Protein AF-A0A914J0H5-F1 (afdb_monomer_lite)

Foldseek 3Di:
DDDDDDDDDDPDDPVVVVVVVVVVVVVVVVVVVVVVVVVVVVVVVVVVVVVVVVVVVVVVVVVVVVVVVVVVVVVVVVVVVVVVVVVLVVLVVVLVPDDPDDDDPVVLPPDPVSVVSVVSVVVSVVVVVVVVVVVVVVVVVVVVVVVVVVVVVVVVVVVVVVVVVVVVVVVVVVVVVVCVVCVVVVVVVPPDPDDPDVVVVVVVLVPDDDPDPVSVVVNVVVVVVVVVVVVVVVVVVVVVVVVPPVVVVVVVVVVVVVVVVVVVVVVVVVVVVVPPDDDDPVVVVPPDDPPDDDDDDDDDDDDDDDDDDDDDDDDDDDPCPPVVVVVVLVVLLVVLVCCCPDPVNVVVLVVLLVVLVVVVVPVVDDDDPPVVVRDLLSVLLNQLVVQLLVLLVVQQQPQDAPVSLVVSLVSSLVSNCCRLPVVNPDDPVLSVVSSVQSVVQSVVRHRPGSNVCVVVNSSSSSSSSSSSSSSVVSSVVVVVVPPPPD

Structure (mmCIF, N/CA/C/O backbone):
data_AF-A0A914J0H5-F1
#
_entry.id   AF-A0A914J0H5-F1
#
loop_
_atom_site.group_PDB
_atom_site.id
_atom_site.type_symbol
_atom_site.label_atom_id
_atom_site.label_alt_id
_atom_site.label_comp_id
_atom_site.label_asym_id
_atom_site.label_entity_id
_atom_site.label_seq_id
_atom_site.pdbx_PDB_ins_code
_atom_site.Cartn_x
_atom_site.Cartn_y
_atom_site.Cartn_z
_atom_site.occupancy
_atom_site.B_iso_or_equiv
_atom_site.auth_seq_id
_atom_site.auth_comp_id
_atom_site.auth_asym_id
_atom_site.auth_atom_id
_atom_site.pdbx_PDB_model_num
ATOM 1 N N . MET A 1 1 ? 49.057 4.893 -101.157 1.00 38.44 1 MET A N 1
ATOM 2 C CA . MET A 1 1 ? 49.323 6.262 -100.668 1.00 38.44 1 MET A CA 1
ATOM 3 C C . MET A 1 1 ? 48.082 6.706 -99.916 1.00 38.44 1 MET A C 1
ATOM 5 O O . MET A 1 1 ? 47.037 6.721 -100.544 1.00 38.44 1 MET A O 1
ATOM 9 N N . THR A 1 2 ? 48.045 7.007 -98.622 1.00 40.62 2 THR A N 1
ATOM 10 C CA . THR A 1 2 ? 49.006 7.014 -97.494 1.00 40.62 2 THR A CA 1
ATOM 11 C C . THR A 1 2 ? 48.109 7.345 -96.288 1.00 40.62 2 THR A C 1
ATOM 13 O O . THR A 1 2 ? 47.347 8.304 -96.363 1.00 40.62 2 THR A O 1
ATOM 16 N N . GLU A 1 3 ? 47.898 6.409 -95.364 1.00 48.12 3 GLU A N 1
ATOM 17 C CA . GLU A 1 3 ? 48.349 6.472 -93.958 1.00 48.12 3 GLU A CA 1
ATOM 18 C C . GLU A 1 3 ? 48.512 7.879 -93.361 1.00 48.12 3 GLU A C 1
ATOM 20 O O . GLU A 1 3 ? 49.354 8.657 -93.801 1.00 48.12 3 GLU A O 1
ATOM 25 N N . ASN A 1 4 ? 47.763 8.148 -92.287 1.00 43.00 4 ASN A N 1
ATOM 26 C CA . ASN A 1 4 ? 48.247 8.969 -91.182 1.00 43.00 4 ASN A CA 1
ATOM 27 C C . ASN A 1 4 ? 47.562 8.527 -89.881 1.00 43.00 4 ASN A C 1
ATOM 29 O O . ASN A 1 4 ? 46.397 8.828 -89.631 1.00 43.00 4 ASN A O 1
ATOM 33 N N . ASN A 1 5 ? 48.312 7.758 -89.096 1.00 48.53 5 ASN A N 1
ATOM 34 C CA . ASN A 1 5 ? 47.983 7.292 -87.758 1.00 48.53 5 ASN A CA 1
ATOM 35 C C . ASN A 1 5 ? 48.887 8.082 -86.799 1.00 48.53 5 ASN A C 1
ATOM 37 O O . ASN A 1 5 ? 50.109 7.946 -86.860 1.00 48.53 5 ASN A O 1
ATOM 41 N N . GLN A 1 6 ? 48.310 8.965 -85.984 1.00 45.81 6 GLN A N 1
ATOM 42 C CA . GLN A 1 6 ? 49.044 9.770 -85.007 1.00 45.81 6 GLN A CA 1
ATOM 43 C C . GLN A 1 6 ? 48.860 9.145 -83.627 1.00 45.81 6 GLN A C 1
ATOM 45 O O . GLN A 1 6 ? 47.806 9.247 -83.005 1.00 45.81 6 GLN A O 1
ATOM 50 N N . GLN A 1 7 ? 49.912 8.460 -83.194 1.00 46.31 7 GLN A N 1
ATOM 51 C CA . GLN A 1 7 ? 50.036 7.803 -81.906 1.00 46.31 7 GLN A CA 1
ATOM 52 C C . GLN A 1 7 ? 50.725 8.777 -80.944 1.00 46.31 7 GLN A C 1
ATOM 54 O O . GLN A 1 7 ? 51.886 9.131 -81.133 1.00 46.31 7 GLN A O 1
ATOM 59 N N . SER A 1 8 ? 49.978 9.269 -79.958 1.00 49.53 8 SER A N 1
ATOM 60 C CA . SER A 1 8 ? 50.481 10.096 -78.860 1.00 49.53 8 SER A CA 1
ATOM 61 C C . SER A 1 8 ? 50.790 9.210 -77.654 1.00 49.53 8 SER A C 1
ATOM 63 O O . SER A 1 8 ? 49.884 8.609 -77.077 1.00 49.53 8 SER A O 1
ATOM 65 N N . ASP A 1 9 ? 52.071 9.139 -77.306 1.00 50.59 9 ASP A N 1
ATOM 66 C CA . ASP A 1 9 ? 52.625 8.440 -76.145 1.00 50.59 9 ASP A CA 1
ATOM 67 C C . ASP A 1 9 ? 52.340 9.236 -74.853 1.00 50.59 9 ASP A C 1
ATOM 69 O O . ASP A 1 9 ? 52.676 10.425 -74.798 1.00 50.59 9 ASP A O 1
ATOM 73 N N . PRO A 1 10 ? 51.742 8.645 -73.801 1.00 57.06 10 PRO A N 1
ATOM 74 C CA . PRO A 1 10 ? 51.665 9.274 -72.493 1.00 57.06 10 PRO A CA 1
ATOM 75 C C . PRO A 1 10 ? 52.855 8.830 -71.636 1.00 57.06 10 PRO A C 1
ATOM 77 O O . PRO A 1 10 ? 52.860 7.752 -71.042 1.00 57.06 10 PRO A O 1
ATOM 80 N N . THR A 1 11 ? 53.860 9.694 -71.525 1.00 52.84 11 THR A N 1
ATOM 81 C CA . THR A 1 11 ? 54.905 9.579 -70.503 1.00 52.84 11 THR A CA 1
ATOM 82 C C . THR A 1 11 ? 54.267 9.825 -69.133 1.00 52.84 11 THR A C 1
ATOM 84 O O . THR A 1 11 ? 53.990 10.965 -68.765 1.00 52.84 11 THR A O 1
ATOM 87 N N . ILE A 1 12 ? 53.971 8.750 -68.399 1.00 56.06 12 ILE A N 1
ATOM 88 C CA . ILE A 1 12 ? 53.443 8.817 -67.032 1.00 56.06 12 ILE A CA 1
ATOM 89 C C . ILE A 1 12 ? 54.604 9.116 -66.079 1.00 56.06 12 ILE A C 1
ATOM 91 O O . ILE A 1 12 ? 55.572 8.363 -65.991 1.00 56.06 12 ILE A O 1
ATOM 95 N N . ASP A 1 13 ? 54.483 10.245 -65.390 1.00 55.09 13 ASP A N 1
ATOM 96 C CA . ASP A 1 13 ? 55.431 10.783 -64.422 1.00 55.09 13 ASP A CA 1
ATOM 97 C C . ASP A 1 13 ? 55.474 9.895 -63.162 1.00 55.09 13 ASP A C 1
ATOM 99 O O . ASP A 1 13 ? 54.540 9.870 -62.354 1.00 55.09 13 ASP A O 1
ATOM 103 N N . ALA A 1 14 ? 56.549 9.116 -63.014 1.00 56.88 14 ALA A N 1
ATOM 104 C CA . ALA A 1 14 ? 56.729 8.130 -61.944 1.00 56.88 14 ALA A CA 1
ATOM 105 C C . ALA A 1 14 ? 56.829 8.750 -60.532 1.00 56.88 14 ALA A C 1
ATOM 107 O O . ALA A 1 14 ? 56.780 8.026 -59.544 1.00 56.88 14 ALA A O 1
ATOM 108 N N . SER A 1 15 ? 56.910 10.081 -60.416 1.00 56.12 15 SER A N 1
ATOM 109 C CA . SER A 1 15 ? 57.020 10.792 -59.135 1.00 56.12 15 SER A CA 1
ATOM 110 C C . SER A 1 15 ? 55.709 10.886 -58.334 1.00 56.12 15 SER A C 1
ATOM 112 O O . SER A 1 15 ? 55.750 11.273 -57.171 1.00 56.12 15 SER A O 1
ATOM 114 N N . ILE A 1 16 ? 54.544 10.578 -58.922 1.00 57.28 16 ILE A N 1
ATOM 115 C CA . ILE A 1 16 ? 53.225 10.764 -58.267 1.00 57.28 16 ILE A CA 1
ATOM 116 C C . ILE A 1 16 ? 52.763 9.508 -57.499 1.00 57.28 16 ILE A C 1
ATOM 118 O O . ILE A 1 16 ? 51.816 9.566 -56.711 1.00 57.28 16 ILE A O 1
ATOM 122 N N . VAL A 1 17 ? 53.418 8.364 -57.710 1.00 57.66 17 VAL A N 1
ATOM 123 C CA . VAL A 1 17 ? 53.026 7.090 -57.083 1.00 57.66 17 VAL A CA 1
ATOM 124 C C . VAL A 1 17 ? 53.468 7.030 -55.614 1.00 57.66 17 VAL A C 1
ATOM 126 O O . VAL A 1 17 ? 52.667 6.650 -54.762 1.00 57.66 17 VAL A O 1
ATOM 129 N N . ASP A 1 18 ? 54.660 7.537 -55.287 1.00 61.22 18 ASP A N 1
ATOM 130 C CA . ASP A 1 18 ? 55.243 7.412 -53.940 1.00 61.22 18 ASP A CA 1
ATOM 131 C C . ASP A 1 18 ? 54.486 8.198 -52.845 1.00 61.22 18 ASP A C 1
ATOM 133 O O . ASP A 1 18 ? 54.418 7.765 -51.691 1.00 61.22 18 ASP A O 1
ATOM 137 N N . ASP A 1 19 ? 53.856 9.330 -53.179 1.00 69.44 19 ASP A N 1
ATOM 138 C CA . ASP A 1 19 ? 53.133 10.149 -52.190 1.00 69.44 19 ASP A CA 1
ATOM 139 C C . ASP A 1 19 ? 51.778 9.546 -51.784 1.00 69.44 19 ASP A C 1
ATOM 141 O O . ASP A 1 19 ? 51.302 9.759 -50.663 1.00 69.44 19 ASP A O 1
ATOM 145 N N . LYS A 1 20 ? 51.144 8.773 -52.675 1.00 74.88 20 LYS A N 1
ATOM 146 C CA . LYS A 1 20 ? 49.868 8.106 -52.373 1.00 74.88 20 LYS A CA 1
ATOM 147 C C . LYS A 1 20 ? 50.070 6.907 -51.458 1.00 74.88 20 LYS A C 1
ATOM 149 O O . LYS A 1 20 ? 49.280 6.722 -50.533 1.00 74.88 20 LYS A O 1
ATOM 154 N N . ASP A 1 21 ? 51.149 6.160 -51.660 1.00 80.19 21 ASP A N 1
ATOM 155 C CA . ASP A 1 21 ? 51.465 4.989 -50.842 1.00 80.19 21 ASP A CA 1
ATOM 156 C C . ASP A 1 21 ? 51.765 5.385 -49.390 1.00 80.19 21 ASP A C 1
ATOM 158 O O . ASP A 1 21 ? 51.299 4.737 -48.451 1.00 80.19 21 ASP A O 1
ATOM 162 N N . LYS A 1 22 ? 52.423 6.532 -49.185 1.00 82.19 22 LYS A N 1
ATOM 163 C CA . LYS A 1 22 ? 52.685 7.070 -47.844 1.00 82.19 22 LYS A CA 1
ATOM 164 C C . LYS A 1 22 ? 51.413 7.505 -47.106 1.00 82.19 22 LYS A C 1
ATOM 166 O O . LYS A 1 22 ? 51.282 7.255 -45.908 1.00 82.19 22 LYS A O 1
ATOM 171 N N . ALA A 1 23 ? 50.462 8.128 -47.805 1.00 81.56 23 ALA A N 1
ATOM 172 C CA . ALA A 1 23 ? 49.187 8.538 -47.212 1.00 81.56 23 ALA A CA 1
ATOM 173 C C . ALA A 1 23 ? 48.341 7.330 -46.775 1.00 81.56 23 ALA A C 1
ATOM 175 O O . ALA A 1 23 ? 47.742 7.346 -45.696 1.00 81.56 23 ALA A O 1
ATOM 176 N N . VAL A 1 24 ? 48.341 6.266 -47.583 1.00 84.19 24 VAL A N 1
ATOM 177 C CA . VAL A 1 24 ? 47.673 5.000 -47.254 1.00 84.19 24 VAL A CA 1
ATOM 178 C C . VAL A 1 24 ? 48.341 4.336 -46.047 1.00 84.19 24 VAL A C 1
ATOM 180 O O . VAL A 1 24 ? 47.650 3.881 -45.135 1.00 84.19 24 VAL A O 1
ATOM 183 N N . GLU A 1 25 ? 49.674 4.331 -45.977 1.00 88.12 25 GLU A N 1
ATOM 184 C CA . GLU A 1 25 ? 50.403 3.754 -44.843 1.00 88.12 25 GLU A CA 1
ATOM 185 C C . GLU A 1 25 ? 50.103 4.480 -43.516 1.00 88.12 25 GLU A C 1
ATOM 187 O O . GLU A 1 25 ? 49.914 3.838 -42.476 1.00 88.12 25 GLU A O 1
ATOM 192 N N . ASP A 1 26 ? 49.994 5.810 -43.538 1.00 89.56 26 ASP A N 1
ATOM 193 C CA . ASP A 1 26 ? 49.641 6.608 -42.359 1.00 89.56 26 ASP A CA 1
ATOM 194 C C . ASP A 1 26 ? 48.188 6.372 -41.907 1.00 89.56 26 ASP A C 1
ATOM 196 O O . ASP A 1 26 ? 47.906 6.304 -40.703 1.00 89.56 26 ASP A O 1
ATOM 200 N N . GLU A 1 27 ? 47.257 6.183 -42.847 1.00 88.00 27 GLU A N 1
ATOM 201 C CA . GLU A 1 27 ? 45.861 5.862 -42.540 1.00 88.00 27 GLU A CA 1
ATOM 202 C C . GLU A 1 27 ? 45.710 4.445 -41.961 1.00 88.00 27 GLU A C 1
ATOM 204 O O . GLU A 1 27 ? 44.977 4.244 -40.982 1.00 88.00 27 GLU A O 1
ATOM 209 N N . ILE A 1 28 ? 46.485 3.481 -42.470 1.00 87.94 28 ILE A N 1
ATOM 210 C CA . ILE A 1 28 ? 46.577 2.126 -41.909 1.00 87.94 28 ILE A CA 1
ATOM 211 C C . ILE A 1 28 ? 47.119 2.180 -40.476 1.00 87.94 28 ILE A C 1
ATOM 213 O O . ILE A 1 28 ? 46.508 1.609 -39.567 1.00 87.94 28 ILE A O 1
ATOM 217 N N . LYS A 1 29 ? 48.210 2.918 -40.226 1.00 91.44 29 LYS A N 1
ATOM 218 C CA . LYS A 1 29 ? 48.781 3.079 -38.873 1.00 91.44 29 LYS A CA 1
ATOM 219 C C . LYS A 1 29 ? 47.793 3.728 -37.906 1.00 91.44 29 LYS A C 1
ATOM 221 O O . LYS A 1 29 ? 47.661 3.296 -36.759 1.00 91.44 29 LYS A O 1
ATOM 226 N N . LYS A 1 30 ? 47.057 4.747 -38.356 1.00 90.00 30 LYS A N 1
ATOM 227 C CA . LYS A 1 30 ? 46.028 5.416 -37.548 1.00 90.00 30 LYS A CA 1
ATOM 228 C C . LYS A 1 30 ? 44.878 4.472 -37.194 1.00 90.00 30 LYS A C 1
ATOM 230 O O . LYS A 1 30 ? 44.416 4.474 -36.051 1.00 90.00 30 LYS A O 1
ATOM 235 N N . THR A 1 31 ? 44.449 3.652 -38.149 1.00 87.56 31 THR A N 1
ATOM 236 C CA . THR A 1 31 ? 43.378 2.668 -37.955 1.00 87.56 31 THR A CA 1
ATOM 237 C C . THR A 1 31 ? 43.816 1.559 -36.998 1.00 87.56 31 THR A C 1
ATOM 239 O O . THR A 1 31 ? 43.097 1.268 -36.041 1.00 87.56 31 THR A O 1
ATOM 242 N N . ALA A 1 32 ? 45.033 1.030 -37.155 1.00 88.81 32 ALA A N 1
ATOM 243 C CA . ALA A 1 32 ? 45.606 0.027 -36.256 1.00 88.81 32 ALA A CA 1
ATOM 244 C C . ALA A 1 32 ? 45.673 0.521 -34.799 1.00 88.81 32 ALA A C 1
ATOM 246 O O . ALA A 1 32 ? 45.204 -0.162 -33.887 1.00 88.81 32 ALA A O 1
ATOM 247 N N . ASN A 1 33 ? 46.144 1.753 -34.581 1.00 88.62 33 ASN A N 1
ATOM 248 C CA . ASN A 1 33 ? 46.182 2.365 -33.248 1.00 88.62 33 ASN A CA 1
ATOM 249 C C . ASN A 1 33 ? 44.777 2.538 -32.637 1.00 88.62 33 ASN A C 1
ATOM 251 O O . ASN A 1 33 ? 44.594 2.390 -31.426 1.00 88.62 33 ASN A O 1
ATOM 255 N N . SER A 1 34 ? 43.769 2.848 -33.460 1.00 86.12 34 SER A N 1
ATOM 256 C CA . SER A 1 34 ? 42.378 2.966 -33.005 1.00 86.12 34 SER A CA 1
ATOM 257 C C . SER A 1 34 ? 41.810 1.617 -32.553 1.00 86.12 34 SER A C 1
ATOM 259 O O . SER A 1 34 ? 41.208 1.532 -31.479 1.00 86.12 34 SER A O 1
ATOM 261 N N . ILE A 1 35 ? 42.063 0.555 -33.324 1.00 84.50 35 ILE A N 1
ATOM 262 C CA . ILE A 1 35 ? 41.640 -0.817 -33.008 1.00 84.50 35 ILE A CA 1
ATOM 263 C C . ILE A 1 35 ? 42.315 -1.311 -31.724 1.00 84.50 35 ILE A C 1
ATOM 265 O O . ILE A 1 35 ? 41.651 -1.871 -30.847 1.00 84.50 35 ILE A O 1
ATOM 269 N N . GLU A 1 36 ? 43.612 -1.049 -31.552 1.00 90.38 36 GLU A N 1
ATOM 270 C CA . GLU A 1 36 ? 44.336 -1.418 -30.332 1.00 90.38 36 GLU A CA 1
ATOM 271 C C . GLU A 1 36 ? 43.738 -0.730 -29.091 1.00 90.38 36 GLU A C 1
ATOM 273 O O . GLU A 1 36 ? 43.532 -1.359 -28.046 1.00 90.38 36 GLU A O 1
ATOM 278 N N . LEU A 1 37 ? 43.389 0.557 -29.207 1.00 86.38 37 LEU A N 1
ATOM 279 C CA . LEU A 1 37 ? 42.766 1.317 -28.124 1.00 86.38 37 LEU A CA 1
ATOM 280 C C . LEU A 1 37 ? 41.368 0.780 -27.773 1.00 86.38 37 LEU A C 1
ATOM 282 O O . LEU A 1 37 ? 41.032 0.661 -26.590 1.00 86.38 37 LEU A O 1
ATOM 286 N N . GLN A 1 38 ? 40.565 0.424 -28.780 1.00 80.25 38 GLN A N 1
ATOM 287 C CA . GLN A 1 38 ? 39.243 -0.180 -28.586 1.00 80.25 38 GLN A CA 1
ATOM 288 C C . GLN A 1 38 ? 39.338 -1.562 -27.932 1.00 80.25 38 GLN A C 1
ATOM 290 O O . GLN A 1 38 ? 38.585 -1.849 -27.000 1.00 80.25 38 GLN A O 1
ATOM 295 N N . THR A 1 39 ? 40.307 -2.380 -28.343 1.00 85.00 39 THR A N 1
ATOM 296 C CA . THR A 1 39 ? 40.557 -3.710 -27.767 1.00 85.00 39 THR A CA 1
ATOM 297 C C . THR A 1 39 ? 40.928 -3.599 -26.287 1.00 85.00 39 THR A C 1
ATOM 299 O O . THR A 1 39 ? 40.287 -4.213 -25.431 1.00 85.00 39 THR A O 1
ATOM 302 N N . LYS A 1 40 ? 41.860 -2.695 -25.947 1.00 87.31 40 LYS A N 1
ATOM 303 C CA . LYS A 1 40 ? 42.224 -2.386 -24.551 1.00 87.31 40 LYS A CA 1
ATOM 304 C C . LYS A 1 40 ? 41.030 -1.894 -23.724 1.00 87.31 40 LYS A C 1
ATOM 306 O O . LYS A 1 40 ? 40.912 -2.232 -22.543 1.00 87.31 40 LYS A O 1
ATOM 311 N N . ALA A 1 41 ? 40.135 -1.095 -24.308 1.00 75.75 41 ALA A N 1
ATOM 312 C CA . ALA A 1 41 ? 38.918 -0.644 -23.631 1.00 75.75 41 ALA A CA 1
ATOM 313 C C . ALA A 1 41 ? 37.938 -1.803 -23.365 1.00 75.75 41 ALA A C 1
ATOM 315 O O . ALA A 1 41 ? 37.334 -1.872 -22.290 1.00 75.75 41 ALA A O 1
ATOM 316 N N . LEU A 1 42 ? 37.817 -2.737 -24.309 1.00 79.44 42 LEU A N 1
ATOM 317 C CA . LEU A 1 42 ? 36.945 -3.905 -24.206 1.00 79.44 42 LEU A CA 1
ATOM 318 C C . LEU A 1 42 ? 37.432 -4.874 -23.113 1.00 79.44 42 LEU A C 1
ATOM 320 O O . LEU A 1 42 ? 36.629 -5.342 -22.300 1.00 79.44 42 LEU A O 1
ATOM 324 N N . ASP A 1 43 ? 38.741 -5.087 -22.995 1.00 86.94 43 ASP A N 1
ATOM 325 C CA . ASP A 1 43 ? 39.320 -5.909 -21.923 1.00 86.94 43 ASP A CA 1
ATOM 326 C C . ASP A 1 43 ? 39.157 -5.278 -20.534 1.00 86.94 43 ASP A C 1
ATOM 328 O O . ASP A 1 43 ? 38.845 -5.967 -19.552 1.00 86.94 43 ASP A O 1
ATOM 332 N N . ARG A 1 44 ? 39.252 -3.945 -20.438 1.00 84.50 44 ARG A N 1
ATOM 333 C CA . ARG A 1 44 ? 38.909 -3.220 -19.203 1.00 84.50 44 ARG A CA 1
ATOM 334 C C . ARG A 1 44 ? 37.439 -3.411 -18.830 1.00 84.50 44 ARG A C 1
ATOM 336 O O . ARG A 1 44 ? 37.141 -3.669 -17.664 1.00 84.50 44 ARG A O 1
ATOM 343 N N . LEU A 1 45 ? 36.521 -3.355 -19.797 1.00 73.56 45 LEU A N 1
ATOM 344 C CA . LEU A 1 45 ? 35.093 -3.600 -19.558 1.00 73.56 45 LEU A CA 1
ATOM 345 C C . LEU A 1 45 ? 34.814 -5.035 -19.094 1.00 73.56 45 LEU A C 1
ATOM 347 O O . LEU A 1 45 ? 34.041 -5.228 -18.151 1.00 73.56 45 LEU A O 1
ATOM 351 N N . LYS A 1 46 ? 35.468 -6.039 -19.692 1.00 83.56 46 LYS A N 1
ATOM 352 C CA . LYS A 1 46 ? 35.386 -7.438 -19.232 1.00 83.56 46 LYS A CA 1
ATOM 353 C C . LYS A 1 46 ? 35.856 -7.568 -17.781 1.00 83.56 46 LYS A C 1
ATOM 355 O O . LYS A 1 46 ? 35.156 -8.166 -16.962 1.00 83.56 46 LYS A O 1
ATOM 360 N N . THR A 1 47 ? 36.980 -6.940 -17.442 1.00 81.25 47 THR A N 1
ATOM 361 C CA . THR A 1 47 ? 37.534 -6.931 -16.079 1.00 81.25 47 THR A CA 1
ATOM 362 C C . THR A 1 47 ? 36.565 -6.289 -15.078 1.00 81.25 47 THR A C 1
ATOM 364 O O . THR A 1 47 ? 36.285 -6.870 -14.027 1.00 81.25 47 THR A O 1
ATOM 367 N N . ILE A 1 48 ? 35.962 -5.147 -15.429 1.00 75.06 48 ILE A N 1
ATOM 368 C CA . ILE A 1 48 ? 34.947 -4.467 -14.604 1.00 75.06 48 ILE A CA 1
ATOM 369 C C . ILE A 1 48 ? 33.706 -5.351 -14.412 1.00 75.06 48 ILE A C 1
ATOM 371 O O . ILE A 1 48 ? 33.200 -5.471 -13.296 1.00 75.06 48 ILE A O 1
ATOM 375 N N . LYS A 1 49 ? 33.222 -6.014 -15.471 1.00 75.69 49 LYS A N 1
ATOM 376 C CA . LYS A 1 49 ? 32.050 -6.905 -15.403 1.00 75.69 49 LYS A CA 1
ATOM 377 C C . LYS A 1 49 ? 32.301 -8.110 -14.492 1.00 75.69 49 LYS A C 1
ATOM 379 O O . LYS A 1 49 ? 31.401 -8.528 -13.763 1.00 75.69 49 LYS A O 1
ATOM 384 N N . THR A 1 50 ? 33.514 -8.657 -14.507 1.00 83.12 50 THR A N 1
ATOM 385 C CA . THR A 1 50 ? 33.927 -9.731 -13.592 1.00 83.12 50 THR A CA 1
ATOM 386 C C . THR A 1 50 ? 34.034 -9.231 -12.150 1.00 83.12 50 THR A C 1
ATOM 388 O O . THR A 1 50 ? 33.536 -9.897 -11.246 1.00 83.12 50 THR A O 1
ATOM 391 N N . GLY A 1 51 ? 34.585 -8.033 -11.924 1.00 79.62 51 GLY A N 1
ATOM 392 C CA . GLY A 1 51 ? 34.607 -7.397 -10.602 1.00 79.62 51 GLY A CA 1
ATOM 393 C C . GLY A 1 51 ? 33.204 -7.159 -10.029 1.00 79.62 51 GLY A C 1
ATOM 394 O O . GLY A 1 51 ? 32.947 -7.502 -8.878 1.00 79.62 51 GLY A O 1
ATOM 395 N N . LYS A 1 52 ? 32.264 -6.664 -10.848 1.00 78.12 52 LYS A N 1
ATOM 396 C CA . LYS A 1 52 ? 30.861 -6.460 -10.446 1.00 78.12 52 LYS A CA 1
ATOM 397 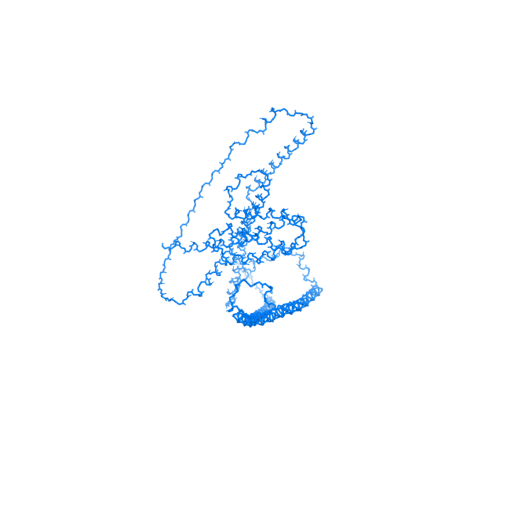C C . LYS A 1 52 ? 30.192 -7.765 -10.003 1.00 78.12 52 LYS A C 1
ATOM 399 O O . LYS A 1 52 ? 29.517 -7.762 -8.980 1.00 78.12 52 LYS A O 1
ATOM 404 N N . ARG A 1 53 ? 30.388 -8.864 -10.745 1.00 76.12 53 ARG A N 1
ATOM 405 C CA . ARG A 1 53 ? 29.852 -10.185 -10.368 1.00 76.12 53 ARG A CA 1
ATOM 406 C C . ARG A 1 53 ? 30.386 -10.646 -9.013 1.00 76.12 53 ARG A C 1
ATOM 408 O O . ARG A 1 53 ? 29.588 -10.935 -8.136 1.00 76.12 53 ARG A O 1
ATOM 415 N N . LYS A 1 54 ? 31.704 -10.571 -8.796 1.00 81.69 54 LYS A N 1
ATOM 416 C CA . LYS A 1 54 ? 32.314 -10.923 -7.500 1.00 81.69 54 LYS A CA 1
ATOM 417 C C . LYS A 1 54 ? 31.752 -10.099 -6.336 1.00 81.69 54 LYS A C 1
ATOM 419 O O . LYS A 1 54 ? 31.508 -10.648 -5.271 1.00 81.69 54 LYS A O 1
ATOM 424 N N . ILE A 1 55 ? 31.534 -8.795 -6.531 1.00 69.81 55 ILE A N 1
ATOM 425 C CA . ILE A 1 55 ? 30.936 -7.931 -5.500 1.00 69.81 55 ILE A CA 1
ATOM 426 C C . ILE A 1 55 ? 29.491 -8.352 -5.204 1.00 69.81 55 ILE A C 1
ATOM 428 O O . ILE A 1 55 ? 29.120 -8.428 -4.038 1.00 69.81 55 ILE A O 1
ATOM 432 N N . LEU A 1 56 ? 28.689 -8.648 -6.230 1.00 69.00 56 LEU A N 1
ATOM 433 C CA . LEU A 1 56 ? 27.314 -9.123 -6.045 1.00 69.00 56 LEU A CA 1
ATOM 434 C C . LEU A 1 56 ? 27.264 -10.469 -5.312 1.00 69.00 56 LEU A C 1
ATOM 436 O O . LEU A 1 56 ? 26.436 -10.626 -4.421 1.00 69.00 56 LEU A O 1
ATOM 440 N N . ASP A 1 57 ? 28.175 -11.394 -5.617 1.00 80.56 57 ASP A N 1
ATOM 441 C CA . ASP A 1 57 ? 28.258 -12.686 -4.925 1.00 80.56 57 ASP A CA 1
ATOM 442 C C . ASP A 1 57 ? 28.644 -12.518 -3.445 1.00 80.56 57 ASP A C 1
ATOM 444 O O . ASP A 1 57 ? 28.094 -13.197 -2.581 1.00 80.56 57 ASP A O 1
ATOM 448 N N . ILE A 1 58 ? 29.558 -11.590 -3.127 1.00 77.06 58 ILE A N 1
ATOM 449 C CA . ILE A 1 58 ? 29.911 -11.252 -1.736 1.00 77.06 58 ILE A CA 1
ATOM 450 C C . ILE A 1 58 ? 28.712 -10.636 -1.007 1.00 77.06 58 ILE A C 1
ATOM 452 O O . ILE A 1 58 ? 28.428 -11.015 0.126 1.00 77.06 58 ILE A O 1
ATOM 456 N N . LEU A 1 59 ? 27.995 -9.705 -1.645 1.00 59.22 59 LEU A N 1
ATOM 457 C CA . LEU A 1 59 ? 26.806 -9.082 -1.056 1.00 59.22 59 LEU A CA 1
ATOM 458 C C . LEU A 1 59 ? 25.699 -10.109 -0.795 1.00 59.22 59 LEU A C 1
ATOM 460 O O . LEU A 1 59 ? 25.104 -10.081 0.277 1.00 59.22 59 LEU A O 1
ATOM 464 N N . ARG A 1 60 ? 25.479 -11.047 -1.725 1.00 78.50 60 ARG A N 1
ATOM 465 C CA . ARG A 1 60 ? 24.524 -12.149 -1.557 1.00 78.50 60 ARG A CA 1
ATOM 466 C C . ARG A 1 60 ? 24.889 -13.031 -0.361 1.00 78.50 60 ARG A C 1
ATOM 468 O O . ARG A 1 60 ? 24.068 -13.195 0.532 1.00 78.50 60 ARG A O 1
ATOM 475 N N . LYS A 1 61 ? 26.142 -13.499 -0.286 1.00 81.56 61 LYS A N 1
ATOM 476 C CA . LYS A 1 61 ? 26.630 -14.313 0.845 1.00 81.56 61 LYS A CA 1
ATOM 477 C C . LYS A 1 61 ? 26.534 -13.584 2.186 1.00 81.56 61 LYS A C 1
ATOM 479 O O . LYS A 1 61 ? 26.242 -14.207 3.201 1.00 81.56 61 LYS A O 1
ATOM 484 N N . ASN A 1 62 ? 26.788 -12.275 2.203 1.00 61.53 62 ASN A N 1
ATOM 485 C CA . ASN A 1 62 ? 26.651 -11.472 3.417 1.00 61.53 62 ASN A CA 1
ATOM 486 C C . ASN A 1 62 ? 25.183 -11.313 3.839 1.00 61.53 62 ASN A C 1
ATOM 488 O O . ASN A 1 62 ? 24.919 -11.341 5.037 1.00 61.53 62 ASN A O 1
ATOM 492 N N . SER A 1 63 ? 24.248 -11.179 2.891 1.00 60.03 63 SER A N 1
ATOM 493 C CA . SER A 1 63 ? 22.804 -11.164 3.178 1.00 60.03 63 SER A CA 1
ATOM 494 C C . SER A 1 63 ? 22.362 -12.488 3.796 1.00 60.03 63 SER A C 1
ATOM 496 O O . SER A 1 63 ? 21.869 -12.497 4.915 1.00 60.03 63 SER A O 1
ATOM 498 N N . GLU A 1 64 ? 22.675 -13.611 3.142 1.00 78.81 64 GLU A N 1
ATOM 499 C CA . GLU A 1 64 ? 22.327 -14.959 3.618 1.00 78.81 64 GLU A CA 1
ATOM 500 C C . GLU A 1 64 ? 22.889 -15.245 5.023 1.00 78.81 64 GLU A C 1
ATOM 502 O O . GLU A 1 64 ? 22.233 -15.861 5.863 1.00 78.81 64 GLU A O 1
ATOM 507 N N . MET A 1 65 ? 24.109 -14.777 5.310 1.00 78.44 65 MET A N 1
ATOM 508 C CA . MET A 1 65 ? 24.729 -14.929 6.628 1.00 78.44 65 MET A CA 1
ATOM 509 C C . MET A 1 65 ? 24.054 -14.064 7.701 1.00 78.44 65 MET A C 1
ATOM 511 O O . MET A 1 65 ? 23.922 -14.514 8.842 1.00 78.44 65 MET A O 1
ATOM 515 N N . MET A 1 66 ? 23.640 -12.838 7.360 1.00 71.00 66 MET A N 1
ATOM 516 C CA . MET A 1 66 ? 22.892 -11.970 8.275 1.00 71.00 66 MET A CA 1
ATOM 517 C C . MET A 1 66 ? 21.511 -12.552 8.574 1.00 71.00 66 MET A C 1
ATOM 519 O O . MET A 1 66 ? 21.157 -12.652 9.748 1.00 71.00 66 MET A O 1
ATOM 523 N N . ASP A 1 67 ? 20.802 -13.029 7.553 1.00 76.44 67 ASP A N 1
ATOM 524 C CA . ASP A 1 67 ? 19.477 -13.638 7.697 1.00 76.44 67 ASP A CA 1
ATOM 525 C C . ASP A 1 67 ? 19.544 -14.909 8.554 1.00 76.44 67 ASP A C 1
ATOM 527 O O . ASP A 1 67 ? 18.757 -15.080 9.485 1.00 76.44 67 ASP A O 1
ATOM 531 N N . LYS A 1 68 ? 20.557 -15.763 8.338 1.00 82.75 68 LYS A N 1
ATOM 532 C CA . LYS A 1 68 ? 20.779 -16.957 9.167 1.00 82.75 68 LYS A CA 1
ATOM 533 C C . LYS A 1 68 ? 21.055 -16.606 10.630 1.00 82.75 68 LYS A C 1
ATOM 535 O O . LYS A 1 68 ? 20.482 -17.225 11.522 1.00 82.75 68 LYS A O 1
ATOM 540 N N . LYS A 1 69 ? 21.919 -15.620 10.890 1.00 78.56 69 LYS A N 1
ATOM 541 C CA . LYS A 1 69 ? 22.275 -15.213 12.258 1.00 78.56 69 LYS A CA 1
ATOM 542 C C . LYS A 1 69 ? 21.094 -14.565 12.984 1.00 78.56 69 LYS A C 1
ATOM 544 O O . LYS A 1 69 ? 20.924 -14.794 14.179 1.00 78.56 69 LYS A O 1
ATOM 549 N N . LEU A 1 70 ? 20.284 -13.782 12.271 1.00 71.25 70 LEU A N 1
ATOM 550 C CA . LEU A 1 70 ? 19.066 -13.185 12.811 1.00 71.25 70 LEU A CA 1
ATOM 551 C C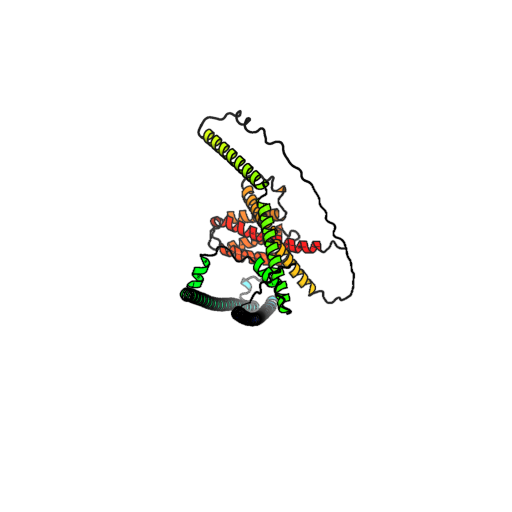 . LEU A 1 70 ? 18.026 -14.263 13.142 1.00 71.25 70 LEU A C 1
ATOM 553 O O . LEU A 1 70 ? 17.468 -14.254 14.237 1.00 71.25 70 LEU A O 1
ATOM 557 N N . MET A 1 71 ? 17.827 -15.231 12.244 1.00 62.28 71 MET A N 1
ATOM 558 C CA . MET A 1 71 ? 16.938 -16.370 12.482 1.00 62.28 71 MET A CA 1
ATOM 559 C C . MET A 1 71 ? 17.386 -17.225 13.669 1.00 62.28 71 MET A C 1
ATOM 561 O O . MET A 1 71 ? 16.554 -17.642 14.468 1.00 62.28 71 MET A O 1
ATOM 565 N N . GLU A 1 72 ? 18.689 -17.452 13.834 1.00 82.19 72 GLU A N 1
ATOM 566 C CA . GLU A 1 72 ? 19.225 -18.206 14.972 1.00 82.19 72 GLU A CA 1
ATOM 567 C C . GLU A 1 72 ? 19.001 -17.464 16.303 1.00 82.19 72 GLU A C 1
ATOM 569 O O . GLU A 1 72 ? 18.557 -18.075 17.273 1.00 82.19 72 GLU A O 1
ATOM 574 N N . GLN A 1 73 ? 19.175 -16.136 16.328 1.00 74.00 73 GLN A N 1
ATOM 575 C CA . GLN A 1 73 ? 18.864 -15.301 17.499 1.00 74.00 73 GLN A CA 1
ATOM 576 C C . GLN A 1 73 ? 17.366 -15.259 17.829 1.00 74.00 73 GLN A C 1
ATOM 578 O O . GLN A 1 73 ? 16.992 -15.287 19.003 1.00 74.00 73 GLN A O 1
ATOM 583 N N . LEU A 1 74 ? 16.502 -15.187 16.813 1.00 60.69 74 LEU A N 1
ATOM 584 C CA . LEU A 1 74 ? 15.051 -15.251 16.999 1.00 60.69 74 LEU A CA 1
ATOM 585 C C . LEU A 1 74 ? 14.627 -16.616 17.543 1.00 60.69 74 LEU A C 1
ATOM 587 O O . LEU A 1 74 ? 13.826 -16.678 18.473 1.00 60.69 74 LEU A O 1
ATOM 591 N N . ASN A 1 75 ? 15.210 -17.695 17.022 1.00 65.00 75 ASN A N 1
ATOM 592 C CA . ASN A 1 75 ? 14.932 -19.049 17.481 1.00 65.00 75 ASN A CA 1
ATOM 593 C C . ASN A 1 75 ? 15.405 -19.271 18.928 1.00 65.00 75 ASN A C 1
ATOM 595 O O . ASN A 1 75 ? 14.706 -19.896 19.720 1.00 65.00 75 ASN A O 1
ATOM 599 N N . GLU A 1 76 ? 16.561 -18.728 19.315 1.00 81.00 76 GLU A N 1
ATOM 600 C CA . GLU A 1 76 ? 17.044 -18.775 20.701 1.00 81.00 76 GLU A CA 1
ATOM 601 C C . GLU A 1 76 ? 16.096 -18.025 21.654 1.00 81.00 76 GLU A C 1
ATOM 603 O O . GLU A 1 76 ? 15.660 -18.589 22.658 1.00 81.00 76 GLU A O 1
ATOM 608 N N . ARG A 1 77 ? 15.664 -16.807 21.286 1.00 67.12 77 ARG A N 1
ATOM 609 C CA . ARG A 1 77 ? 14.673 -16.036 22.062 1.00 67.12 77 ARG A CA 1
ATOM 610 C C . ARG A 1 77 ? 13.323 -16.742 22.175 1.00 67.12 77 ARG A C 1
ATOM 612 O O . ARG A 1 77 ? 12.712 -16.718 23.241 1.00 67.12 77 ARG A O 1
ATOM 619 N N . TYR A 1 78 ? 12.860 -17.366 21.094 1.00 65.56 78 TYR A N 1
ATOM 620 C CA . TYR A 1 78 ? 11.619 -18.136 21.088 1.00 65.56 78 TYR A CA 1
ATOM 621 C C . TYR A 1 78 ? 11.700 -19.330 22.049 1.00 65.56 78 TYR A C 1
ATOM 623 O O . TYR A 1 78 ? 10.804 -19.535 22.865 1.00 65.56 78 TYR A O 1
ATOM 631 N N . ASN A 1 79 ? 12.809 -20.072 22.028 1.00 71.88 79 ASN A N 1
ATOM 632 C CA . ASN A 1 79 ? 13.018 -21.199 22.937 1.00 71.88 79 ASN A CA 1
ATOM 633 C C . ASN A 1 79 ? 13.098 -20.769 24.413 1.00 71.88 79 ASN A C 1
ATOM 635 O O . ASN A 1 79 ? 12.587 -21.477 25.284 1.00 71.88 79 ASN A O 1
ATOM 639 N N . ASP A 1 80 ? 13.693 -19.611 24.706 1.00 75.62 80 ASP A N 1
ATOM 640 C CA . ASP A 1 80 ? 13.708 -19.045 26.060 1.00 75.62 80 ASP A CA 1
ATOM 641 C C . ASP A 1 80 ? 12.302 -18.665 26.546 1.00 75.62 80 ASP A C 1
ATOM 643 O O . ASP A 1 80 ? 11.959 -18.928 27.702 1.00 75.62 80 ASP A O 1
ATOM 647 N N . PHE A 1 81 ? 11.469 -18.102 25.667 1.00 66.19 81 PHE A N 1
ATOM 648 C CA . PHE A 1 81 ? 10.071 -17.798 25.976 1.00 66.19 81 PHE A CA 1
ATOM 649 C C . PHE A 1 81 ? 9.277 -19.069 26.310 1.00 66.19 81 PHE A C 1
ATOM 651 O O . PHE A 1 81 ? 8.629 -19.132 27.354 1.00 66.19 81 PHE A O 1
ATOM 658 N N . VAL A 1 82 ? 9.403 -20.116 25.486 1.00 64.06 82 VAL A N 1
ATOM 659 C CA . VAL A 1 82 ? 8.726 -21.409 25.703 1.00 64.06 82 VAL A CA 1
ATOM 660 C C . VAL A 1 82 ? 9.126 -22.040 27.044 1.00 64.06 82 VAL A C 1
ATOM 662 O O . VAL A 1 82 ? 8.283 -22.606 27.742 1.00 64.06 82 VAL A O 1
ATOM 665 N N . ARG A 1 83 ? 10.395 -21.917 27.461 1.00 78.88 83 ARG A N 1
ATOM 666 C CA . ARG A 1 83 ? 10.843 -22.394 28.784 1.00 78.88 83 ARG A CA 1
ATOM 667 C C . ARG A 1 83 ? 10.190 -21.628 29.934 1.00 78.88 83 ARG A C 1
ATOM 669 O O . ARG A 1 83 ? 9.765 -22.254 30.902 1.00 78.88 83 ARG A O 1
ATOM 676 N N . GLN A 1 84 ? 10.102 -20.302 29.833 1.00 71.50 84 GLN A N 1
ATOM 677 C CA . GLN A 1 84 ? 9.471 -19.469 30.863 1.00 71.50 84 GLN A CA 1
ATOM 678 C C . GLN A 1 84 ? 7.968 -19.746 30.973 1.00 71.50 84 GLN A C 1
ATOM 680 O O . GLN A 1 84 ? 7.431 -19.826 32.076 1.00 71.50 84 GLN A O 1
ATOM 685 N N . GLU A 1 85 ? 7.290 -19.935 29.841 1.00 64.06 85 GLU A N 1
ATOM 686 C CA . GLU A 1 85 ? 5.876 -20.307 29.811 1.00 64.06 85 GLU A CA 1
ATOM 687 C C . GLU A 1 85 ? 5.637 -21.668 30.480 1.00 64.06 85 GLU A C 1
ATOM 689 O O . GLU A 1 85 ? 4.738 -21.799 31.314 1.00 64.06 85 GLU A O 1
ATOM 694 N N . ALA A 1 86 ? 6.481 -22.663 30.189 1.00 68.12 86 ALA A N 1
ATOM 695 C CA . ALA A 1 86 ? 6.409 -23.974 30.829 1.00 68.12 86 ALA A CA 1
ATOM 696 C C . ALA A 1 86 ? 6.594 -23.894 32.357 1.00 68.12 86 ALA A C 1
ATOM 698 O O . ALA A 1 86 ? 5.854 -24.549 33.092 1.00 68.12 86 ALA A O 1
ATOM 699 N N . GLU A 1 87 ? 7.522 -23.062 32.841 1.00 78.44 87 GLU A N 1
ATOM 700 C CA . GLU A 1 87 ? 7.751 -22.835 34.275 1.00 78.44 87 GLU A CA 1
ATOM 701 C C . GLU A 1 87 ? 6.526 -22.190 34.953 1.00 78.44 87 GLU A C 1
ATOM 703 O O . GLU A 1 87 ? 6.094 -22.624 36.023 1.00 78.44 87 GLU A O 1
ATOM 708 N N . ILE A 1 88 ? 5.901 -21.202 34.302 1.00 68.69 88 ILE A N 1
ATOM 709 C CA . ILE A 1 88 ? 4.673 -20.558 34.796 1.00 68.69 88 ILE A CA 1
ATOM 710 C C . ILE A 1 88 ? 3.509 -21.555 34.840 1.00 68.69 88 ILE A C 1
ATOM 712 O O . ILE A 1 88 ? 2.768 -21.596 35.823 1.00 68.69 88 ILE A O 1
ATOM 716 N N . LEU A 1 89 ? 3.347 -22.380 33.804 1.00 62.59 89 LEU A N 1
ATOM 717 C CA . LEU A 1 89 ? 2.299 -23.401 33.755 1.00 62.59 89 LEU A CA 1
ATOM 718 C C . LEU A 1 89 ? 2.490 -24.479 34.827 1.00 62.59 89 LEU A C 1
ATOM 720 O O . LEU A 1 89 ? 1.505 -24.970 35.378 1.00 62.59 89 LEU A O 1
ATOM 724 N N . GLU A 1 90 ? 3.730 -24.846 35.154 1.00 75.25 90 GLU A N 1
ATOM 725 C CA . GLU A 1 90 ? 4.011 -25.783 36.244 1.00 75.25 90 GLU A CA 1
ATOM 726 C C . GLU A 1 90 ? 3.636 -25.187 37.613 1.00 75.25 90 GLU A C 1
ATOM 728 O O . GLU A 1 90 ? 2.993 -25.858 38.425 1.00 75.25 90 GLU A O 1
ATOM 733 N N . LEU A 1 91 ? 3.950 -23.907 37.843 1.00 70.81 91 LEU A N 1
ATOM 734 C CA . LEU A 1 91 ? 3.544 -23.175 39.050 1.00 70.81 91 LEU A CA 1
ATOM 735 C C . LEU A 1 91 ? 2.016 -23.042 39.160 1.00 70.81 91 LEU A C 1
ATOM 737 O O . LEU A 1 91 ? 1.445 -23.235 40.235 1.00 70.81 91 LEU A O 1
ATOM 741 N N . LEU A 1 92 ? 1.333 -22.775 38.044 1.00 61.34 92 LEU A N 1
ATOM 742 C CA . LEU A 1 92 ? -0.130 -22.722 37.996 1.00 61.34 92 LEU A CA 1
ATOM 743 C C . LEU A 1 92 ? -0.766 -24.085 38.283 1.00 61.34 92 LEU A C 1
ATOM 745 O O . LEU A 1 92 ? -1.752 -24.161 39.009 1.00 61.34 92 LEU A O 1
ATOM 749 N N . LYS A 1 93 ? -0.198 -25.183 37.774 1.00 68.44 93 LYS A N 1
ATOM 750 C CA . LYS A 1 93 ? -0.682 -26.541 38.079 1.00 68.44 93 LYS A CA 1
ATOM 751 C C . LYS A 1 93 ? -0.552 -26.890 39.561 1.00 68.44 93 LYS A C 1
ATOM 753 O O . LYS A 1 93 ? -1.449 -27.534 40.098 1.00 68.44 93 LYS A O 1
ATOM 758 N N . ARG A 1 94 ? 0.522 -26.453 40.229 1.00 73.19 94 ARG A N 1
ATOM 759 C CA . ARG A 1 94 ? 0.688 -26.644 41.683 1.00 73.19 94 ARG A CA 1
ATOM 760 C C . ARG A 1 94 ? -0.362 -25.875 42.486 1.00 73.19 94 ARG A C 1
ATOM 762 O O . ARG A 1 94 ? -0.906 -26.417 43.438 1.00 73.19 94 ARG A O 1
ATOM 769 N N . THR A 1 95 ? -0.702 -24.663 42.053 1.00 60.75 95 THR A N 1
ATOM 770 C CA . THR A 1 95 ? -1.653 -23.785 42.759 1.00 60.75 95 THR A CA 1
ATOM 771 C C . THR A 1 95 ? -3.128 -24.087 42.464 1.00 60.75 95 THR A C 1
ATOM 773 O O . THR A 1 95 ? -3.982 -23.858 43.314 1.00 60.75 95 THR A O 1
ATOM 776 N N . THR A 1 96 ? -3.457 -24.630 41.287 1.00 59.34 96 THR A N 1
ATOM 777 C CA . THR A 1 96 ? -4.853 -24.877 40.854 1.00 59.34 96 THR A CA 1
ATOM 778 C C . THR A 1 96 ? -5.394 -26.270 41.188 1.00 59.34 96 THR A C 1
ATOM 780 O O . THR A 1 96 ? -6.571 -26.538 40.955 1.00 59.34 96 THR A O 1
ATOM 783 N N . GLY A 1 97 ? -4.583 -27.153 41.782 1.00 57.00 97 GLY A N 1
ATOM 784 C CA . GLY A 1 97 ? -5.006 -28.491 42.221 1.00 57.00 97 GLY A CA 1
ATOM 785 C C . GLY A 1 97 ? -6.016 -28.521 43.381 1.00 57.00 97 GLY A C 1
ATOM 786 O O . GLY A 1 97 ? -6.458 -29.603 43.763 1.00 57.00 97 GLY A O 1
ATOM 787 N N . LEU A 1 98 ? -6.400 -27.367 43.938 1.00 52.53 98 LEU A N 1
ATOM 788 C CA . LEU A 1 98 ? -7.377 -27.254 45.022 1.00 52.53 98 LEU A CA 1
ATOM 789 C C . LEU A 1 98 ? -8.705 -26.661 44.515 1.00 52.53 98 LEU A C 1
ATOM 791 O O . LEU A 1 98 ? -8.701 -25.684 43.764 1.00 52.53 98 LEU A O 1
ATOM 795 N N . PRO A 1 99 ? -9.859 -27.241 44.903 1.00 45.94 99 PRO A N 1
ATOM 796 C CA . PRO A 1 99 ? -11.156 -26.857 44.366 1.00 45.94 99 PRO A CA 1
ATOM 797 C C . PRO A 1 99 ? -11.536 -25.444 44.822 1.00 45.94 99 PRO A C 1
ATOM 799 O O . PRO A 1 99 ? -11.857 -25.209 45.986 1.00 45.94 99 PRO A O 1
ATOM 802 N N . ILE A 1 100 ? -11.539 -24.506 43.873 1.00 46.19 100 ILE A N 1
ATOM 803 C CA . ILE A 1 100 ? -11.968 -23.112 44.047 1.00 46.19 100 ILE A CA 1
ATOM 804 C C . ILE A 1 100 ? -13.505 -23.072 44.114 1.00 46.19 100 ILE A C 1
ATOM 806 O O . ILE A 1 100 ? -14.185 -22.610 43.201 1.00 46.19 100 ILE A O 1
ATOM 810 N N . ALA A 1 101 ? -14.086 -23.609 45.183 1.00 43.84 101 ALA A N 1
ATOM 811 C CA . ALA A 1 101 ? -15.502 -23.445 45.479 1.00 43.84 101 ALA A CA 1
ATOM 812 C C . ALA A 1 101 ? -15.663 -22.338 46.528 1.00 43.84 101 ALA A C 1
ATOM 814 O O . ALA A 1 101 ? -15.459 -22.573 47.713 1.00 43.84 101 ALA A O 1
ATOM 815 N N . SER A 1 102 ? -16.044 -21.137 46.073 1.00 47.38 102 SER A N 1
ATOM 816 C CA . SER A 1 102 ? -16.776 -20.123 46.855 1.00 47.38 102 SER A CA 1
ATOM 817 C C . SER A 1 102 ? -16.299 -19.945 48.312 1.00 47.38 102 SER A C 1
ATOM 819 O O . SER A 1 102 ? -17.048 -20.200 49.260 1.00 47.38 102 SER A O 1
ATOM 821 N N . VAL A 1 103 ? -15.057 -19.499 48.509 1.00 50.19 103 VAL A N 1
ATOM 822 C CA . VAL A 1 103 ? -14.525 -19.234 49.854 1.00 50.19 103 VAL A CA 1
ATOM 823 C C . VAL A 1 103 ? -14.780 -17.774 50.238 1.00 50.19 103 VAL A C 1
ATOM 825 O O . VAL A 1 103 ? -14.326 -16.847 49.574 1.00 50.19 103 VAL A O 1
ATOM 828 N N . ASP A 1 104 ? -15.537 -17.588 51.320 1.00 56.44 104 ASP A N 1
ATOM 829 C CA . ASP A 1 104 ? -15.817 -16.300 51.960 1.00 56.44 104 ASP A CA 1
ATOM 830 C C . ASP A 1 104 ? -14.502 -15.653 52.465 1.00 56.44 104 ASP A C 1
ATOM 832 O O . ASP A 1 104 ? -13.830 -16.250 53.320 1.00 56.44 104 ASP A O 1
ATOM 836 N N . PRO A 1 105 ? -14.131 -14.440 51.996 1.00 59.00 105 PRO A N 1
ATOM 837 C CA . PRO A 1 105 ? -12.874 -13.7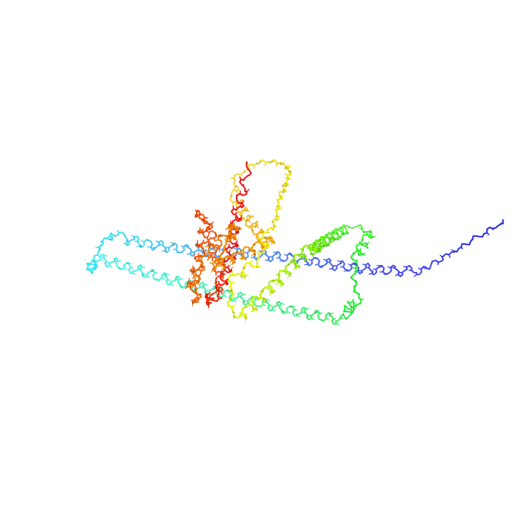60 52.339 1.00 59.00 105 PRO A CA 1
ATOM 838 C C . PRO A 1 105 ? -12.633 -13.590 53.845 1.00 59.00 105 PRO A C 1
ATOM 840 O O . PRO A 1 105 ? -11.491 -13.450 54.284 1.00 59.00 105 PRO A O 1
ATOM 843 N N . ASN A 1 106 ? -13.693 -13.615 54.658 1.00 64.38 106 ASN A N 1
ATOM 844 C CA . ASN A 1 106 ? -13.587 -13.422 56.102 1.00 64.38 106 ASN A CA 1
ATOM 845 C C . ASN A 1 106 ? -13.182 -14.688 56.875 1.00 64.38 106 ASN A C 1
ATOM 847 O O . ASN A 1 106 ? -12.714 -14.569 58.008 1.00 64.38 106 ASN A O 1
ATOM 851 N N . LYS A 1 107 ? -13.299 -15.890 56.285 1.00 59.19 107 LYS A N 1
ATOM 852 C CA . LYS A 1 107 ? -12.853 -17.147 56.921 1.00 59.19 107 LYS A CA 1
ATOM 853 C C . LYS A 1 107 ? -11.371 -17.474 56.685 1.00 59.19 107 LYS A C 1
ATOM 855 O O . LYS A 1 107 ? -10.793 -18.195 57.490 1.00 59.19 107 LYS A O 1
ATOM 860 N N . MET A 1 108 ? -10.733 -16.895 55.663 1.00 57.34 108 MET A N 1
ATOM 861 C CA . MET A 1 108 ? -9.331 -17.179 55.295 1.00 57.34 108 MET A CA 1
ATOM 862 C C . MET A 1 108 ? -8.276 -16.596 56.248 1.00 57.34 108 MET A C 1
ATOM 864 O O . MET A 1 108 ? -7.116 -16.991 56.189 1.00 57.34 108 MET A O 1
ATOM 868 N N . LYS A 1 109 ? -8.633 -15.670 57.148 1.00 64.06 109 LYS A N 1
ATOM 869 C CA . LYS A 1 109 ? -7.638 -15.007 58.013 1.00 64.06 109 LYS A CA 1
ATOM 870 C C . LYS A 1 109 ? -6.927 -15.946 58.996 1.00 64.06 109 LYS A C 1
ATOM 872 O O . LYS A 1 109 ? -5.825 -15.611 59.421 1.00 64.06 109 LYS A O 1
ATOM 877 N N . ASN A 1 110 ? -7.531 -17.089 59.326 1.00 72.38 110 ASN A N 1
ATOM 878 C CA . ASN A 1 110 ? -7.034 -18.009 60.355 1.00 72.38 110 ASN A CA 1
ATOM 879 C C . ASN A 1 110 ? -6.666 -19.405 59.823 1.00 72.38 110 ASN A C 1
ATOM 881 O O . ASN A 1 110 ? -6.338 -20.273 60.627 1.00 72.38 110 ASN A O 1
ATOM 885 N N . ASP A 1 111 ? -6.745 -19.633 58.510 1.00 75.44 111 ASP A N 1
ATOM 886 C CA . ASP A 1 111 ? -6.419 -20.925 57.905 1.00 75.44 111 ASP A CA 1
ATOM 887 C C . ASP A 1 111 ? -4.968 -20.913 57.376 1.00 75.44 111 ASP A C 1
ATOM 889 O O . ASP A 1 111 ? -4.667 -20.138 56.461 1.00 75.44 111 ASP A O 1
ATOM 893 N N . PRO A 1 112 ? -4.046 -21.704 57.960 1.00 78.94 112 PRO A N 1
ATOM 894 C CA . PRO A 1 112 ? -2.647 -21.729 57.542 1.00 78.94 112 PRO A CA 1
ATOM 895 C C . PRO A 1 112 ? -2.446 -22.199 56.089 1.00 78.94 112 PRO A C 1
ATOM 897 O O . PRO A 1 112 ? -1.558 -21.669 55.427 1.00 78.94 112 PRO A O 1
ATOM 900 N N . GLU A 1 113 ? -3.293 -23.088 55.550 1.00 75.38 113 GLU A N 1
ATOM 901 C CA . GLU A 1 113 ? -3.212 -23.520 54.138 1.00 75.38 113 GLU A CA 1
ATOM 902 C C . GLU A 1 113 ? -3.578 -22.376 53.176 1.00 75.38 113 GLU A C 1
ATOM 904 O O . GLU A 1 113 ? -2.936 -22.167 52.144 1.00 75.38 113 GLU A O 1
ATOM 909 N N . ALA A 1 114 ? -4.572 -21.562 53.543 1.00 70.62 114 ALA A N 1
ATOM 910 C CA . ALA A 1 114 ? -4.961 -20.382 52.774 1.00 70.62 114 ALA A CA 1
ATOM 911 C C . ALA A 1 114 ? -3.884 -19.281 52.796 1.00 70.62 114 ALA A C 1
ATOM 913 O O . ALA A 1 114 ? -3.714 -18.561 51.807 1.00 70.62 114 ALA A O 1
ATOM 914 N N . GLN A 1 115 ? -3.156 -19.137 53.910 1.00 76.88 115 GLN A N 1
ATOM 915 C CA . GLN A 1 115 ? -2.038 -18.194 54.018 1.00 76.88 115 GLN A CA 1
ATOM 916 C C . GLN A 1 115 ? -0.833 -18.629 53.174 1.00 76.88 115 GLN A C 1
ATOM 918 O O . GLN A 1 115 ? -0.215 -17.779 52.529 1.00 76.88 115 GLN A O 1
ATOM 923 N N . GLU A 1 116 ? -0.532 -19.929 53.126 1.00 80.56 116 GLU A N 1
ATOM 924 C CA . GLU A 1 116 ? 0.530 -20.487 52.280 1.00 80.56 116 GLU A CA 1
ATOM 925 C C . GLU A 1 116 ? 0.216 -20.293 50.789 1.00 80.56 116 GLU A C 1
ATOM 927 O O . GLU A 1 116 ? 1.031 -19.736 50.052 1.00 80.56 116 GLU A O 1
ATOM 932 N N . MET A 1 117 ? -1.016 -20.590 50.364 1.00 75.38 117 MET A N 1
ATOM 933 C CA . MET A 1 117 ? -1.461 -20.365 48.984 1.00 75.38 117 MET A CA 1
ATOM 934 C C . MET A 1 117 ? -1.429 -18.879 48.588 1.00 75.38 117 MET A C 1
ATOM 936 O O . MET A 1 117 ? -1.011 -18.532 47.483 1.00 75.38 117 MET A O 1
ATOM 940 N N . MET A 1 118 ? -1.825 -17.968 49.487 1.00 72.06 118 MET A N 1
ATOM 941 C CA . MET A 1 118 ? -1.690 -16.528 49.230 1.00 72.06 118 MET A CA 1
ATOM 942 C C . MET A 1 118 ? -0.224 -16.103 49.095 1.00 72.06 118 MET A C 1
ATOM 944 O O . MET A 1 118 ? 0.082 -15.265 48.246 1.00 72.06 118 MET A O 1
ATOM 948 N N . SER A 1 119 ? 0.682 -16.681 49.888 1.00 79.62 119 SER A N 1
ATOM 949 C CA . SER A 1 119 ? 2.120 -16.427 49.769 1.00 79.62 119 SER A CA 1
ATOM 950 C C . SER A 1 119 ? 2.661 -16.887 48.410 1.00 79.62 119 SER A C 1
ATOM 952 O O . SER A 1 119 ? 3.389 -16.134 47.761 1.00 79.62 119 SER A O 1
ATOM 954 N N . GLU A 1 120 ? 2.252 -18.064 47.926 1.00 78.62 120 GLU A N 1
ATOM 955 C CA . GLU A 1 120 ? 2.629 -18.560 46.594 1.00 78.62 120 GLU A CA 1
ATOM 956 C C . GLU A 1 120 ? 2.073 -17.682 45.463 1.00 78.62 120 GLU A C 1
ATOM 958 O O . GLU A 1 120 ? 2.797 -17.342 44.526 1.00 78.62 120 GLU A O 1
ATOM 963 N N . ILE A 1 121 ? 0.817 -17.230 45.561 1.00 71.69 121 ILE A N 1
ATOM 964 C CA . ILE A 1 121 ? 0.211 -16.309 44.581 1.00 71.69 121 ILE A CA 1
ATOM 965 C C . ILE A 1 121 ? 0.966 -14.972 44.541 1.00 71.69 121 ILE A C 1
ATOM 967 O O . ILE A 1 121 ? 1.196 -14.413 43.463 1.00 71.69 121 ILE A O 1
ATOM 971 N N . VAL A 1 122 ? 1.375 -14.445 45.698 1.00 74.81 122 VAL A N 1
ATOM 972 C CA . VAL A 1 122 ? 2.192 -13.225 45.780 1.00 74.81 122 VAL A CA 1
ATOM 973 C C . VAL A 1 122 ? 3.568 -13.447 45.145 1.00 74.81 122 VAL A C 1
ATOM 975 O O . VAL A 1 122 ? 4.047 -12.577 44.412 1.00 74.81 122 VAL A O 1
ATOM 978 N N . GLU A 1 123 ? 4.186 -14.612 45.352 1.00 82.94 123 GLU A N 1
ATOM 979 C CA . GLU A 1 123 ? 5.462 -14.958 44.723 1.00 82.94 123 GLU A CA 1
ATOM 980 C C . GLU A 1 123 ? 5.339 -15.076 43.194 1.00 82.94 123 GLU A C 1
ATOM 982 O O . GLU A 1 123 ? 6.163 -14.511 42.467 1.00 82.94 123 GLU A O 1
ATOM 987 N N . ILE A 1 124 ? 4.286 -15.731 42.693 1.00 75.31 124 ILE A N 1
ATOM 988 C CA . ILE A 1 124 ? 3.995 -15.846 41.256 1.00 75.31 124 ILE A CA 1
ATOM 989 C C . ILE A 1 124 ? 3.809 -14.457 40.643 1.00 75.31 124 ILE A C 1
ATOM 991 O O . ILE A 1 124 ? 4.468 -14.128 39.656 1.00 75.31 124 ILE A O 1
ATOM 995 N N . ASN A 1 125 ? 2.989 -13.601 41.257 1.00 67.75 125 ASN A N 1
ATOM 996 C CA . ASN A 1 125 ? 2.771 -12.236 40.774 1.00 67.75 125 ASN A CA 1
ATOM 997 C C . ASN A 1 125 ? 4.060 -11.398 40.790 1.00 67.75 125 ASN A C 1
ATOM 999 O O . ASN A 1 125 ? 4.300 -10.616 39.868 1.00 67.75 125 ASN A O 1
ATOM 1003 N N . SER A 1 126 ? 4.932 -11.595 41.785 1.00 83.88 126 SER A N 1
ATOM 1004 C CA . SER A 1 126 ? 6.252 -10.956 41.838 1.00 83.88 126 SER A CA 1
ATOM 1005 C C . SER A 1 126 ? 7.166 -11.413 40.694 1.00 83.88 126 SER A C 1
ATOM 1007 O O . SER A 1 126 ? 7.803 -10.579 40.043 1.00 83.88 126 SER A O 1
ATOM 1009 N N . LYS A 1 127 ? 7.217 -12.721 40.403 1.00 81.06 127 LYS A N 1
ATOM 1010 C CA . LYS A 1 127 ? 7.989 -13.271 39.272 1.00 81.06 127 LYS A CA 1
ATOM 1011 C C . LYS A 1 127 ? 7.462 -12.754 37.933 1.00 81.06 127 LYS A C 1
ATOM 1013 O O . LYS A 1 127 ? 8.250 -12.319 37.095 1.00 81.06 127 LYS A O 1
ATOM 1018 N N . LEU A 1 128 ? 6.142 -12.700 37.768 1.00 70.25 128 LEU A N 1
ATOM 1019 C CA . LEU A 1 128 ? 5.482 -12.214 36.555 1.00 70.25 128 LEU A CA 1
ATOM 1020 C C . LEU A 1 128 ? 5.750 -10.715 36.325 1.00 70.25 128 LEU A C 1
ATOM 1022 O O . LEU A 1 128 ? 6.049 -10.298 35.206 1.00 70.25 128 LEU A O 1
ATOM 1026 N N . ALA A 1 129 ? 5.746 -9.905 37.389 1.00 76.25 129 ALA A N 1
ATOM 1027 C CA . ALA A 1 129 ? 6.133 -8.496 37.321 1.00 76.25 129 ALA A CA 1
ATOM 1028 C C . ALA A 1 129 ? 7.610 -8.306 36.923 1.00 76.25 129 ALA A C 1
ATOM 1030 O O . ALA A 1 129 ? 7.915 -7.451 36.090 1.00 76.25 129 ALA A O 1
ATOM 1031 N N . LYS A 1 130 ? 8.527 -9.128 37.458 1.00 83.94 130 LYS A N 1
ATOM 1032 C CA . LYS A 1 130 ? 9.956 -9.100 37.090 1.00 83.94 130 LYS A CA 1
ATOM 1033 C C . LYS A 1 130 ? 10.190 -9.492 35.629 1.00 83.94 130 LYS A C 1
ATOM 1035 O O . LYS A 1 130 ? 10.992 -8.847 34.959 1.00 83.94 130 LYS A O 1
ATOM 1040 N N . LEU A 1 131 ? 9.481 -10.503 35.123 1.00 74.19 131 LEU A N 1
ATOM 1041 C CA . LEU A 1 131 ? 9.560 -10.908 33.715 1.00 74.19 131 LEU A CA 1
ATOM 1042 C C . LEU A 1 131 ? 9.054 -9.809 32.776 1.00 74.19 131 LEU A C 1
ATOM 1044 O O . LEU A 1 131 ? 9.730 -9.478 31.804 1.00 74.19 131 LEU A O 1
ATOM 1048 N N . ARG A 1 132 ? 7.923 -9.171 33.104 1.00 74.06 132 ARG A N 1
ATOM 1049 C CA . ARG A 1 132 ? 7.413 -8.020 32.339 1.00 74.06 132 ARG A CA 1
ATOM 1050 C C . ARG A 1 132 ? 8.414 -6.866 32.304 1.00 74.06 132 ARG A C 1
ATOM 1052 O O . ARG A 1 132 ? 8.667 -6.321 31.235 1.00 74.06 132 ARG A O 1
ATOM 1059 N N . ALA A 1 133 ? 9.021 -6.526 33.443 1.00 80.50 133 ALA A N 1
ATOM 1060 C CA . ALA A 1 133 ? 10.047 -5.484 33.504 1.00 80.50 133 ALA A CA 1
ATOM 1061 C C . ALA A 1 133 ? 11.274 -5.826 32.637 1.00 80.50 133 ALA A C 1
ATOM 1063 O O . ALA A 1 133 ? 11.756 -4.970 31.898 1.00 80.50 133 ALA A O 1
ATOM 1064 N N . ARG A 1 134 ? 11.729 -7.086 32.666 1.00 82.31 134 ARG A N 1
ATOM 1065 C CA . ARG A 1 134 ? 12.850 -7.561 31.844 1.00 82.31 134 ARG A CA 1
ATOM 1066 C C . ARG A 1 134 ? 12.542 -7.524 30.344 1.00 82.31 134 ARG A C 1
ATOM 1068 O O . ARG A 1 134 ? 13.414 -7.133 29.576 1.00 82.31 134 ARG A O 1
ATOM 1075 N N . ASN A 1 135 ? 11.328 -7.882 29.923 1.00 65.88 135 ASN A N 1
ATOM 1076 C CA . ASN A 1 135 ? 10.928 -7.784 28.514 1.00 65.88 135 ASN A CA 1
ATOM 1077 C C . ASN A 1 135 ? 10.928 -6.332 28.024 1.00 65.88 135 ASN A C 1
ATOM 1079 O O . ASN A 1 135 ? 11.500 -6.054 26.975 1.00 65.88 135 ASN A O 1
ATOM 1083 N N . ILE A 1 136 ? 10.401 -5.399 28.823 1.00 75.00 136 ILE A N 1
ATOM 1084 C CA . ILE A 1 136 ? 10.437 -3.962 28.502 1.00 75.00 136 ILE A CA 1
ATOM 1085 C C . ILE A 1 136 ? 11.886 -3.463 28.352 1.00 75.00 136 ILE A C 1
ATOM 1087 O O . ILE A 1 136 ? 12.178 -2.623 27.502 1.00 75.00 136 ILE A O 1
ATOM 1091 N N . GLU A 1 137 ? 12.814 -3.949 29.177 1.00 79.88 137 GLU A N 1
ATOM 1092 C CA . GLU A 1 137 ? 14.229 -3.571 29.097 1.00 79.88 137 GLU A CA 1
ATOM 1093 C C . GLU A 1 137 ? 14.925 -4.166 27.861 1.00 79.88 137 GLU A C 1
ATOM 1095 O O . GLU A 1 137 ? 15.649 -3.454 27.166 1.00 79.88 137 GLU A O 1
ATOM 1100 N N . LEU A 1 138 ? 14.627 -5.423 27.512 1.00 73.25 138 LEU A N 1
ATOM 1101 C CA . LEU A 1 138 ? 15.119 -6.063 26.287 1.00 73.25 138 LEU A CA 1
ATOM 1102 C C . LEU A 1 138 ? 14.584 -5.392 25.012 1.00 73.25 138 LEU A C 1
ATOM 1104 O O . LEU A 1 138 ? 15.333 -5.246 24.044 1.00 73.25 138 LEU A O 1
ATOM 1108 N N . GLU A 1 139 ? 13.326 -4.947 25.007 1.00 68.56 139 GLU A N 1
ATOM 1109 C CA . GLU A 1 139 ? 12.740 -4.165 23.910 1.00 68.56 139 GLU A CA 1
ATOM 1110 C C . GLU A 1 139 ? 13.441 -2.809 23.753 1.00 68.56 139 GLU A C 1
ATOM 1112 O O . GLU A 1 139 ? 13.792 -2.413 22.640 1.00 68.56 139 GLU A O 1
ATOM 1117 N N . LYS A 1 140 ? 13.737 -2.123 24.866 1.00 76.88 140 LYS A N 1
ATOM 1118 C CA . LYS A 1 140 ? 14.507 -0.868 24.856 1.00 76.88 140 LYS A CA 1
ATOM 1119 C C . LYS A 1 140 ? 15.938 -1.064 24.355 1.00 76.88 140 LYS A C 1
ATOM 1121 O O . LYS A 1 140 ? 16.437 -0.233 23.595 1.00 76.88 140 LYS A O 1
ATOM 1126 N N . GLU A 1 141 ? 16.608 -2.145 24.753 1.00 79.31 141 GLU A N 1
ATOM 1127 C CA . GLU A 1 141 ? 17.953 -2.466 24.262 1.00 79.31 141 GLU A CA 1
ATOM 1128 C C . GLU A 1 141 ? 17.967 -2.810 22.769 1.00 79.31 141 GLU A C 1
ATOM 1130 O O . GLU A 1 141 ? 18.884 -2.385 22.060 1.00 79.31 141 GLU A O 1
ATOM 1135 N N . ALA A 1 142 ? 16.969 -3.558 22.287 1.00 70.56 142 ALA A N 1
ATOM 1136 C CA . ALA A 1 142 ? 16.819 -3.878 20.869 1.00 70.56 142 ALA A CA 1
ATOM 1137 C C . ALA A 1 142 ? 16.607 -2.600 20.042 1.00 70.56 142 ALA A C 1
ATOM 1139 O O . ALA A 1 142 ? 17.401 -2.318 19.146 1.00 70.56 142 ALA A O 1
ATOM 1140 N N . ALA A 1 143 ? 15.652 -1.754 20.443 1.00 72.06 143 ALA A N 1
ATOM 1141 C CA . ALA A 1 143 ? 15.389 -0.476 19.783 1.00 72.06 143 ALA A CA 1
ATOM 1142 C C . ALA A 1 143 ? 16.618 0.454 19.776 1.00 72.06 143 ALA A C 1
ATOM 1144 O O . ALA A 1 143 ? 16.889 1.134 18.787 1.00 72.06 143 ALA A O 1
ATOM 1145 N N . SER A 1 144 ? 17.406 0.463 20.857 1.00 84.31 144 SER A N 1
ATOM 1146 C CA . SER A 1 144 ? 18.641 1.254 20.955 1.00 84.31 144 SER A CA 1
ATOM 1147 C C . SER A 1 144 ? 19.744 0.757 20.009 1.00 84.31 144 SER A C 1
ATOM 1149 O O . SER A 1 144 ? 20.421 1.562 19.361 1.00 84.31 144 SER A O 1
ATOM 1151 N N . LYS A 1 145 ? 19.924 -0.567 19.886 1.00 83.19 145 LYS A N 1
ATOM 1152 C CA . LYS A 1 145 ? 20.900 -1.161 18.956 1.00 83.19 145 LYS A CA 1
ATOM 1153 C C . LYS A 1 145 ? 20.518 -0.909 17.500 1.00 83.19 145 LYS A C 1
ATOM 1155 O O . LYS A 1 145 ? 21.388 -0.506 16.726 1.00 83.19 145 LYS A O 1
ATOM 1160 N N . ASP A 1 146 ? 19.244 -1.069 17.159 1.00 75.12 146 ASP A N 1
ATOM 1161 C CA . ASP A 1 146 ? 18.746 -0.852 15.798 1.00 75.12 146 ASP A CA 1
ATOM 1162 C C . ASP A 1 146 ? 18.845 0.626 15.401 1.00 75.12 146 ASP A C 1
ATOM 1164 O O . ASP A 1 146 ? 19.341 0.954 14.320 1.00 75.12 146 ASP A O 1
ATOM 1168 N N . LEU A 1 147 ? 18.505 1.541 16.317 1.00 73.69 147 LEU A N 1
ATOM 1169 C CA . LEU A 1 147 ? 18.676 2.978 16.109 1.00 73.69 147 LEU A CA 1
ATOM 1170 C C . LEU A 1 147 ? 20.148 3.353 15.883 1.00 73.69 147 LEU A C 1
ATOM 1172 O O . LEU A 1 147 ? 20.462 4.146 14.993 1.00 73.69 147 LEU A O 1
ATOM 1176 N N . LYS A 1 148 ? 21.071 2.769 16.655 1.00 87.88 148 LYS A N 1
ATOM 1177 C CA . LYS A 1 148 ? 22.509 3.011 16.486 1.00 87.88 148 LYS A CA 1
ATOM 1178 C C . LYS A 1 148 ? 23.016 2.500 15.132 1.00 87.88 148 LYS A C 1
ATOM 1180 O O . LYS A 1 148 ? 23.746 3.224 14.455 1.00 87.88 148 LYS A O 1
ATOM 1185 N N . ALA A 1 149 ? 22.602 1.302 14.718 1.00 85.50 149 ALA A N 1
ATOM 1186 C CA . ALA A 1 149 ? 22.961 0.736 13.418 1.00 85.50 149 ALA A CA 1
ATOM 1187 C C . ALA A 1 149 ? 22.428 1.592 12.253 1.00 85.50 149 ALA A C 1
ATOM 1189 O O . ALA A 1 149 ? 23.162 1.875 11.304 1.00 85.50 149 ALA A O 1
ATOM 1190 N N . ALA A 1 150 ? 21.190 2.086 12.358 1.00 69.12 150 ALA A N 1
ATOM 1191 C CA . ALA A 1 150 ? 20.590 2.970 11.361 1.00 69.12 150 ALA A CA 1
ATOM 1192 C C . ALA A 1 150 ? 21.338 4.312 11.237 1.00 69.12 150 ALA A C 1
ATOM 1194 O O . ALA A 1 150 ? 21.578 4.793 10.125 1.00 69.12 150 ALA A O 1
ATOM 1195 N N . ILE A 1 151 ? 21.765 4.904 12.361 1.00 77.62 151 ILE A N 1
ATOM 1196 C CA . ILE A 1 151 ? 22.570 6.137 12.368 1.00 77.62 151 ILE A CA 1
ATOM 1197 C C . ILE A 1 151 ? 23.928 5.906 11.690 1.00 77.62 151 ILE A C 1
ATOM 1199 O O . ILE A 1 151 ? 24.326 6.699 10.832 1.00 77.62 151 ILE A O 1
ATOM 1203 N N . GLU A 1 152 ? 24.619 4.807 12.006 1.00 89.38 152 GLU A N 1
ATOM 1204 C CA . GLU A 1 152 ? 25.904 4.468 11.378 1.00 89.38 152 GLU A CA 1
ATOM 1205 C C . GLU A 1 152 ? 25.761 4.245 9.861 1.00 89.38 152 GLU A C 1
ATOM 1207 O O . GLU A 1 152 ? 26.578 4.741 9.074 1.00 89.38 152 GLU A O 1
ATOM 1212 N N . GLN A 1 153 ? 24.693 3.570 9.424 1.00 84.69 153 GLN A N 1
ATOM 1213 C CA . GLN A 1 153 ? 24.404 3.355 8.006 1.00 84.69 153 GLN A CA 1
ATOM 1214 C C . GLN A 1 153 ? 24.098 4.669 7.273 1.00 84.69 153 GLN A C 1
ATOM 1216 O O . GLN A 1 153 ? 24.619 4.903 6.175 1.00 84.69 153 GLN A O 1
ATOM 1221 N N . ARG A 1 154 ? 23.305 5.559 7.883 1.00 83.69 154 ARG A N 1
ATOM 1222 C CA . ARG A 1 154 ? 23.013 6.897 7.349 1.00 83.69 154 ARG A CA 1
ATOM 1223 C C . ARG A 1 154 ? 24.294 7.709 7.161 1.00 83.69 154 ARG A C 1
ATOM 1225 O O . ARG A 1 154 ? 24.500 8.309 6.104 1.00 83.69 154 ARG A O 1
ATOM 1232 N N . ASP A 1 155 ? 25.180 7.701 8.152 1.00 86.19 155 ASP A N 1
ATOM 1233 C CA . ASP A 1 155 ? 26.431 8.458 8.105 1.00 86.19 155 ASP A CA 1
ATOM 1234 C C . ASP A 1 155 ? 27.402 7.887 7.052 1.00 86.19 155 ASP A C 1
ATOM 1236 O O . ASP A 1 155 ? 28.074 8.643 6.339 1.00 86.19 155 ASP A O 1
ATOM 1240 N N . ALA A 1 156 ? 27.434 6.561 6.876 1.00 89.06 156 ALA A N 1
ATOM 1241 C CA . ALA A 1 156 ? 28.192 5.908 5.807 1.00 89.06 156 ALA A CA 1
ATOM 1242 C C . ALA A 1 156 ? 27.666 6.274 4.405 1.00 89.06 156 ALA A C 1
ATOM 1244 O O . ALA A 1 156 ? 28.457 6.564 3.499 1.00 89.06 156 ALA A O 1
ATOM 1245 N N . LEU A 1 157 ? 26.342 6.311 4.221 1.00 81.25 157 LEU A N 1
ATOM 1246 C CA . LEU A 1 157 ? 25.714 6.741 2.967 1.00 81.25 157 LEU A CA 1
ATOM 1247 C C . LEU A 1 157 ? 25.996 8.217 2.671 1.00 81.25 157 LEU A C 1
ATOM 1249 O O . LEU A 1 157 ? 26.375 8.547 1.546 1.00 81.25 157 LEU A O 1
ATOM 1253 N N . SER A 1 158 ? 25.909 9.085 3.681 1.00 85.19 158 SER A N 1
ATOM 1254 C CA . SER A 1 158 ? 26.220 10.514 3.557 1.00 85.19 158 SER A CA 1
ATOM 1255 C C . SER A 1 158 ? 27.655 10.749 3.060 1.00 85.19 158 SER A C 1
ATOM 1257 O O . SER A 1 158 ? 27.870 11.447 2.063 1.00 85.19 158 SER A O 1
ATOM 1259 N N . LYS A 1 159 ? 28.645 10.057 3.646 1.00 92.44 159 LYS A N 1
ATOM 1260 C CA . LYS A 1 159 ? 30.047 10.098 3.179 1.00 92.44 159 LYS A CA 1
ATOM 1261 C C . LYS A 1 159 ? 30.196 9.625 1.729 1.00 92.44 159 LYS A C 1
ATOM 1263 O O . LYS A 1 159 ? 30.972 10.190 0.957 1.00 92.44 159 LYS A O 1
ATOM 1268 N N . ARG A 1 160 ? 29.449 8.593 1.325 1.00 86.62 160 ARG A N 1
ATOM 1269 C CA . ARG A 1 160 ? 29.496 8.060 -0.045 1.00 86.62 160 ARG A CA 1
ATOM 1270 C C . ARG A 1 160 ? 28.931 9.051 -1.064 1.00 86.62 160 ARG A C 1
ATOM 1272 O O . ARG A 1 160 ? 29.516 9.204 -2.136 1.00 86.62 160 ARG A O 1
ATOM 1279 N N . VAL A 1 161 ? 27.847 9.748 -0.723 1.00 81.06 161 VAL A N 1
ATOM 1280 C CA . VAL A 1 161 ? 27.263 10.811 -1.557 1.00 81.06 161 VAL A CA 1
ATOM 1281 C C . VAL A 1 161 ? 28.248 11.969 -1.730 1.00 81.06 161 VAL A C 1
ATOM 1283 O O . VAL A 1 161 ? 28.481 12.391 -2.865 1.00 81.06 161 VAL A O 1
ATOM 1286 N N . GLN A 1 162 ? 28.901 12.416 -0.652 1.00 87.88 162 GLN A N 1
ATOM 1287 C CA . GLN A 1 162 ? 29.932 13.461 -0.724 1.00 87.88 162 GLN A CA 1
ATOM 1288 C C . GLN A 1 162 ? 31.093 13.069 -1.654 1.00 87.88 162 GLN A C 1
ATOM 1290 O O . GLN A 1 162 ? 31.480 13.851 -2.523 1.00 87.88 162 GLN A O 1
ATOM 1295 N N . ASN A 1 163 ? 31.586 11.829 -1.563 1.00 89.50 163 ASN A N 1
ATOM 1296 C CA . ASN A 1 163 ? 32.637 11.331 -2.459 1.00 89.50 163 ASN A CA 1
ATOM 1297 C C . ASN A 1 163 ? 32.205 11.316 -3.937 1.00 89.50 163 ASN A C 1
ATOM 1299 O O . ASN A 1 163 ? 32.991 11.661 -4.822 1.00 89.50 163 ASN A O 1
ATOM 1303 N N . ILE A 1 164 ? 30.958 10.934 -4.235 1.00 84.12 164 ILE A N 1
ATOM 1304 C CA . ILE A 1 164 ? 30.425 10.959 -5.608 1.00 84.12 164 ILE A CA 1
ATOM 1305 C C . ILE A 1 164 ? 30.350 12.398 -6.131 1.00 84.12 164 ILE A C 1
ATOM 1307 O O . ILE A 1 164 ? 30.743 12.661 -7.270 1.00 84.12 164 ILE A O 1
ATOM 1311 N N . GLN A 1 165 ? 29.885 13.337 -5.305 1.00 84.50 165 GLN A N 1
ATOM 1312 C CA . GLN A 1 165 ? 29.822 14.752 -5.665 1.00 84.50 165 GLN A CA 1
ATOM 1313 C C . GLN A 1 165 ? 31.218 15.319 -5.949 1.00 84.50 165 GLN A C 1
ATOM 1315 O O . GLN A 1 165 ? 31.415 15.950 -6.990 1.00 84.50 165 GLN A O 1
ATOM 1320 N N . GLN A 1 166 ? 32.204 15.025 -5.099 1.00 91.25 166 GLN A N 1
ATOM 1321 C CA . GLN A 1 166 ? 33.584 15.473 -5.290 1.00 91.25 166 GLN A CA 1
ATOM 1322 C C . GLN A 1 166 ? 34.207 14.894 -6.570 1.00 91.25 166 GLN A C 1
ATOM 1324 O O . GLN A 1 166 ? 34.804 15.634 -7.354 1.00 91.25 166 GLN A O 1
ATOM 1329 N N . ASN A 1 167 ? 33.978 13.609 -6.856 1.00 88.50 167 ASN A N 1
ATOM 1330 C CA . ASN A 1 167 ? 34.405 12.982 -8.111 1.00 88.50 167 ASN A CA 1
ATOM 1331 C C . ASN A 1 167 ? 33.756 13.631 -9.344 1.00 88.50 167 ASN A C 1
ATOM 1333 O O . ASN A 1 167 ? 34.409 13.819 -10.372 1.00 88.50 167 ASN A O 1
ATOM 1337 N N . ASN A 1 168 ? 32.475 13.995 -9.264 1.00 81.69 168 ASN A N 1
ATOM 1338 C CA . ASN A 1 168 ? 31.787 14.678 -10.359 1.00 81.69 168 ASN A CA 1
ATOM 1339 C C . ASN A 1 168 ? 32.325 16.098 -10.581 1.00 81.69 168 ASN A C 1
ATOM 1341 O O . ASN A 1 168 ? 32.459 16.521 -11.730 1.00 81.69 168 ASN A O 1
ATOM 1345 N N . ILE A 1 169 ? 32.682 16.815 -9.511 1.00 89.50 169 ILE A N 1
ATOM 1346 C CA . ILE A 1 169 ? 33.341 18.126 -9.598 1.00 89.50 169 ILE A CA 1
ATOM 1347 C C . ILE A 1 169 ? 34.701 17.990 -10.291 1.00 89.50 169 ILE A C 1
ATOM 1349 O O . ILE A 1 169 ? 34.964 18.716 -11.249 1.00 89.50 169 ILE A O 1
ATOM 1353 N N . GLN A 1 170 ? 35.522 17.016 -9.891 1.00 91.00 170 GLN A N 1
ATOM 1354 C CA . GLN A 1 170 ? 36.822 16.763 -10.523 1.00 91.00 170 GLN A CA 1
ATOM 1355 C C . GLN A 1 170 ? 36.683 16.413 -12.011 1.00 91.00 170 GLN A C 1
ATOM 1357 O O . GLN A 1 170 ? 37.421 16.938 -12.843 1.00 91.00 170 GLN A O 1
ATOM 1362 N N . LYS A 1 171 ? 35.694 15.587 -12.383 1.00 87.00 171 LYS A N 1
ATOM 1363 C CA . LYS A 1 171 ? 35.403 15.278 -13.794 1.00 87.00 171 LYS A CA 1
ATOM 1364 C C . LYS A 1 171 ? 35.007 16.517 -14.590 1.00 87.00 171 LYS A C 1
ATOM 1366 O O . LYS A 1 171 ? 35.475 16.679 -15.713 1.00 87.00 171 LYS A O 1
ATOM 1371 N N . LYS A 1 172 ? 34.172 17.397 -14.024 1.00 84.94 172 LYS A N 1
ATOM 1372 C CA . LYS A 1 172 ? 33.799 18.666 -14.667 1.00 84.94 172 LYS A CA 1
ATOM 1373 C C . LYS A 1 172 ? 35.014 19.575 -14.852 1.00 84.94 172 LYS A C 1
ATOM 1375 O O . LYS A 1 172 ? 35.187 20.124 -15.932 1.00 84.94 172 LYS A O 1
ATOM 1380 N N . GLN A 1 173 ? 35.879 19.684 -13.845 1.00 89.50 173 GLN A N 1
ATOM 1381 C CA . GLN A 1 173 ? 37.120 20.459 -13.940 1.00 89.50 173 GLN A CA 1
ATOM 1382 C C . GLN A 1 173 ? 38.058 19.908 -15.022 1.00 89.50 173 GLN A C 1
ATOM 1384 O O . GLN A 1 173 ? 38.584 20.680 -15.821 1.00 89.50 173 GLN A O 1
ATOM 1389 N N . LEU A 1 174 ? 38.216 18.583 -15.098 1.00 88.50 174 LEU A N 1
ATOM 1390 C CA . LEU A 1 174 ? 39.015 17.932 -16.137 1.00 88.50 174 LEU A CA 1
ATOM 1391 C C . LEU A 1 174 ? 38.423 18.157 -17.534 1.00 88.50 174 LEU A C 1
ATOM 1393 O O . LEU A 1 174 ? 39.160 18.449 -18.470 1.00 88.50 174 LEU A O 1
ATOM 1397 N N . LEU A 1 175 ? 37.097 18.067 -17.668 1.00 82.69 175 LEU A N 1
ATOM 1398 C CA . LEU A 1 175 ? 36.404 18.336 -18.926 1.00 82.69 175 LEU A CA 1
ATOM 1399 C C . LEU A 1 175 ? 36.616 19.785 -19.378 1.00 82.69 175 LEU A C 1
ATOM 1401 O O . LEU A 1 175 ? 36.967 20.011 -20.532 1.00 82.69 175 LEU A O 1
ATOM 1405 N N . CYS A 1 176 ? 36.472 20.755 -18.470 1.00 81.94 176 CYS A N 1
ATOM 1406 C CA . CYS A 1 176 ? 36.769 22.155 -18.766 1.00 81.94 176 CYS A CA 1
ATOM 1407 C C . CYS A 1 176 ? 38.226 22.325 -19.212 1.00 81.94 176 CYS A C 1
ATOM 1409 O O . CYS A 1 176 ? 38.477 22.966 -20.227 1.00 81.94 176 CYS A O 1
ATOM 1411 N N . LYS A 1 177 ? 39.182 21.710 -18.507 1.00 88.12 177 LYS A N 1
ATOM 1412 C CA . LYS A 1 177 ? 40.605 21.775 -18.859 1.00 88.12 177 LYS A CA 1
ATOM 1413 C C . LYS A 1 177 ? 40.877 21.220 -20.264 1.00 88.12 177 LYS A C 1
ATOM 1415 O O . LYS A 1 177 ? 41.517 21.897 -21.060 1.00 88.12 177 LYS A O 1
ATOM 1420 N N . LEU A 1 178 ? 40.296 20.069 -20.609 1.00 81.88 178 LEU A N 1
ATOM 1421 C CA . LEU A 1 178 ? 40.399 19.481 -21.952 1.00 81.88 178 LEU A CA 1
ATOM 1422 C C . LEU A 1 178 ? 39.790 20.373 -23.042 1.00 81.88 178 LEU A C 1
ATOM 1424 O O . LEU A 1 178 ? 40.327 20.432 -24.148 1.00 81.88 178 LEU A O 1
ATOM 1428 N N . MET A 1 179 ? 38.690 21.071 -22.737 1.00 73.81 179 MET A N 1
ATOM 1429 C CA . MET A 1 179 ? 38.069 22.032 -23.654 1.00 73.81 179 MET A CA 1
ATOM 1430 C C . MET A 1 179 ? 38.940 23.275 -23.880 1.00 73.81 179 MET A C 1
ATOM 1432 O O . MET A 1 179 ? 38.969 23.788 -24.995 1.00 73.81 179 MET A O 1
ATOM 1436 N N . PHE A 1 180 ? 39.658 23.743 -22.855 1.00 84.19 180 PHE A N 1
ATOM 1437 C CA . PHE A 1 180 ? 40.596 24.864 -22.979 1.00 84.19 180 PHE A CA 1
ATOM 1438 C C . PHE A 1 180 ? 41.888 24.479 -23.707 1.00 84.19 180 PHE A C 1
ATOM 1440 O O . PHE A 1 180 ? 42.403 25.274 -24.487 1.00 84.19 180 PHE A O 1
ATOM 1447 N N . GLU A 1 181 ? 42.395 23.265 -23.489 1.00 87.19 181 GLU A N 1
ATOM 1448 C CA . GLU A 1 181 ? 43.624 22.771 -24.125 1.00 87.19 181 GLU A CA 1
ATOM 1449 C C . GLU A 1 181 ? 43.426 22.402 -25.608 1.00 87.19 181 GLU A C 1
ATOM 1451 O O . GLU A 1 181 ? 44.398 22.359 -26.355 1.00 87.19 181 GLU A O 1
ATOM 1456 N N . ASN A 1 182 ? 42.182 22.186 -26.065 1.00 82.06 182 ASN A N 1
ATOM 1457 C CA . ASN A 1 182 ? 41.868 21.788 -27.446 1.00 82.06 182 ASN A CA 1
ATOM 1458 C C . ASN A 1 182 ? 40.789 22.686 -28.095 1.00 82.06 182 ASN A C 1
ATOM 1460 O O . ASN A 1 182 ? 39.684 22.217 -28.394 1.00 82.06 182 ASN A O 1
ATOM 1464 N N . PRO A 1 183 ? 41.080 23.974 -28.357 1.00 76.88 183 PRO A N 1
ATOM 1465 C CA . PRO A 1 183 ? 40.098 24.935 -28.875 1.00 76.88 183 PRO A CA 1
ATOM 1466 C C . PRO A 1 183 ? 39.540 24.582 -30.268 1.00 76.88 183 PRO A C 1
ATOM 1468 O O . PRO A 1 183 ? 38.450 25.033 -30.632 1.00 76.88 183 PRO A O 1
ATOM 1471 N N . ASP A 1 184 ? 40.227 23.742 -31.045 1.00 74.06 184 ASP A N 1
ATOM 1472 C CA . ASP A 1 184 ? 39.783 23.341 -32.386 1.00 74.06 184 ASP A CA 1
ATOM 1473 C C . ASP A 1 184 ? 38.645 22.301 -32.371 1.00 74.06 184 ASP A C 1
ATOM 1475 O O . ASP A 1 184 ? 37.861 22.233 -33.322 1.00 74.06 184 ASP A O 1
ATOM 1479 N N . LEU A 1 185 ? 38.444 21.579 -31.256 1.00 61.62 185 LEU A N 1
ATOM 1480 C CA . LEU A 1 185 ? 37.276 20.702 -31.063 1.00 61.62 185 LEU A CA 1
ATOM 1481 C C . LEU A 1 185 ? 35.956 21.489 -30.979 1.00 61.62 185 LEU A C 1
ATOM 1483 O O . LEU A 1 185 ? 34.889 20.949 -31.276 1.00 61.62 185 LEU A O 1
ATOM 1487 N N . ILE A 1 186 ? 36.015 22.771 -30.605 1.00 58.69 186 ILE A N 1
ATOM 1488 C CA . ILE A 1 186 ? 34.844 23.652 -30.504 1.00 58.69 186 ILE A CA 1
ATOM 1489 C C . ILE A 1 186 ? 34.506 24.265 -31.875 1.00 58.69 186 ILE A C 1
ATOM 1491 O O . ILE A 1 186 ? 33.331 24.413 -32.217 1.00 58.69 186 ILE A O 1
ATOM 1495 N N . LYS A 1 187 ? 35.515 24.552 -32.708 1.00 55.84 187 LYS A N 1
ATOM 1496 C CA . LYS A 1 187 ? 35.336 25.220 -34.011 1.00 55.84 187 LYS A CA 1
ATOM 1497 C C . LYS A 1 187 ? 34.679 24.333 -35.076 1.00 55.84 187 LYS A C 1
ATOM 1499 O O . LYS A 1 187 ? 33.938 24.847 -35.913 1.00 55.84 187 LYS A O 1
ATOM 1504 N N . ASN A 1 188 ? 34.852 23.010 -35.015 1.00 51.00 188 ASN A N 1
ATOM 1505 C CA . ASN A 1 188 ? 34.264 22.092 -36.004 1.00 51.00 188 ASN A CA 1
ATOM 1506 C C . ASN A 1 188 ? 32.762 21.811 -35.823 1.00 51.00 188 ASN A C 1
ATOM 1508 O O . ASN A 1 188 ? 32.133 21.281 -36.736 1.00 51.00 188 ASN A O 1
ATOM 1512 N N . LYS A 1 189 ? 32.142 22.214 -34.705 1.00 50.09 189 LYS A N 1
ATOM 1513 C CA . LYS A 1 189 ? 30.686 22.064 -34.516 1.00 50.09 189 LYS A CA 1
ATOM 1514 C C . LYS A 1 189 ? 29.846 23.184 -35.132 1.00 50.09 189 LYS A C 1
ATOM 1516 O O . LYS A 1 189 ? 28.648 22.992 -35.309 1.00 50.09 189 LYS A O 1
ATOM 1521 N N . GLN A 1 190 ? 30.435 24.332 -35.470 1.00 50.66 190 GLN A N 1
ATOM 1522 C CA . GLN A 1 190 ? 29.669 25.477 -35.981 1.00 50.66 190 GLN A CA 1
ATOM 1523 C C . GLN A 1 190 ? 29.595 25.563 -37.514 1.00 50.66 190 GLN A C 1
ATOM 1525 O O . GLN A 1 190 ? 28.780 26.334 -38.012 1.00 50.66 190 GLN A O 1
ATOM 1530 N N . LYS A 1 191 ? 30.377 24.774 -38.273 1.00 45.78 191 LYS A N 1
ATOM 1531 C CA . LYS A 1 191 ? 30.409 24.876 -39.750 1.00 45.78 191 LYS A CA 1
ATOM 1532 C C . LYS A 1 191 ? 29.779 23.731 -40.548 1.00 45.78 191 LYS A C 1
ATOM 1534 O O . LYS A 1 191 ? 29.433 23.976 -41.694 1.00 45.78 191 LYS A O 1
ATOM 1539 N N . ASN A 1 192 ? 29.526 22.552 -39.976 1.00 42.50 192 ASN A N 1
ATOM 1540 C CA . ASN A 1 192 ? 28.876 21.454 -40.707 1.00 42.50 192 ASN A CA 1
ATOM 1541 C C . ASN A 1 192 ? 27.596 20.994 -40.004 1.00 42.50 192 ASN A C 1
ATOM 1543 O O . ASN A 1 192 ? 27.624 20.232 -39.042 1.00 42.50 192 ASN A O 1
ATOM 1547 N N . LYS A 1 193 ? 26.456 21.456 -40.530 1.00 45.38 193 LYS A N 1
ATOM 1548 C CA . LYS A 1 193 ? 25.095 21.043 -40.152 1.00 45.38 193 LYS A CA 1
ATOM 1549 C C . LYS A 1 193 ? 24.619 19.799 -40.924 1.00 45.38 193 LYS A C 1
ATOM 1551 O O . LYS A 1 193 ? 23.426 19.629 -41.139 1.00 45.38 193 LYS A O 1
ATOM 1556 N N . VAL A 1 194 ? 25.537 18.930 -41.343 1.00 46.34 194 VAL A N 1
ATOM 1557 C CA . VAL A 1 194 ? 25.214 17.650 -41.981 1.00 46.34 194 VAL A CA 1
ATOM 1558 C C . VAL A 1 194 ? 26.065 16.582 -41.309 1.00 46.34 194 VAL A C 1
ATOM 1560 O O . VAL A 1 194 ? 27.288 16.566 -41.438 1.00 46.34 194 VAL A O 1
ATOM 1563 N N . SER A 1 195 ? 25.406 15.735 -40.521 1.00 46.84 195 SER A N 1
ATOM 1564 C CA . SER A 1 195 ? 25.990 14.491 -40.022 1.00 46.84 195 SER A CA 1
ATOM 1565 C C . SER A 1 195 ? 26.433 13.660 -41.231 1.00 46.84 195 SER A C 1
ATOM 1567 O O . SER A 1 195 ? 25.642 13.550 -42.168 1.00 46.84 195 SER A O 1
ATOM 1569 N N . PRO A 1 196 ? 27.643 13.071 -41.252 1.00 46.28 196 PRO A N 1
ATOM 1570 C CA . PRO A 1 196 ? 28.028 12.180 -42.338 1.00 46.28 196 PRO A CA 1
ATOM 1571 C C . PRO A 1 196 ? 26.987 11.062 -42.458 1.00 46.28 196 PRO A C 1
ATOM 1573 O O . PRO A 1 196 ? 26.560 10.483 -41.452 1.00 46.28 196 PRO A O 1
ATOM 1576 N N . ASN A 1 197 ? 26.518 10.851 -43.688 1.00 59.12 197 ASN A N 1
ATOM 1577 C CA . ASN A 1 197 ? 25.434 9.937 -44.003 1.00 59.12 197 ASN A CA 1
ATOM 1578 C C . ASN A 1 197 ? 25.874 8.510 -43.657 1.00 59.12 197 ASN A C 1
ATOM 1580 O O . ASN A 1 197 ? 26.887 8.030 -44.161 1.00 59.12 197 ASN A O 1
ATOM 1584 N N . PHE A 1 198 ? 25.141 7.852 -42.763 1.00 57.22 198 PHE A N 1
ATOM 1585 C CA . PHE A 1 198 ? 25.463 6.509 -42.278 1.00 57.22 198 PHE A CA 1
ATOM 1586 C C . PHE A 1 198 ? 25.536 5.490 -43.428 1.00 57.22 198 PHE A C 1
ATOM 1588 O O . PHE A 1 198 ? 26.373 4.591 -43.383 1.00 57.22 198 PHE A O 1
ATOM 1595 N N . GLU A 1 199 ? 24.733 5.682 -44.480 1.00 59.47 199 GLU A N 1
ATOM 1596 C CA . GLU A 1 199 ? 24.811 4.928 -45.735 1.00 59.47 199 GLU A CA 1
ATOM 1597 C C . GLU A 1 199 ? 26.209 4.958 -46.377 1.00 59.47 199 GLU A C 1
ATOM 1599 O O . GLU A 1 199 ? 26.697 3.912 -46.788 1.00 59.47 199 GLU A O 1
ATOM 1604 N N . ALA A 1 200 ? 26.900 6.103 -46.395 1.00 65.31 200 ALA A N 1
ATOM 1605 C CA . ALA A 1 200 ? 28.214 6.216 -47.037 1.00 65.31 200 ALA A CA 1
ATOM 1606 C C . ALA A 1 200 ? 29.307 5.439 -46.277 1.00 65.31 200 ALA A C 1
ATOM 1608 O O . ALA A 1 200 ? 30.211 4.873 -46.887 1.00 65.31 200 ALA A O 1
ATOM 1609 N N . CYS A 1 201 ? 29.205 5.353 -44.944 1.00 55.25 201 CYS A N 1
ATOM 1610 C CA . CYS A 1 201 ? 30.086 4.491 -44.148 1.00 55.25 201 CYS A CA 1
ATOM 1611 C C . CYS A 1 201 ? 29.788 3.002 -44.367 1.00 55.25 201 CYS A C 1
ATOM 1613 O O . CYS A 1 201 ? 30.713 2.197 -44.382 1.00 55.25 201 CYS A O 1
ATOM 1615 N N . MET A 1 202 ? 28.517 2.627 -44.531 1.00 62.50 202 MET A N 1
ATOM 1616 C CA . MET A 1 202 ? 28.132 1.239 -44.811 1.00 62.50 202 MET A CA 1
ATOM 1617 C C . MET A 1 202 ? 28.646 0.777 -46.178 1.00 62.50 202 MET A C 1
ATOM 1619 O O . MET A 1 202 ? 29.166 -0.330 -46.296 1.00 62.50 202 MET A O 1
ATOM 1623 N N . GLU A 1 203 ? 28.548 1.641 -47.186 1.00 67.94 203 GLU A N 1
ATOM 1624 C CA . GLU A 1 203 ? 28.979 1.362 -48.558 1.00 67.94 203 GLU A CA 1
ATOM 1625 C C . GLU A 1 203 ? 30.513 1.294 -48.677 1.00 67.94 203 GLU A C 1
ATOM 1627 O O . GLU A 1 203 ? 31.050 0.447 -49.388 1.00 67.94 203 GLU A O 1
ATOM 1632 N N . ALA A 1 204 ? 31.241 2.115 -47.912 1.00 66.44 204 ALA A N 1
ATOM 1633 C CA . ALA A 1 204 ? 32.700 2.043 -47.832 1.00 66.44 204 ALA A CA 1
ATOM 1634 C C . ALA A 1 204 ? 33.197 0.749 -47.163 1.00 66.44 204 ALA A C 1
ATOM 1636 O O . ALA A 1 204 ? 34.189 0.176 -47.605 1.00 66.44 204 ALA A O 1
ATOM 1637 N N . VAL A 1 205 ? 32.495 0.264 -46.130 1.00 63.12 205 VAL A N 1
ATOM 1638 C CA . VAL A 1 205 ? 32.839 -1.001 -45.461 1.00 63.12 205 VAL A CA 1
ATOM 1639 C C . VAL A 1 205 ? 32.579 -2.178 -46.401 1.00 63.12 205 VAL A C 1
ATOM 1641 O O . VAL A 1 205 ? 33.489 -2.966 -46.630 1.00 63.12 205 VAL A O 1
ATOM 1644 N N . GLN A 1 206 ? 31.401 -2.247 -47.033 1.00 64.62 206 GLN A N 1
ATOM 1645 C CA . GLN A 1 206 ? 31.015 -3.355 -47.922 1.00 64.62 206 GLN A CA 1
ATOM 1646 C C . GLN A 1 206 ? 31.935 -3.552 -49.139 1.00 64.62 206 GLN A C 1
ATOM 1648 O O . GLN A 1 206 ? 32.048 -4.672 -49.631 1.00 64.62 206 GLN A O 1
ATOM 1653 N N . ASN A 1 207 ? 32.614 -2.497 -49.596 1.00 70.38 207 ASN A N 1
ATOM 1654 C CA . ASN A 1 207 ? 33.512 -2.546 -50.752 1.00 70.38 207 ASN A CA 1
ATOM 1655 C C . ASN A 1 207 ? 34.980 -2.856 -50.402 1.00 70.38 207 ASN A C 1
ATOM 1657 O O . ASN A 1 207 ? 35.818 -2.909 -51.303 1.00 70.38 207 ASN A O 1
ATOM 1661 N N . THR A 1 208 ? 35.312 -3.085 -49.126 1.00 62.56 208 THR A N 1
ATOM 1662 C CA . THR A 1 208 ? 36.668 -3.491 -48.721 1.00 62.56 208 THR A CA 1
ATOM 1663 C C . THR A 1 208 ? 36.787 -5.017 -48.605 1.00 62.56 208 THR A C 1
ATOM 1665 O O . THR A 1 208 ? 36.149 -5.613 -47.738 1.00 62.56 208 THR A O 1
ATOM 1668 N N . PRO A 1 209 ? 37.598 -5.689 -49.449 1.00 49.25 209 PRO A N 1
ATOM 1669 C CA . PRO A 1 209 ? 37.787 -7.134 -49.371 1.00 49.25 209 PRO A CA 1
ATOM 1670 C C . PRO A 1 209 ? 38.702 -7.481 -48.187 1.00 49.25 209 PRO A C 1
ATOM 1672 O O . PRO A 1 209 ? 39.925 -7.426 -48.294 1.00 49.25 209 PRO A O 1
ATOM 1675 N N . GLY A 1 210 ? 38.110 -7.825 -47.041 1.00 53.34 210 GLY A N 1
ATOM 1676 C CA . GLY A 1 210 ? 38.824 -8.292 -45.849 1.00 53.34 210 GLY A CA 1
ATOM 1677 C C . GLY A 1 210 ? 38.430 -9.722 -45.475 1.00 53.34 210 GLY A C 1
ATOM 1678 O O . GLY A 1 210 ? 37.320 -9.961 -45.016 1.00 53.34 210 GLY A O 1
ATOM 1679 N N . THR A 1 211 ? 39.341 -10.684 -45.632 1.00 51.41 211 THR A N 1
ATOM 1680 C CA . THR A 1 211 ? 39.140 -12.099 -45.264 1.00 51.41 211 THR A CA 1
ATOM 1681 C C . THR A 1 211 ? 39.459 -12.354 -43.784 1.00 51.41 211 THR A C 1
ATOM 1683 O O . THR A 1 211 ? 40.452 -13.008 -43.464 1.00 51.41 211 THR A O 1
ATOM 1686 N N . SER A 1 212 ? 38.650 -11.823 -42.863 1.00 69.81 212 SER A N 1
ATOM 1687 C CA . SER A 1 212 ? 38.792 -12.085 -41.420 1.00 69.81 212 SER A CA 1
ATOM 1688 C C . SER A 1 212 ? 37.430 -12.274 -40.754 1.00 69.81 212 SER A C 1
ATOM 1690 O O . SER A 1 212 ? 36.515 -11.494 -40.991 1.00 69.81 212 SER A O 1
ATOM 1692 N N . ALA A 1 213 ? 37.317 -13.259 -39.857 1.00 67.38 213 ALA A N 1
ATOM 1693 C CA . ALA A 1 213 ? 36.127 -13.510 -39.033 1.00 67.38 213 ALA A CA 1
ATOM 1694 C C . ALA A 1 213 ? 35.683 -12.285 -38.200 1.00 67.38 213 ALA A C 1
ATOM 1696 O O . ALA A 1 213 ? 34.524 -12.180 -37.802 1.00 67.38 213 ALA A O 1
ATOM 1697 N N . GLU A 1 214 ? 36.585 -11.330 -37.960 1.00 60.09 214 GLU A N 1
ATOM 1698 C CA . GLU A 1 214 ? 36.261 -10.055 -37.313 1.00 60.09 214 GLU A CA 1
ATOM 1699 C C . GLU A 1 214 ? 35.423 -9.136 -38.216 1.00 60.09 214 GLU A C 1
ATOM 1701 O O . GLU A 1 214 ? 34.574 -8.394 -37.721 1.00 60.09 214 GLU A O 1
ATOM 1706 N N . TYR A 1 215 ? 35.605 -9.218 -39.538 1.00 71.94 215 TYR A N 1
ATOM 1707 C CA . TYR A 1 215 ? 34.811 -8.476 -40.516 1.00 71.94 215 TYR A CA 1
ATOM 1708 C C . TYR A 1 215 ? 33.362 -8.978 -40.539 1.00 71.94 215 TYR A C 1
ATOM 1710 O O . TYR A 1 215 ? 32.435 -8.171 -40.476 1.00 71.94 215 TYR A O 1
ATOM 1718 N N . ASP A 1 216 ? 33.155 -10.296 -40.492 1.00 72.81 216 ASP A N 1
ATOM 1719 C CA . ASP A 1 216 ? 31.814 -10.892 -40.429 1.00 72.81 216 ASP A CA 1
ATOM 1720 C C . ASP A 1 216 ? 31.055 -10.472 -39.161 1.00 72.81 216 ASP A C 1
ATOM 1722 O O . ASP A 1 216 ? 29.851 -10.200 -39.203 1.00 72.81 216 ASP A O 1
ATOM 1726 N N . GLU A 1 217 ? 31.746 -10.346 -38.022 1.00 72.69 217 GLU A N 1
ATOM 1727 C CA . GLU A 1 217 ? 31.117 -9.865 -36.790 1.00 72.69 217 GLU A CA 1
ATOM 1728 C C . GLU A 1 217 ? 30.782 -8.364 -36.845 1.00 72.69 217 GLU A C 1
ATOM 1730 O O . GLU A 1 217 ? 29.734 -7.944 -36.338 1.00 72.69 217 GLU A O 1
ATOM 1735 N N . ILE A 1 218 ? 31.614 -7.551 -37.501 1.00 70.75 218 ILE A N 1
ATOM 1736 C CA . ILE A 1 218 ? 31.331 -6.128 -37.736 1.00 70.75 218 ILE A CA 1
ATOM 1737 C C . ILE A 1 218 ? 30.127 -5.971 -38.669 1.00 70.75 218 ILE A C 1
ATOM 1739 O O . ILE A 1 218 ? 29.199 -5.231 -38.333 1.00 70.75 218 ILE A O 1
ATOM 1743 N N . VAL A 1 219 ? 30.081 -6.711 -39.779 1.00 76.00 219 VAL A N 1
ATOM 1744 C CA . VAL A 1 219 ? 28.947 -6.714 -40.716 1.00 76.00 219 VAL A CA 1
ATOM 1745 C C . VAL A 1 219 ? 27.666 -7.147 -40.000 1.00 76.00 219 VAL A C 1
ATOM 1747 O O . VAL A 1 219 ? 26.653 -6.453 -40.080 1.00 76.00 219 VAL A O 1
ATOM 1750 N N . LYS A 1 220 ? 27.716 -8.208 -39.184 1.00 80.38 220 LYS A N 1
ATOM 1751 C CA . LYS A 1 220 ? 26.562 -8.676 -38.396 1.00 80.38 220 LYS A CA 1
ATOM 1752 C C . LYS A 1 220 ? 26.054 -7.622 -37.407 1.00 80.38 220 LYS A C 1
ATOM 1754 O O . LYS A 1 220 ? 24.843 -7.462 -37.239 1.00 80.38 220 LYS A O 1
ATOM 1759 N N . ARG A 1 221 ? 26.951 -6.879 -36.750 1.00 73.88 221 ARG A N 1
ATOM 1760 C CA . ARG A 1 221 ? 26.569 -5.788 -35.833 1.00 73.88 221 ARG A CA 1
ATOM 1761 C C . ARG A 1 221 ? 26.002 -4.580 -36.570 1.00 73.88 221 ARG A C 1
ATOM 1763 O O . ARG A 1 221 ? 25.052 -3.967 -36.082 1.00 73.88 221 ARG A O 1
ATOM 1770 N N . LEU A 1 222 ? 26.542 -4.246 -37.737 1.00 74.62 222 LEU A N 1
ATOM 1771 C CA . LEU A 1 222 ? 26.018 -3.173 -38.578 1.00 74.62 222 LEU A CA 1
ATOM 1772 C C . LEU A 1 222 ? 24.616 -3.508 -39.108 1.00 74.62 222 LEU A C 1
ATOM 1774 O O . LEU A 1 222 ? 23.727 -2.655 -39.051 1.00 74.62 222 LEU A O 1
ATOM 1778 N N . GLU A 1 223 ? 24.369 -4.763 -39.488 1.00 81.12 223 GLU A N 1
ATOM 1779 C CA . GLU A 1 223 ? 23.045 -5.251 -39.895 1.00 81.12 223 GLU A CA 1
ATOM 1780 C C . GLU A 1 223 ? 22.025 -5.158 -38.743 1.00 81.12 223 GLU A C 1
ATOM 1782 O O . GLU A 1 223 ? 20.891 -4.705 -38.923 1.00 81.12 223 GLU A O 1
ATOM 1787 N N . GLN A 1 224 ? 22.437 -5.488 -37.512 1.00 78.44 224 GLN A N 1
ATOM 1788 C CA . GLN A 1 224 ? 21.598 -5.319 -36.317 1.00 78.44 224 GLN A CA 1
ATOM 1789 C C . GLN A 1 224 ? 21.252 -3.849 -36.042 1.00 78.44 224 GLN A C 1
ATOM 1791 O O . GLN A 1 224 ? 20.109 -3.536 -35.692 1.00 78.44 224 GLN A O 1
ATOM 1796 N N . ILE A 1 225 ? 22.210 -2.932 -36.214 1.00 73.44 225 ILE A N 1
ATOM 1797 C CA . ILE A 1 225 ? 21.978 -1.488 -36.060 1.00 73.44 225 ILE A CA 1
ATOM 1798 C C . ILE A 1 225 ? 21.007 -0.986 -37.136 1.00 73.44 225 ILE A C 1
ATOM 1800 O O . ILE A 1 225 ? 20.076 -0.243 -36.811 1.00 73.44 225 ILE A O 1
ATOM 1804 N N . LYS A 1 226 ? 21.163 -1.436 -38.386 1.00 82.81 226 LYS A N 1
ATOM 1805 C CA . LYS A 1 226 ? 20.257 -1.116 -39.499 1.00 82.81 226 LYS A CA 1
ATOM 1806 C C . LYS A 1 226 ? 18.834 -1.618 -39.226 1.00 82.81 226 LYS A C 1
ATOM 1808 O O . LYS A 1 226 ? 17.888 -0.837 -39.304 1.00 82.81 226 LYS A O 1
ATOM 1813 N N . SER A 1 227 ? 18.681 -2.866 -38.773 1.00 82.06 227 SER A N 1
ATOM 1814 C CA . SER A 1 227 ? 17.387 -3.438 -38.361 1.00 82.06 227 SER A CA 1
ATOM 1815 C C . SER A 1 227 ? 16.722 -2.635 -37.236 1.00 82.06 227 SER A C 1
ATOM 1817 O O . SER A 1 227 ? 15.512 -2.397 -37.261 1.00 82.06 227 SER A O 1
ATOM 1819 N N . ARG A 1 228 ? 17.500 -2.177 -36.246 1.00 80.31 228 ARG A N 1
ATOM 1820 C CA . ARG A 1 228 ? 16.984 -1.358 -35.142 1.00 80.31 228 ARG A CA 1
ATOM 1821 C C . ARG A 1 228 ? 16.554 0.036 -35.602 1.00 80.31 228 ARG A C 1
ATOM 1823 O O . ARG A 1 228 ? 15.522 0.518 -35.142 1.00 80.31 228 ARG A O 1
ATOM 1830 N N . ARG A 1 229 ? 17.307 0.676 -36.504 1.00 80.50 229 ARG A N 1
ATOM 1831 C CA . ARG A 1 229 ? 16.916 1.965 -37.100 1.00 80.50 229 ARG A CA 1
ATOM 1832 C C . ARG A 1 229 ? 15.629 1.827 -37.913 1.00 80.50 229 ARG A C 1
ATOM 1834 O O . ARG A 1 229 ? 14.738 2.647 -37.738 1.00 80.50 229 ARG A O 1
ATOM 1841 N N . ASN A 1 230 ? 15.492 0.775 -38.718 1.00 83.06 230 ASN A N 1
ATOM 1842 C CA . ASN A 1 230 ? 14.278 0.546 -39.505 1.00 83.06 230 ASN A CA 1
ATOM 1843 C C . ASN A 1 230 ? 13.045 0.351 -38.614 1.00 83.06 230 ASN A C 1
ATOM 1845 O O . ASN A 1 230 ? 12.014 0.958 -38.872 1.00 83.06 230 ASN A O 1
ATOM 1849 N N . ARG A 1 231 ? 13.170 -0.400 -37.510 1.00 82.19 231 ARG A N 1
ATOM 1850 C CA . ARG A 1 231 ? 12.095 -0.520 -36.507 1.00 82.19 231 ARG A CA 1
ATOM 1851 C C . ARG A 1 231 ? 11.726 0.818 -35.865 1.00 82.19 231 ARG A C 1
ATOM 1853 O O . ARG A 1 231 ? 10.555 1.063 -35.603 1.00 82.19 231 ARG A O 1
ATOM 1860 N N . MET A 1 232 ? 12.713 1.675 -35.605 1.00 76.50 232 MET A N 1
ATOM 1861 C CA . MET A 1 232 ? 12.472 3.020 -35.076 1.00 76.50 232 MET A CA 1
ATOM 1862 C C . MET A 1 232 ? 11.730 3.896 -36.091 1.00 76.50 232 MET A C 1
ATOM 1864 O O . MET A 1 232 ? 10.800 4.597 -35.717 1.00 76.50 232 MET A O 1
ATOM 1868 N N . ASN A 1 233 ? 12.117 3.829 -37.366 1.00 78.88 233 ASN A N 1
ATOM 1869 C CA . ASN A 1 233 ? 11.466 4.581 -38.434 1.00 78.88 233 ASN A CA 1
ATOM 1870 C C . ASN A 1 233 ? 10.025 4.106 -38.663 1.00 78.88 233 ASN A C 1
ATOM 1872 O O . ASN A 1 233 ? 9.144 4.947 -38.755 1.00 78.88 233 ASN A O 1
ATOM 1876 N N . ASP A 1 234 ? 9.771 2.793 -38.659 1.00 83.69 234 ASP A N 1
ATOM 1877 C CA . ASP A 1 234 ? 8.417 2.221 -38.746 1.00 83.69 234 ASP A CA 1
ATOM 1878 C C . ASP A 1 234 ? 7.550 2.655 -37.546 1.00 83.69 234 ASP A C 1
ATOM 1880 O O . ASP A 1 234 ? 6.400 3.051 -37.701 1.00 83.69 234 ASP A O 1
ATOM 1884 N N . LEU A 1 235 ? 8.119 2.699 -36.334 1.00 75.44 235 LEU A N 1
ATOM 1885 C CA . LEU A 1 235 ? 7.439 3.271 -35.164 1.00 75.44 235 LEU A CA 1
ATOM 1886 C C . LEU A 1 235 ? 7.123 4.761 -35.336 1.00 75.44 235 LEU A C 1
ATOM 1888 O O . LEU A 1 235 ? 6.016 5.186 -35.011 1.00 75.44 235 LEU A O 1
ATOM 1892 N N . CYS A 1 236 ? 8.070 5.554 -35.837 1.00 70.44 236 CYS A N 1
ATOM 1893 C CA . CYS A 1 236 ? 7.844 6.968 -36.122 1.00 70.44 236 CYS A CA 1
ATOM 1894 C C . CYS A 1 236 ? 6.769 7.164 -37.196 1.00 70.44 236 CYS A C 1
ATOM 1896 O O . CYS A 1 236 ? 5.916 8.028 -37.033 1.00 70.44 236 CYS A O 1
ATOM 1898 N N . GLU A 1 237 ? 6.760 6.347 -38.246 1.00 81.25 237 GLU A N 1
ATOM 1899 C CA . GLU A 1 237 ? 5.772 6.411 -39.320 1.00 81.25 237 GLU A CA 1
ATOM 1900 C C . GLU A 1 237 ? 4.378 6.008 -38.828 1.00 81.25 237 GLU A C 1
ATOM 1902 O O . GLU A 1 237 ? 3.413 6.722 -39.085 1.00 81.25 237 GLU A O 1
ATOM 1907 N N . ARG A 1 238 ? 4.267 4.951 -38.014 1.00 72.69 238 ARG A N 1
ATOM 1908 C CA . ARG A 1 238 ? 3.008 4.574 -37.348 1.00 72.69 238 ARG A CA 1
ATOM 1909 C C . ARG A 1 238 ? 2.507 5.661 -36.404 1.00 72.69 238 ARG A C 1
ATOM 1911 O O . ARG A 1 238 ? 1.307 5.912 -36.356 1.00 72.69 238 ARG A O 1
ATOM 1918 N N . LEU A 1 239 ? 3.405 6.322 -35.674 1.00 65.00 239 LEU A N 1
ATOM 1919 C CA . LEU A 1 239 ? 3.049 7.457 -34.821 1.00 65.00 239 LEU A CA 1
ATOM 1920 C C . LEU A 1 239 ? 2.581 8.657 -35.652 1.00 65.00 239 LEU A C 1
ATOM 1922 O O . LEU A 1 239 ? 1.578 9.266 -35.299 1.00 65.00 239 LEU A O 1
ATOM 1926 N N . SER A 1 240 ? 3.243 8.958 -36.771 1.00 69.12 240 SER A N 1
ATOM 1927 C CA . SER A 1 240 ? 2.825 10.011 -37.702 1.00 69.12 240 SER A CA 1
ATOM 1928 C C . SER A 1 240 ? 1.499 9.697 -38.402 1.00 69.12 240 SER A C 1
ATOM 1930 O O . SER A 1 240 ? 0.685 10.593 -38.594 1.00 69.12 240 SER A O 1
ATOM 1932 N N . GLN A 1 241 ? 1.233 8.437 -38.746 1.00 67.56 241 GLN A N 1
ATOM 1933 C CA . GLN A 1 241 ? -0.051 8.007 -39.308 1.00 67.56 241 GLN A CA 1
ATOM 1934 C C . GLN A 1 241 ? -1.169 8.030 -38.253 1.00 67.56 241 GLN A C 1
ATOM 1936 O O . GLN A 1 241 ? -2.297 8.410 -38.563 1.00 67.56 241 GLN A O 1
ATOM 1941 N N . ALA A 1 242 ? -0.859 7.696 -36.996 1.00 58.25 242 ALA A N 1
ATOM 1942 C CA . ALA A 1 242 ? -1.805 7.782 -35.886 1.00 58.25 242 ALA A CA 1
ATOM 1943 C C . ALA A 1 242 ? -2.184 9.235 -35.548 1.00 58.25 242 ALA A C 1
ATOM 1945 O O . ALA A 1 242 ? -3.333 9.494 -35.191 1.00 58.25 242 ALA A O 1
ATOM 1946 N N . THR A 1 243 ? -1.258 10.189 -35.697 1.00 53.59 243 THR A N 1
ATOM 1947 C CA . THR A 1 243 ? -1.533 11.623 -35.501 1.00 53.59 243 THR A CA 1
ATOM 1948 C C . THR A 1 243 ? -2.116 12.312 -36.735 1.00 53.59 243 THR A C 1
ATOM 1950 O O . THR A 1 243 ? -2.800 13.315 -36.586 1.00 53.59 243 THR A O 1
ATOM 1953 N N . SER A 1 244 ? -1.923 11.757 -37.935 1.00 51.84 244 SER A N 1
ATOM 1954 C CA . SER A 1 244 ? -2.523 12.223 -39.198 1.00 51.84 244 SER A CA 1
ATOM 1955 C C . SER A 1 244 ? -3.968 11.741 -39.411 1.00 51.84 244 SER A C 1
ATOM 1957 O O . SER A 1 244 ? -4.553 11.986 -40.470 1.00 51.84 244 SER A O 1
ATOM 1959 N N . SER A 1 245 ? -4.562 11.023 -38.454 1.00 51.72 245 SER A N 1
ATOM 1960 C CA . SER A 1 245 ? -5.950 10.584 -38.572 1.00 51.72 245 SER A CA 1
ATOM 1961 C C . SER A 1 245 ? -6.876 11.795 -38.466 1.00 51.72 245 SER A C 1
ATOM 1963 O O . SER A 1 245 ? -7.195 12.256 -37.373 1.00 51.72 245 SER A O 1
ATOM 1965 N N . GLN A 1 246 ? -7.348 12.259 -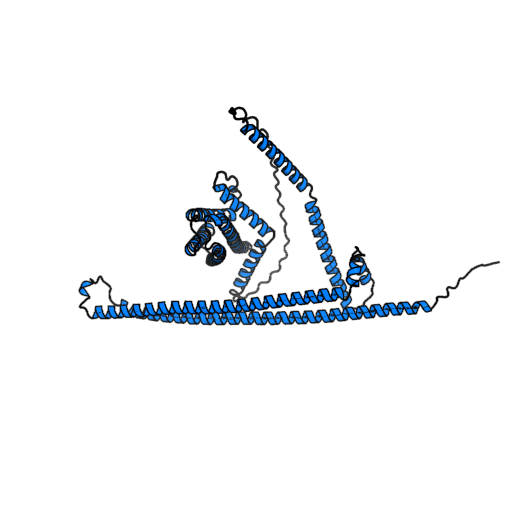39.624 1.00 53.09 246 GLN A N 1
ATOM 1966 C CA . GLN A 1 246 ? -8.341 13.320 -39.842 1.00 53.09 246 GLN A CA 1
ATOM 1967 C C . GLN A 1 246 ? -9.577 13.217 -38.919 1.00 53.09 246 GLN A C 1
ATOM 1969 O O . GLN A 1 246 ? -10.234 14.208 -38.624 1.00 53.09 246 GLN A O 1
ATOM 1974 N N . LYS A 1 247 ? -9.832 12.028 -38.354 1.00 56.38 247 LYS A N 1
ATOM 1975 C CA . LYS A 1 247 ? -10.868 11.777 -37.345 1.00 56.38 247 LYS A CA 1
ATOM 1976 C C . LYS A 1 247 ? -10.632 12.480 -36.001 1.00 56.38 247 LYS A C 1
ATOM 1978 O O . LYS A 1 247 ? -11.612 12.786 -35.329 1.00 56.38 247 LYS A O 1
ATOM 1983 N N . MET A 1 248 ? -9.383 12.712 -35.579 1.00 54.69 248 MET A N 1
ATOM 1984 C CA . MET A 1 248 ? -9.113 13.469 -34.345 1.00 54.69 248 MET A CA 1
ATOM 1985 C C . MET A 1 248 ? -9.317 14.966 -34.547 1.00 54.69 248 MET A C 1
ATOM 1987 O O . MET A 1 248 ? -9.862 15.610 -33.654 1.00 54.69 248 MET A O 1
ATOM 1991 N N . ASP A 1 249 ? -8.971 15.497 -35.719 1.00 64.62 249 ASP A N 1
ATOM 1992 C CA . ASP A 1 249 ? -9.218 16.903 -36.037 1.00 64.62 249 ASP A CA 1
ATOM 1993 C C . ASP A 1 249 ? -10.719 17.186 -36.146 1.00 64.62 249 ASP A C 1
ATOM 1995 O O . ASP A 1 249 ? -11.189 18.164 -35.566 1.00 64.62 249 ASP A O 1
ATOM 1999 N N . ASP A 1 250 ? -11.497 16.294 -36.765 1.00 67.94 250 ASP A N 1
ATOM 2000 C CA . ASP A 1 250 ? -12.958 16.421 -36.835 1.00 67.94 250 ASP A CA 1
ATOM 2001 C C . ASP A 1 250 ? -13.614 16.305 -35.446 1.00 67.94 250 ASP A C 1
ATOM 2003 O O . ASP A 1 250 ? -14.513 17.079 -35.109 1.00 67.94 250 ASP A O 1
ATOM 2007 N N . ALA A 1 251 ? -13.142 15.382 -34.599 1.00 65.00 251 ALA A N 1
ATOM 2008 C CA . ALA A 1 251 ? -13.624 15.246 -33.223 1.00 65.00 251 ALA A CA 1
ATOM 2009 C C . ALA A 1 251 ? -13.262 16.469 -32.363 1.00 65.00 251 ALA A C 1
ATOM 2011 O O . ALA A 1 251 ? -14.085 16.935 -31.574 1.00 65.00 251 ALA A O 1
ATOM 2012 N N . TYR A 1 252 ? -12.062 17.022 -32.549 1.00 69.69 252 TYR A N 1
ATOM 2013 C CA . TYR A 1 252 ? -11.599 18.231 -31.874 1.00 69.69 252 TYR A CA 1
ATOM 2014 C C . TYR A 1 252 ? -12.395 19.469 -32.312 1.00 69.69 252 TYR A C 1
ATOM 2016 O O . TYR A 1 252 ? -12.861 20.232 -31.465 1.00 69.69 252 TYR A O 1
ATOM 2024 N N . HIS A 1 253 ? -12.647 19.633 -33.614 1.00 74.56 253 HIS A N 1
ATOM 2025 C CA . HIS A 1 253 ? -13.478 20.722 -34.132 1.00 74.56 253 HIS A CA 1
ATOM 2026 C C . HIS A 1 253 ? -14.936 20.581 -33.678 1.00 74.56 253 HIS A C 1
ATOM 2028 O O . HIS A 1 253 ? -15.551 21.571 -33.285 1.00 74.56 253 HIS A O 1
ATOM 2034 N N . SER A 1 254 ? -15.476 19.359 -33.635 1.00 75.69 254 SER A N 1
ATOM 2035 C CA . SER A 1 254 ? -16.819 19.098 -33.104 1.00 75.69 254 SER A CA 1
ATOM 2036 C C . SER A 1 254 ? -16.919 19.409 -31.603 1.00 75.69 254 SER A C 1
ATOM 2038 O O . SER A 1 254 ? -17.907 19.993 -31.149 1.00 75.69 254 SER A O 1
ATOM 2040 N N . ALA A 1 255 ? -15.877 19.097 -30.827 1.00 70.94 255 ALA A N 1
ATOM 2041 C CA . ALA A 1 255 ? -15.798 19.441 -29.409 1.00 70.94 255 ALA A CA 1
ATOM 2042 C C . ALA A 1 255 ? -15.713 20.961 -29.185 1.00 70.94 255 ALA A C 1
ATOM 2044 O O . ALA A 1 255 ? -16.431 21.487 -28.333 1.00 70.94 255 ALA A O 1
ATOM 2045 N N . LEU A 1 256 ? -14.916 21.681 -29.983 1.00 79.31 256 LEU A N 1
ATOM 2046 C CA . LEU A 1 256 ? -14.850 23.146 -29.939 1.00 79.31 256 LEU A CA 1
ATOM 2047 C C . LEU A 1 256 ? -16.201 23.790 -30.274 1.00 79.31 256 LEU A C 1
ATOM 2049 O O . LEU A 1 256 ? -16.644 24.691 -29.563 1.00 79.31 256 LEU A O 1
ATOM 2053 N N . GLN A 1 257 ? -16.904 23.276 -31.285 1.00 85.19 257 GLN A N 1
ATOM 2054 C CA . GLN A 1 257 ? -18.223 23.778 -31.671 1.00 85.19 257 GLN A CA 1
ATOM 2055 C C . GLN A 1 257 ? -19.279 23.548 -30.573 1.00 85.19 257 GLN A C 1
ATOM 2057 O O . GLN A 1 257 ? -20.156 24.385 -30.356 1.00 85.19 257 GLN A O 1
ATOM 2062 N N . ARG A 1 258 ? -19.191 22.428 -29.838 1.00 81.12 258 ARG A N 1
ATOM 2063 C CA . ARG A 1 258 ? -20.032 22.169 -28.654 1.00 81.12 258 ARG A CA 1
ATOM 2064 C C . ARG A 1 258 ? -19.716 23.127 -27.509 1.00 81.12 258 ARG A C 1
ATOM 2066 O O . ARG A 1 258 ? -20.640 23.630 -26.871 1.00 81.12 258 ARG A O 1
ATOM 2073 N N . LEU A 1 259 ? -18.436 23.410 -27.274 1.00 77.50 259 LEU A N 1
ATOM 2074 C CA . LEU A 1 259 ? -18.001 24.341 -26.233 1.00 77.50 259 LEU A CA 1
ATOM 2075 C C . LEU A 1 259 ? -18.498 25.771 -26.509 1.00 77.50 259 LEU A C 1
ATOM 2077 O O . LEU A 1 259 ? -18.967 26.453 -25.600 1.00 77.50 259 LEU A O 1
ATOM 2081 N N . GLU A 1 260 ? -18.464 26.205 -27.769 1.00 86.69 260 GLU A N 1
ATOM 2082 C CA . GLU A 1 260 ? -18.958 27.519 -28.194 1.00 86.69 260 GLU A CA 1
ATOM 2083 C C . GLU A 1 260 ? -20.484 27.647 -28.031 1.00 86.69 260 GLU A C 1
ATOM 2085 O O . GLU A 1 260 ? -20.982 28.662 -27.530 1.00 86.69 260 GLU A O 1
ATOM 2090 N N . LYS A 1 261 ? -21.236 26.582 -28.349 1.00 83.88 261 LYS A N 1
ATOM 2091 C CA . LYS A 1 261 ? -22.684 26.514 -28.086 1.00 83.88 261 LYS A CA 1
ATOM 2092 C C . LYS A 1 261 ? -23.001 26.598 -26.590 1.00 83.88 261 LYS A C 1
ATOM 2094 O O . LYS A 1 261 ? -23.888 27.354 -26.203 1.00 83.88 261 LYS A O 1
ATOM 2099 N N . LEU A 1 262 ? -22.257 25.883 -25.743 1.00 78.50 262 LEU A N 1
ATOM 2100 C CA . LEU A 1 262 ? -22.435 25.932 -24.286 1.00 78.50 262 LEU A CA 1
ATOM 2101 C C . LEU A 1 262 ? -22.097 27.307 -23.701 1.00 78.50 262 LEU A C 1
ATOM 2103 O O . LEU A 1 262 ? -22.809 27.794 -22.825 1.00 78.50 262 LEU A O 1
ATOM 2107 N N . SER A 1 263 ? -21.049 27.955 -24.209 1.00 81.50 263 SER A N 1
ATOM 2108 C CA . SER A 1 263 ? -20.691 29.325 -23.827 1.00 81.50 263 SER A CA 1
ATOM 2109 C C . SER A 1 263 ? -21.806 30.318 -24.183 1.00 81.50 263 SER A C 1
ATOM 2111 O O . SER A 1 263 ? -22.192 31.153 -23.365 1.00 81.50 263 SER A O 1
ATOM 2113 N N . SER A 1 264 ? -22.402 30.162 -25.369 1.00 83.12 264 SER A N 1
ATOM 2114 C CA . SER A 1 264 ? -23.532 30.982 -25.822 1.00 83.12 264 SER A CA 1
ATOM 2115 C C . SER A 1 264 ? -24.782 30.781 -24.956 1.00 83.12 264 SER A C 1
ATOM 2117 O O . SER A 1 264 ? -25.437 31.756 -24.597 1.00 83.12 264 SER A O 1
ATOM 2119 N N . LEU A 1 265 ? -25.082 29.536 -24.563 1.00 82.38 265 LEU A N 1
ATOM 2120 C CA . LEU A 1 265 ? -26.187 29.224 -23.650 1.00 82.38 265 LEU A CA 1
ATOM 2121 C C . LEU A 1 265 ? -25.965 29.805 -22.252 1.00 82.38 265 LEU A C 1
ATOM 2123 O O . LEU A 1 265 ? -26.887 30.389 -21.690 1.00 82.38 265 LEU A O 1
ATOM 2127 N N . ARG A 1 266 ? -24.746 29.707 -21.703 1.00 76.06 266 ARG A N 1
ATOM 2128 C CA . ARG A 1 266 ? -24.416 30.330 -20.410 1.00 76.06 266 ARG A CA 1
ATOM 2129 C C . ARG A 1 266 ? -24.606 31.839 -20.447 1.00 76.06 266 ARG A C 1
ATOM 2131 O O . ARG A 1 266 ? -25.228 32.385 -19.545 1.00 76.06 266 ARG A O 1
ATOM 2138 N N . LYS A 1 267 ? -24.136 32.492 -21.510 1.00 86.44 267 LYS A N 1
ATOM 2139 C CA . LYS A 1 267 ? -24.316 33.934 -21.687 1.00 86.44 267 LYS A CA 1
ATOM 2140 C C . LYS A 1 267 ? -25.796 34.320 -21.776 1.00 86.44 267 LYS A C 1
ATOM 2142 O O . LYS A 1 267 ? -26.204 35.276 -21.130 1.00 86.44 267 LYS A O 1
ATOM 2147 N N . ALA A 1 268 ? -26.605 33.557 -22.513 1.00 79.31 268 ALA A N 1
ATOM 2148 C CA . ALA A 1 268 ? -28.048 33.786 -22.592 1.00 79.31 268 ALA A CA 1
ATOM 2149 C C . ALA A 1 268 ? -28.745 33.604 -21.232 1.00 79.31 268 ALA A C 1
ATOM 2151 O O . ALA A 1 268 ? -29.625 34.385 -20.885 1.00 79.31 268 ALA A O 1
ATOM 2152 N N . LEU A 1 269 ? -28.326 32.610 -20.445 1.00 72.31 269 LEU A N 1
ATOM 2153 C CA . LEU A 1 269 ? -28.861 32.358 -19.107 1.00 72.31 269 LEU A CA 1
ATOM 2154 C C . LEU A 1 269 ? -28.480 33.472 -18.119 1.00 72.31 269 LEU A C 1
ATOM 2156 O O . LEU A 1 269 ? -29.279 33.870 -17.278 1.00 72.31 269 LEU A O 1
ATOM 2160 N N . GLU A 1 270 ? -27.276 34.018 -18.250 1.00 78.06 270 GLU A N 1
ATOM 2161 C CA . GLU A 1 270 ? -26.794 35.127 -17.427 1.00 78.06 270 GLU A CA 1
ATOM 2162 C C . GLU A 1 270 ? -27.469 36.459 -17.799 1.00 78.06 270 GLU A C 1
ATOM 2164 O O . GLU A 1 270 ? -27.828 37.237 -16.918 1.00 78.06 270 GLU A O 1
ATOM 2169 N N . GLU A 1 271 ? -27.748 36.684 -19.086 1.00 82.56 271 GLU A N 1
ATOM 2170 C CA . GLU A 1 271 ? -28.569 37.807 -19.562 1.00 82.56 271 GLU A CA 1
ATOM 2171 C C . GLU A 1 271 ? -30.046 37.677 -19.146 1.00 82.56 271 GLU A C 1
ATOM 2173 O O . GLU A 1 271 ? -30.695 38.692 -18.878 1.00 82.56 271 GLU A O 1
ATOM 2178 N N . ALA A 1 272 ? -30.580 36.452 -19.069 1.00 71.62 272 ALA A N 1
ATOM 2179 C CA . ALA A 1 272 ? -31.922 36.185 -18.554 1.00 71.62 272 ALA A CA 1
ATOM 2180 C C . ALA A 1 272 ? -32.002 36.453 -17.043 1.00 71.62 272 ALA A C 1
ATOM 2182 O O . ALA A 1 272 ? -32.911 37.144 -16.596 1.00 71.62 272 ALA A O 1
ATOM 2183 N N . ASN A 1 273 ? -31.002 36.016 -16.273 1.00 68.69 273 ASN A N 1
ATOM 2184 C CA . ASN A 1 273 ? -30.932 36.262 -14.829 1.00 68.69 273 ASN A CA 1
ATOM 2185 C C . ASN A 1 273 ? -30.704 37.741 -14.467 1.00 68.69 273 ASN A C 1
ATOM 2187 O O . ASN A 1 273 ? -31.039 38.156 -13.365 1.00 68.69 273 ASN A O 1
ATOM 2191 N N . GLN A 1 274 ? -30.149 38.555 -15.371 1.00 76.56 274 GLN A N 1
ATOM 2192 C CA . GLN A 1 274 ? -30.023 40.007 -15.171 1.00 76.56 274 GLN A CA 1
ATOM 2193 C C . GLN A 1 274 ? -31.321 40.777 -15.455 1.00 76.56 274 GLN A C 1
ATOM 2195 O O . GLN A 1 274 ? -31.424 41.959 -15.117 1.00 76.56 274 GLN A O 1
ATOM 2200 N N . LYS A 1 275 ? -32.317 40.137 -16.075 1.00 71.00 275 LYS A N 1
ATOM 2201 C CA . LYS A 1 275 ? -33.649 40.702 -16.296 1.00 71.00 275 LYS A CA 1
ATOM 2202 C C . LYS A 1 275 ? -34.617 40.086 -15.288 1.00 71.00 275 LYS A C 1
ATOM 2204 O O . LYS A 1 275 ? -35.367 39.183 -15.629 1.00 71.00 275 LYS A O 1
ATOM 2209 N N . ASP A 1 276 ? -34.600 40.594 -14.057 1.00 55.59 276 ASP A N 1
ATOM 2210 C CA . ASP A 1 276 ? -35.574 40.262 -13.006 1.00 55.59 276 ASP A CA 1
ATOM 2211 C C . ASP A 1 276 ? -37.022 40.528 -13.471 1.00 55.59 276 ASP A C 1
ATOM 2213 O O . ASP A 1 276 ? -37.562 41.628 -13.329 1.00 55.59 276 ASP A O 1
ATOM 2217 N N . GLY A 1 277 ? -37.663 39.505 -14.033 1.00 53.75 277 GLY A N 1
ATOM 2218 C CA . GLY A 1 277 ? -39.078 39.492 -14.383 1.00 53.75 277 GLY A CA 1
ATOM 2219 C C . GLY A 1 277 ? -39.537 38.072 -14.700 1.00 53.75 277 GLY A C 1
ATOM 2220 O O . GLY A 1 277 ? -39.004 37.451 -15.612 1.00 53.75 277 GLY A O 1
ATOM 2221 N N . GLU A 1 278 ? -40.500 37.573 -13.919 1.00 54.19 278 GLU A N 1
ATOM 2222 C CA . GLU A 1 278 ? -41.111 36.235 -13.980 1.00 54.19 278 GLU A CA 1
ATOM 2223 C C . GLU A 1 278 ? -41.132 35.611 -15.389 1.00 54.19 278 GLU A C 1
ATOM 2225 O O . GLU A 1 278 ? -41.908 36.020 -16.258 1.00 54.19 278 GLU A O 1
ATOM 2230 N N . MET A 1 279 ? -40.323 34.564 -15.600 1.00 43.16 279 MET A N 1
ATOM 2231 C CA . MET A 1 279 ? -40.501 33.679 -16.750 1.00 43.16 279 MET A CA 1
ATOM 2232 C C . MET A 1 279 ? -41.773 32.860 -16.546 1.00 43.16 279 MET A C 1
ATOM 2234 O O . MET A 1 279 ? -41.897 32.082 -15.601 1.00 43.16 279 MET A O 1
ATOM 2238 N N . THR A 1 280 ? -42.732 33.043 -17.449 1.00 57.22 280 THR A N 1
ATOM 2239 C CA . THR A 1 280 ? -43.938 32.216 -17.493 1.00 57.22 280 THR A CA 1
ATOM 2240 C C . THR A 1 280 ? -43.631 30.875 -18.159 1.00 57.22 280 THR A C 1
ATOM 2242 O O . THR A 1 280 ? -42.892 30.804 -19.140 1.00 57.22 280 THR A O 1
ATOM 2245 N N . GLU A 1 281 ? -44.270 29.822 -17.649 1.00 50.16 281 GLU A N 1
ATOM 2246 C CA . GLU A 1 281 ? -44.191 28.382 -17.981 1.00 50.16 281 GLU A CA 1
ATOM 2247 C C . GLU A 1 281 ? -44.362 28.015 -19.481 1.00 50.16 281 GLU A C 1
ATOM 2249 O O . GLU A 1 281 ? -44.403 26.848 -19.859 1.00 50.16 281 GLU A O 1
ATOM 2254 N N . LYS A 1 282 ? -44.476 29.005 -20.376 1.00 52.31 282 LYS A N 1
ATOM 2255 C CA . LYS A 1 282 ? -44.598 28.835 -21.831 1.00 52.31 282 LYS A CA 1
ATOM 2256 C C . LYS A 1 282 ? -43.283 28.982 -22.602 1.00 52.31 282 LYS A C 1
ATOM 2258 O O . LYS A 1 282 ? -43.264 28.639 -23.784 1.00 52.31 282 LYS A O 1
ATOM 2263 N N . GLU A 1 283 ? -42.201 29.461 -21.987 1.00 52.47 283 GLU A N 1
ATOM 2264 C CA . GLU A 1 283 ? -40.906 29.628 -22.675 1.00 52.47 283 GLU A CA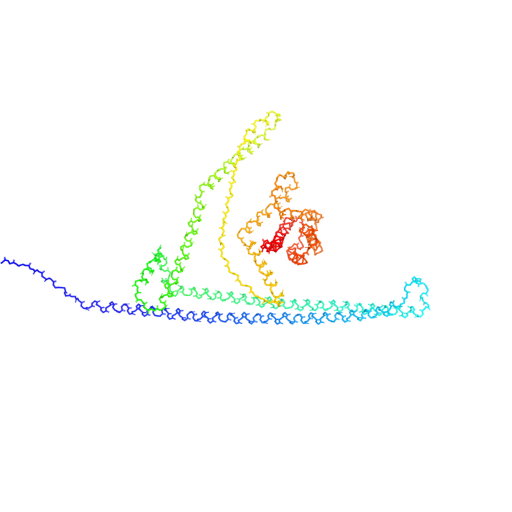 1
ATOM 2265 C C . GLU A 1 283 ? -39.969 28.409 -22.544 1.00 52.47 283 GLU A C 1
ATOM 2267 O O . GLU A 1 283 ? -39.115 28.206 -23.407 1.00 52.47 283 GLU A O 1
ATOM 2272 N N . GLU A 1 284 ? -40.215 27.507 -21.585 1.00 47.47 284 GLU A N 1
ATOM 2273 C CA . GLU A 1 284 ? -39.463 26.246 -21.415 1.00 47.47 284 GLU A CA 1
ATOM 2274 C C . GLU A 1 284 ? -39.700 25.215 -22.537 1.00 47.47 284 GLU A C 1
ATOM 2276 O O . GLU A 1 284 ? -38.844 24.376 -22.802 1.00 47.47 284 GLU A O 1
ATOM 2281 N N . GLN A 1 285 ? -40.812 25.297 -23.277 1.00 49.78 285 GLN A N 1
ATOM 2282 C CA . GLN A 1 285 ? -41.130 24.347 -24.359 1.00 49.78 285 GLN A CA 1
ATOM 2283 C C . GLN A 1 285 ? -40.497 24.679 -25.723 1.00 49.78 285 GLN A C 1
ATOM 2285 O O . GLN A 1 285 ? -40.780 24.003 -26.711 1.00 49.78 285 GLN A O 1
ATOM 2290 N N . LYS A 1 286 ? -39.645 25.709 -25.820 1.00 47.72 286 LYS A N 1
ATOM 2291 C CA . LYS A 1 286 ? -39.011 26.114 -27.092 1.00 47.72 286 LYS A CA 1
ATOM 2292 C C . LYS A 1 286 ? -37.532 25.753 -27.232 1.00 47.72 286 LYS A C 1
ATOM 2294 O O . LYS A 1 286 ? -36.946 26.069 -28.266 1.00 47.72 286 LYS A O 1
ATOM 2299 N N . LEU A 1 287 ? -36.943 25.084 -26.243 1.00 44.38 287 LEU A N 1
ATOM 2300 C CA . LEU A 1 287 ? -35.502 24.836 -26.177 1.00 44.38 287 LEU A CA 1
ATOM 2301 C C . LEU A 1 287 ? -35.110 23.348 -26.150 1.00 44.38 287 LEU A C 1
ATOM 2303 O O . LEU A 1 287 ? -34.109 23.035 -25.531 1.00 44.38 287 LEU A O 1
ATOM 2307 N N . ASP A 1 288 ? -35.818 22.440 -26.839 1.00 46.47 288 ASP A N 1
ATOM 2308 C CA . ASP A 1 288 ? -35.187 21.200 -27.350 1.00 46.47 288 ASP A CA 1
ATOM 2309 C C . ASP A 1 288 ? -36.077 20.424 -28.350 1.00 46.47 288 ASP A C 1
ATOM 2311 O O . ASP A 1 288 ? -37.083 19.842 -27.938 1.00 46.47 288 ASP A O 1
ATOM 2315 N N . PRO A 1 289 ? -35.749 20.370 -29.658 1.00 41.28 289 PRO A N 1
ATOM 2316 C CA . PRO A 1 289 ? -36.370 19.408 -30.565 1.00 41.28 289 PRO A CA 1
ATOM 2317 C C . PRO A 1 289 ? -35.421 18.322 -31.110 1.00 41.28 289 PRO A C 1
ATOM 2319 O O . PRO A 1 289 ? -35.865 17.541 -31.946 1.00 41.28 289 PRO A O 1
ATOM 2322 N N . GLU A 1 290 ? -34.155 18.217 -30.683 1.00 41.16 290 GLU A N 1
ATOM 2323 C CA . GLU A 1 290 ? -33.170 17.351 -31.376 1.00 41.16 290 GLU A CA 1
ATOM 2324 C C . GLU A 1 290 ? -32.426 16.331 -30.495 1.00 41.16 290 GLU A C 1
ATOM 2326 O O . GLU A 1 290 ? -31.393 15.789 -30.885 1.00 41.16 290 GLU A O 1
ATOM 2331 N N . ALA A 1 291 ? -32.994 15.952 -29.350 1.00 34.41 291 ALA A N 1
ATOM 2332 C CA . ALA A 1 291 ? -32.502 14.834 -28.537 1.00 34.41 291 ALA A CA 1
ATOM 2333 C C . ALA A 1 291 ? -33.145 13.469 -28.881 1.00 34.41 291 ALA A C 1
ATOM 2335 O O . ALA A 1 291 ? -33.335 12.626 -28.007 1.00 34.41 291 ALA A O 1
ATOM 2336 N N . GLN A 1 292 ? -33.488 13.211 -30.148 1.00 35.81 292 GLN A N 1
ATOM 2337 C CA . GLN A 1 292 ? -33.821 11.863 -30.624 1.00 35.81 292 GLN A CA 1
ATOM 2338 C C . GLN A 1 292 ? -33.212 11.636 -32.010 1.00 35.81 292 GLN A C 1
ATOM 2340 O O . GLN A 1 292 ? -33.407 12.437 -32.917 1.00 35.81 292 GLN A O 1
ATOM 2345 N N . THR A 1 293 ? -32.557 10.484 -32.183 1.00 36.56 293 THR A N 1
ATOM 2346 C CA . THR A 1 293 ? -31.949 9.951 -33.423 1.00 36.56 293 THR A CA 1
ATOM 2347 C C . THR A 1 293 ? -30.446 10.215 -33.583 1.00 36.56 293 THR A C 1
ATOM 2349 O O . THR A 1 293 ? -30.026 11.213 -34.151 1.00 36.56 293 THR A O 1
ATOM 2352 N N . THR A 1 294 ? -29.610 9.268 -33.138 1.00 29.00 294 THR A N 1
ATOM 2353 C CA . THR A 1 294 ? -28.621 8.539 -33.972 1.00 29.00 294 THR A CA 1
ATOM 2354 C C . THR A 1 294 ? -27.721 7.664 -33.091 1.00 29.00 294 THR A C 1
ATOM 2356 O O . THR A 1 294 ? -26.907 8.139 -32.308 1.00 29.00 294 THR A O 1
ATOM 2359 N N . ARG A 1 295 ? -27.872 6.345 -33.235 1.00 28.72 295 ARG A N 1
ATOM 2360 C CA . ARG A 1 295 ? -27.057 5.304 -32.597 1.00 28.72 295 ARG A CA 1
ATOM 2361 C C . ARG A 1 295 ? -26.407 4.502 -33.732 1.00 28.72 295 ARG A C 1
ATOM 2363 O O . ARG A 1 295 ? -27.164 3.970 -34.544 1.00 28.72 295 ARG A O 1
ATOM 2370 N N . PRO A 1 296 ? -25.073 4.380 -33.837 1.00 30.91 296 PRO A N 1
ATOM 2371 C CA . PRO A 1 296 ? -24.476 3.389 -34.716 1.00 30.91 296 PRO A CA 1
ATOM 2372 C C . PRO A 1 296 ? -24.154 2.115 -33.926 1.00 30.91 296 PRO A C 1
ATOM 2374 O O . PRO A 1 296 ? -23.398 2.123 -32.957 1.00 30.91 296 PRO A O 1
ATOM 2377 N N . VAL A 1 297 ? -24.766 1.020 -34.367 1.00 32.97 297 VAL A N 1
ATOM 2378 C CA . VAL A 1 297 ? -24.440 -0.367 -34.023 1.00 32.97 297 VAL A CA 1
ATOM 2379 C C . VAL A 1 297 ? -23.195 -0.773 -34.815 1.00 32.97 297 VAL A C 1
ATOM 2381 O O . VAL A 1 297 ? -23.185 -0.621 -36.034 1.00 32.97 297 VAL A O 1
ATOM 2384 N N . LEU A 1 298 ? -22.174 -1.323 -34.154 1.00 26.62 298 LEU A N 1
ATOM 2385 C CA . LEU A 1 298 ? -21.092 -2.061 -34.814 1.00 26.62 298 LEU A CA 1
ATOM 2386 C C . LEU A 1 298 ? -20.817 -3.364 -34.054 1.00 26.62 298 LEU A C 1
ATOM 2388 O O . LEU A 1 298 ? -20.209 -3.380 -32.989 1.00 26.62 298 LEU A O 1
ATOM 2392 N N . THR A 1 299 ? -21.308 -4.451 -34.638 1.00 29.31 299 THR A N 1
ATOM 2393 C CA . THR A 1 299 ? -21.002 -5.858 -34.355 1.00 29.31 299 THR A CA 1
ATOM 2394 C C . THR A 1 299 ? -19.924 -6.350 -35.323 1.00 29.31 299 THR A C 1
ATOM 2396 O O . THR A 1 299 ? -20.046 -6.039 -36.507 1.00 29.31 299 THR A O 1
ATOM 2399 N N . SER A 1 300 ? -18.935 -7.123 -34.852 1.00 26.72 300 SER A N 1
ATOM 2400 C CA . SER A 1 300 ? -18.102 -8.149 -35.551 1.00 26.72 300 SER A CA 1
ATOM 2401 C C . SER A 1 300 ? -16.956 -8.509 -34.580 1.00 26.72 300 SER A C 1
ATOM 2403 O O . SER A 1 300 ? -16.206 -7.613 -34.212 1.00 26.72 300 SER A O 1
ATOM 2405 N N . THR A 1 301 ? -16.836 -9.675 -33.935 1.00 26.64 301 THR A N 1
ATOM 2406 C CA . THR A 1 301 ? -16.650 -11.070 -34.400 1.00 26.64 301 THR A CA 1
ATOM 2407 C C . THR A 1 301 ? -15.494 -11.252 -35.387 1.00 26.64 301 THR A C 1
ATOM 2409 O O . THR A 1 301 ? -15.699 -11.153 -36.590 1.00 26.64 301 THR A O 1
ATOM 2412 N N . THR A 1 302 ? -14.306 -11.595 -34.871 1.00 25.25 302 THR A N 1
ATOM 2413 C CA . THR A 1 302 ? -13.236 -12.248 -35.645 1.00 25.25 302 THR A CA 1
ATOM 2414 C C . THR A 1 302 ? -12.516 -13.260 -34.756 1.00 25.25 302 THR A C 1
ATOM 2416 O O . THR A 1 302 ? -11.722 -12.893 -33.892 1.00 25.25 302 THR A O 1
ATOM 2419 N N . SER A 1 303 ? -12.821 -14.536 -34.977 1.00 28.22 303 SER A N 1
ATOM 2420 C CA . SER A 1 303 ? -12.104 -15.696 -34.447 1.00 28.22 303 SER A CA 1
ATOM 2421 C C . SER A 1 303 ? -10.844 -15.948 -35.281 1.00 28.22 303 SER A C 1
ATOM 2423 O O . SER A 1 303 ? -10.903 -15.880 -36.508 1.00 28.22 303 SER A O 1
ATOM 2425 N N . VAL A 1 304 ? -9.721 -16.272 -34.637 1.00 28.36 304 VAL A N 1
ATOM 2426 C CA . VAL A 1 304 ? -8.509 -16.775 -35.302 1.00 28.36 304 VAL A CA 1
ATOM 2427 C C . VAL A 1 304 ? -8.209 -18.157 -34.730 1.00 28.36 304 VAL A C 1
ATOM 2429 O O . VAL A 1 304 ? -7.906 -18.288 -33.549 1.00 28.36 304 VAL A O 1
ATOM 2432 N N . GLN A 1 305 ? -8.347 -19.176 -35.580 1.00 27.22 305 GLN A N 1
ATOM 2433 C CA . GLN A 1 305 ? -7.887 -20.544 -35.346 1.00 27.22 305 GLN A CA 1
ATOM 2434 C C . GLN A 1 305 ? -6.355 -20.580 -35.412 1.00 27.22 305 GLN A C 1
ATOM 2436 O O . GLN A 1 305 ? -5.770 -20.074 -36.371 1.00 27.22 305 GLN A O 1
ATOM 2441 N N . LEU A 1 306 ? -5.722 -21.201 -34.417 1.00 29.22 306 LEU A N 1
ATOM 2442 C CA . LEU A 1 306 ? -4.328 -21.634 -34.472 1.00 29.22 306 LEU A CA 1
ATOM 2443 C C . LEU A 1 306 ? -4.292 -23.153 -34.647 1.00 29.22 306 LEU A C 1
ATOM 2445 O O . LEU A 1 306 ? -5.131 -23.874 -34.115 1.00 29.22 306 LEU A O 1
ATOM 2449 N N . VAL A 1 307 ? -3.358 -23.587 -35.486 1.00 30.41 307 VAL A N 1
ATOM 2450 C CA . VAL A 1 307 ? -3.163 -24.956 -35.961 1.00 30.41 307 VAL A CA 1
ATOM 2451 C C . VAL A 1 307 ? -2.299 -25.726 -34.961 1.00 30.41 307 VAL A C 1
ATOM 2453 O O . VAL A 1 307 ? -1.297 -25.196 -34.484 1.00 30.41 307 VAL A O 1
ATOM 2456 N N . ASN A 1 308 ? -2.730 -26.955 -34.678 1.00 29.34 308 ASN A N 1
ATOM 2457 C CA . ASN A 1 308 ? -2.053 -27.985 -33.892 1.00 29.34 308 ASN A CA 1
ATOM 2458 C C . ASN A 1 308 ? -0.715 -28.402 -34.514 1.00 29.34 308 ASN A C 1
ATOM 2460 O O . ASN A 1 308 ? -0.646 -28.528 -35.730 1.00 29.34 308 ASN A O 1
ATOM 2464 N N . ASP A 1 309 ? 0.258 -28.741 -33.669 1.00 28.25 309 ASP A N 1
ATOM 2465 C CA . ASP A 1 309 ? 1.138 -29.896 -33.872 1.00 28.25 309 ASP A CA 1
ATOM 2466 C C . ASP A 1 309 ? 1.486 -30.465 -32.486 1.00 28.25 309 ASP A C 1
ATOM 2468 O O . ASP A 1 309 ? 2.013 -29.767 -31.617 1.00 28.25 309 ASP A O 1
ATOM 2472 N N . SER A 1 310 ? 1.076 -31.714 -32.284 1.00 30.36 310 SER A N 1
ATOM 2473 C CA . SER A 1 310 ? 1.268 -32.551 -31.101 1.00 30.36 310 SER A CA 1
ATOM 2474 C C . SER A 1 310 ? 2.608 -33.275 -31.195 1.00 30.36 310 SER A C 1
ATOM 2476 O O . SER A 1 310 ? 2.952 -33.713 -32.284 1.00 30.36 310 SER A O 1
ATOM 2478 N N . ASP A 1 311 ? 3.288 -33.477 -30.069 1.00 30.88 311 ASP A N 1
ATOM 2479 C CA . ASP A 1 311 ? 4.112 -34.668 -29.843 1.00 30.88 311 ASP A CA 1
ATOM 2480 C C . ASP A 1 311 ? 4.111 -34.975 -28.336 1.00 30.88 311 ASP A C 1
ATOM 2482 O O . ASP A 1 311 ? 4.512 -34.158 -27.504 1.00 30.88 311 ASP A O 1
ATOM 2486 N N . GLU A 1 312 ? 3.558 -36.144 -28.023 1.00 35.75 312 GLU A N 1
ATOM 2487 C CA . GLU A 1 312 ? 3.499 -36.803 -26.720 1.00 35.75 312 GLU A CA 1
ATOM 2488 C C . GLU A 1 312 ? 4.884 -37.358 -26.366 1.00 35.75 312 GLU A C 1
ATOM 2490 O O . GLU A 1 312 ? 5.492 -37.994 -27.218 1.00 35.75 312 GLU A O 1
ATOM 2495 N N . GLU A 1 313 ? 5.335 -37.213 -25.117 1.00 33.66 313 GLU A N 1
ATOM 2496 C CA . GLU A 1 313 ? 6.049 -38.292 -24.418 1.00 33.66 313 GLU A CA 1
ATOM 2497 C C . GLU A 1 313 ? 5.693 -38.253 -22.924 1.00 33.66 313 GLU A C 1
ATOM 2499 O O . GLU A 1 313 ? 5.934 -37.270 -22.218 1.00 33.66 313 GLU A O 1
ATOM 2504 N N . GLU A 1 314 ? 5.064 -39.340 -22.478 1.00 37.97 314 GLU A N 1
ATOM 2505 C CA . GLU A 1 314 ? 4.901 -39.737 -21.084 1.00 37.97 314 GLU A CA 1
ATOM 2506 C C . GLU A 1 314 ? 6.261 -40.196 -20.538 1.00 37.97 314 GLU A C 1
ATOM 2508 O O . GLU A 1 314 ? 6.935 -40.977 -21.203 1.00 37.97 314 GLU A O 1
ATOM 2513 N N . ASP A 1 315 ? 6.645 -39.782 -19.326 1.00 32.44 315 ASP A N 1
ATOM 2514 C CA . ASP A 1 315 ? 7.288 -40.723 -18.403 1.00 32.44 315 ASP A CA 1
ATOM 2515 C C . ASP A 1 315 ? 7.328 -40.233 -16.945 1.00 32.44 315 ASP A C 1
ATOM 2517 O O . ASP A 1 315 ? 7.438 -39.047 -16.626 1.00 32.44 315 ASP A O 1
ATOM 2521 N N . GLU A 1 316 ? 7.207 -41.230 -16.076 1.00 43.81 316 GLU A N 1
ATOM 2522 C CA . GLU A 1 316 ? 7.047 -41.253 -14.624 1.00 43.81 316 GLU A CA 1
ATOM 2523 C C . GLU A 1 316 ? 8.067 -40.409 -13.827 1.00 43.81 316 GLU A C 1
ATOM 2525 O O . GLU A 1 316 ? 9.249 -40.393 -14.164 1.00 43.81 316 GLU A O 1
ATOM 2530 N N . ASN A 1 317 ? 7.642 -39.784 -12.709 1.00 36.28 317 ASN A N 1
ATOM 2531 C CA . ASN A 1 317 ? 8.354 -39.767 -11.407 1.00 36.28 317 ASN A CA 1
ATOM 2532 C C . ASN A 1 317 ? 7.602 -38.939 -10.332 1.00 36.28 317 ASN A C 1
ATOM 2534 O O . ASN A 1 317 ? 7.353 -37.746 -10.492 1.00 36.28 317 ASN A O 1
ATOM 2538 N N . ASP A 1 318 ? 7.285 -39.574 -9.197 1.00 42.50 318 ASP A N 1
ATOM 2539 C CA . ASP A 1 318 ? 6.333 -39.111 -8.165 1.00 42.50 318 ASP A CA 1
ATOM 2540 C C . ASP A 1 318 ? 6.997 -38.464 -6.918 1.00 42.50 318 ASP A C 1
ATOM 2542 O O . ASP A 1 318 ? 6.439 -38.480 -5.825 1.00 42.50 318 ASP A O 1
ATOM 2546 N N . ASP A 1 319 ? 8.185 -37.853 -7.056 1.00 42.03 319 ASP A N 1
ATOM 2547 C CA . ASP A 1 319 ? 8.928 -37.240 -5.927 1.00 42.03 319 ASP A CA 1
ATOM 2548 C C . ASP A 1 319 ? 9.194 -35.714 -6.070 1.00 42.03 319 ASP A C 1
ATOM 2550 O O . ASP A 1 319 ? 9.862 -35.106 -5.230 1.00 42.03 319 ASP A O 1
ATOM 2554 N N . GLN A 1 320 ? 8.619 -35.038 -7.078 1.00 41.44 320 GLN A N 1
ATOM 2555 C CA . GLN A 1 320 ? 8.904 -33.621 -7.417 1.00 41.44 320 GLN A CA 1
ATOM 2556 C C . GLN A 1 320 ? 7.902 -32.572 -6.862 1.00 41.44 320 GLN A C 1
ATOM 2558 O O . GLN A 1 320 ? 8.031 -31.364 -7.080 1.00 41.44 320 GLN A O 1
ATOM 2563 N N . LYS A 1 321 ? 6.880 -32.997 -6.109 1.00 42.16 321 LYS A N 1
ATOM 2564 C CA . LYS A 1 321 ? 5.648 -32.210 -5.864 1.00 42.16 321 LYS A CA 1
ATOM 2565 C C . LYS A 1 321 ? 5.796 -30.948 -4.992 1.00 42.16 321 LYS A C 1
ATOM 2567 O O . LYS A 1 321 ? 4.869 -30.137 -4.934 1.00 42.16 321 LYS A O 1
ATOM 2572 N N . SER A 1 322 ? 6.911 -30.766 -4.281 1.00 46.66 322 SER A N 1
ATOM 2573 C CA . SER A 1 322 ? 7.113 -29.618 -3.375 1.00 46.66 322 SER A CA 1
ATOM 2574 C C . SER A 1 322 ? 7.903 -28.465 -4.003 1.00 46.66 322 SER A C 1
ATOM 2576 O O . SER A 1 322 ? 7.644 -27.309 -3.671 1.00 46.66 322 SER A O 1
ATOM 2578 N N . THR A 1 323 ? 8.811 -28.747 -4.939 1.00 41.41 323 THR A N 1
ATOM 2579 C CA . THR A 1 323 ? 9.627 -27.731 -5.624 1.00 41.41 323 THR A CA 1
ATOM 2580 C C . THR A 1 323 ? 8.906 -27.113 -6.818 1.00 41.41 323 THR A C 1
ATOM 2582 O O . THR A 1 323 ? 9.055 -25.916 -7.066 1.00 41.41 323 THR A O 1
ATOM 2585 N N . ASP A 1 324 ? 8.052 -27.884 -7.496 1.00 45.31 324 ASP A N 1
ATOM 2586 C CA . ASP A 1 324 ? 7.331 -27.404 -8.678 1.00 45.31 324 ASP A CA 1
ATOM 2587 C C . ASP A 1 324 ? 6.242 -26.389 -8.313 1.00 45.31 324 ASP A C 1
ATOM 2589 O O . ASP A 1 324 ? 6.116 -25.367 -8.987 1.00 45.31 324 ASP A O 1
ATOM 2593 N N . LYS A 1 325 ? 5.552 -26.570 -7.174 1.00 52.31 325 LYS A N 1
ATOM 2594 C CA . LYS A 1 325 ? 4.514 -25.638 -6.692 1.00 52.31 325 LYS A CA 1
ATOM 2595 C C . LYS A 1 325 ? 5.033 -24.215 -6.474 1.00 52.31 325 LYS A C 1
ATOM 2597 O O . LYS A 1 325 ? 4.368 -23.259 -6.874 1.00 52.31 325 LYS A O 1
ATOM 2602 N N . ILE A 1 326 ? 6.227 -24.080 -5.893 1.00 51.34 326 ILE A N 1
ATOM 2603 C CA . ILE A 1 326 ? 6.863 -22.779 -5.629 1.00 51.34 326 ILE A CA 1
ATOM 2604 C C . ILE A 1 326 ? 7.233 -22.093 -6.955 1.00 51.34 326 ILE A C 1
ATOM 2606 O O . ILE A 1 326 ? 6.981 -20.900 -7.117 1.00 51.34 326 ILE A O 1
ATOM 2610 N N . SER A 1 327 ? 7.731 -22.856 -7.937 1.00 56.47 327 SER A N 1
ATOM 2611 C CA . SER A 1 327 ? 8.065 -22.330 -9.268 1.00 56.47 327 SER A CA 1
ATOM 2612 C C . SER A 1 327 ? 6.831 -21.836 -10.039 1.00 56.47 327 SER A C 1
ATOM 2614 O O . SER A 1 327 ? 6.876 -20.787 -10.688 1.00 56.47 327 SER A O 1
ATOM 2616 N N . THR A 1 328 ? 5.693 -22.528 -9.906 1.00 71.06 328 THR A N 1
ATOM 2617 C CA . THR A 1 328 ? 4.420 -22.099 -10.498 1.00 71.06 328 THR A CA 1
ATOM 2618 C C . THR A 1 328 ? 3.844 -20.864 -9.819 1.00 71.06 328 THR A C 1
ATOM 2620 O O . THR A 1 328 ? 3.345 -19.985 -10.514 1.00 71.06 328 THR A O 1
ATOM 2623 N N . GLU A 1 329 ? 3.915 -20.745 -8.491 1.00 74.12 329 GLU A N 1
ATOM 2624 C CA . GLU A 1 329 ? 3.357 -19.584 -7.786 1.00 74.12 329 GLU A CA 1
ATOM 2625 C C . GLU A 1 329 ? 4.160 -18.306 -8.072 1.00 74.12 329 GLU A C 1
ATOM 2627 O O . GLU A 1 329 ? 3.581 -17.253 -8.336 1.00 74.12 329 GLU A O 1
ATOM 2632 N N . GLU A 1 330 ? 5.492 -18.386 -8.107 1.00 80.06 330 GLU A N 1
ATOM 2633 C CA . GLU A 1 330 ? 6.341 -17.258 -8.512 1.00 80.06 330 GLU A CA 1
ATOM 2634 C C . GLU A 1 330 ? 6.107 -16.849 -9.973 1.00 80.06 330 GLU A C 1
ATOM 2636 O O . GLU A 1 330 ? 6.056 -15.655 -10.280 1.00 80.06 330 GLU A O 1
ATOM 2641 N N . SER A 1 331 ? 5.897 -17.822 -10.866 1.00 81.38 331 SER A N 1
ATOM 2642 C CA . SER A 1 331 ? 5.539 -17.567 -12.265 1.00 81.38 331 SER A CA 1
ATOM 2643 C C . SER A 1 331 ? 4.190 -16.841 -12.389 1.00 81.38 331 SER A C 1
ATOM 2645 O O . SER A 1 331 ? 4.090 -15.840 -13.103 1.00 81.38 331 SER A O 1
ATOM 2647 N N . LYS A 1 332 ? 3.174 -17.260 -11.621 1.00 82.19 332 LYS A N 1
ATOM 2648 C CA . LYS A 1 332 ? 1.854 -16.601 -11.555 1.00 82.19 332 LYS A CA 1
ATOM 2649 C C . LYS A 1 332 ? 1.961 -15.162 -11.062 1.00 82.19 332 LYS A C 1
ATOM 2651 O O . LYS A 1 332 ? 1.451 -14.247 -11.712 1.00 82.19 332 LYS A O 1
ATOM 2656 N N . LYS A 1 333 ? 2.712 -14.941 -9.978 1.00 85.88 333 LYS A N 1
ATOM 2657 C CA . LYS A 1 333 ? 2.977 -13.596 -9.442 1.00 85.88 333 LYS A CA 1
ATOM 2658 C C . LYS A 1 333 ? 3.648 -12.715 -10.493 1.00 85.88 333 LYS A C 1
ATOM 2660 O O . LYS A 1 333 ? 3.246 -11.568 -10.686 1.00 85.88 333 LYS A O 1
ATOM 2665 N N . ALA A 1 334 ? 4.635 -13.247 -11.214 1.00 85.38 334 ALA A N 1
ATOM 2666 C CA . ALA A 1 334 ? 5.320 -12.522 -12.279 1.00 85.38 334 ALA A CA 1
ATOM 2667 C C . ALA A 1 334 ? 4.392 -12.196 -13.463 1.00 85.38 334 ALA A C 1
ATOM 2669 O O . ALA A 1 334 ? 4.457 -11.084 -13.993 1.00 85.38 334 ALA A O 1
ATOM 2670 N N . ALA A 1 335 ? 3.512 -13.119 -13.859 1.00 85.62 335 ALA A N 1
ATOM 2671 C CA . ALA A 1 335 ? 2.534 -12.909 -14.924 1.00 85.62 335 ALA A CA 1
ATOM 2672 C C . ALA A 1 335 ? 1.512 -11.821 -14.553 1.00 85.62 335 ALA A C 1
ATOM 2674 O O . ALA A 1 335 ? 1.345 -10.861 -15.311 1.00 85.62 335 ALA A O 1
ATOM 2675 N N . ALA A 1 336 ? 0.921 -11.905 -13.357 1.00 86.75 336 ALA A N 1
ATOM 2676 C CA . ALA A 1 336 ? -0.011 -10.904 -12.838 1.00 86.75 336 ALA A CA 1
ATOM 2677 C C . ALA A 1 336 ? 0.646 -9.513 -12.751 1.00 86.75 336 ALA A C 1
ATOM 2679 O O . ALA A 1 336 ? 0.101 -8.523 -13.249 1.00 86.75 336 ALA A O 1
ATOM 2680 N N . LEU A 1 337 ? 1.872 -9.433 -12.218 1.00 88.25 337 LEU A N 1
ATOM 2681 C CA . LEU A 1 337 ? 2.639 -8.184 -12.178 1.00 88.25 337 LEU A CA 1
ATOM 2682 C C . LEU A 1 337 ? 2.948 -7.641 -13.575 1.00 88.25 337 LEU A C 1
ATOM 2684 O O . LEU A 1 337 ? 2.901 -6.427 -13.778 1.00 88.25 337 LEU A O 1
ATOM 2688 N N . SER A 1 338 ? 3.277 -8.498 -14.543 1.00 86.12 338 SER A N 1
ATOM 2689 C CA . SER A 1 338 ? 3.555 -8.079 -15.921 1.00 86.12 338 SER A CA 1
ATOM 2690 C C . SER A 1 338 ? 2.306 -7.491 -16.584 1.00 86.12 338 SER A C 1
ATOM 2692 O O . SER A 1 338 ? 2.377 -6.441 -17.231 1.00 86.12 338 SER A O 1
ATOM 2694 N N . GLN A 1 339 ? 1.142 -8.104 -16.354 1.00 88.38 339 GLN A N 1
ATOM 2695 C CA . GLN A 1 339 ? -0.139 -7.625 -16.865 1.00 88.38 339 GLN A CA 1
ATOM 2696 C C . GLN A 1 339 ? -0.525 -6.270 -16.260 1.00 88.38 339 GLN A C 1
ATOM 2698 O O . GLN A 1 339 ? -0.825 -5.339 -17.016 1.00 88.38 339 GLN A O 1
ATOM 2703 N N . LEU A 1 340 ? -0.431 -6.114 -14.935 1.00 89.81 340 LEU A N 1
ATOM 2704 C CA . LEU A 1 340 ? -0.717 -4.846 -14.251 1.00 89.81 340 LEU A CA 1
ATOM 2705 C C . LEU A 1 340 ? 0.256 -3.728 -14.655 1.00 89.81 340 LEU A C 1
ATOM 2707 O O . LEU A 1 340 ? -0.150 -2.581 -14.839 1.00 89.81 340 LEU A O 1
ATOM 2711 N N . ASN A 1 341 ? 1.535 -4.055 -14.861 1.00 90.12 341 ASN A N 1
ATOM 2712 C CA . ASN A 1 341 ? 2.553 -3.079 -15.260 1.00 90.12 341 ASN A CA 1
ATOM 2713 C C . ASN A 1 341 ? 2.573 -2.762 -16.762 1.00 90.12 341 ASN A C 1
ATOM 2715 O O . ASN A 1 341 ? 3.290 -1.842 -17.184 1.00 90.12 341 ASN A O 1
ATOM 2719 N N . SER A 1 342 ? 1.802 -3.489 -17.573 1.00 91.81 342 SER A N 1
ATOM 2720 C CA . SER A 1 342 ? 1.659 -3.209 -18.998 1.00 91.81 342 SER A CA 1
ATOM 2721 C C . SER A 1 342 ? 1.039 -1.824 -19.235 1.00 91.81 342 SER A C 1
ATOM 2723 O O . SER A 1 342 ? 0.332 -1.278 -18.390 1.00 91.81 342 SER A O 1
ATOM 2725 N N . VAL A 1 343 ? 1.274 -1.234 -20.413 1.00 90.19 343 VAL A N 1
ATOM 2726 C CA . VAL A 1 343 ? 0.658 0.060 -20.782 1.00 90.19 343 VAL A CA 1
ATOM 2727 C C . VAL A 1 343 ? -0.869 -0.016 -20.702 1.00 90.19 343 VAL A C 1
ATOM 2729 O O . VAL A 1 343 ? -1.510 0.927 -20.244 1.00 90.19 343 VAL A O 1
ATOM 2732 N N . ARG A 1 344 ? -1.442 -1.160 -21.098 1.00 89.75 344 ARG A N 1
ATOM 2733 C CA . ARG A 1 344 ? -2.879 -1.421 -21.008 1.00 89.75 344 ARG A CA 1
ATOM 2734 C C . ARG A 1 344 ? -3.345 -1.484 -19.554 1.00 89.75 344 ARG A C 1
ATOM 2736 O O . ARG A 1 344 ? -4.291 -0.782 -19.224 1.00 89.75 344 ARG A O 1
ATOM 2743 N N . GLY A 1 345 ? -2.655 -2.245 -18.702 1.00 88.56 345 GLY A N 1
ATOM 2744 C CA . GLY A 1 345 ? -2.986 -2.372 -17.278 1.00 88.56 345 GLY A CA 1
ATOM 2745 C C . GLY A 1 345 ? -2.914 -1.038 -16.532 1.00 88.56 345 GLY A C 1
ATOM 2746 O O . GLY A 1 345 ? -3.799 -0.721 -15.746 1.00 88.56 345 GLY A O 1
ATOM 2747 N N . LYS A 1 346 ? -1.929 -0.192 -16.854 1.00 92.62 346 LYS A N 1
ATOM 2748 C CA . LYS A 1 346 ? -1.823 1.167 -16.297 1.00 92.62 346 LYS A CA 1
ATOM 2749 C C . LYS A 1 346 ? -2.958 2.086 -16.742 1.00 92.62 346 LYS A C 1
ATOM 2751 O O . LYS A 1 346 ? -3.477 2.843 -15.928 1.00 92.62 346 LYS A O 1
ATOM 2756 N N . LEU A 1 347 ? -3.341 2.029 -18.019 1.00 92.00 347 LEU A N 1
ATOM 2757 C CA . LEU A 1 347 ? -4.463 2.815 -18.536 1.00 92.00 347 LEU A CA 1
ATOM 2758 C C . LEU A 1 347 ? -5.795 2.353 -17.933 1.00 92.00 347 LEU A C 1
ATOM 2760 O O . LEU A 1 347 ? -6.655 3.174 -17.632 1.00 92.00 347 LEU A O 1
ATOM 2764 N N . GLU A 1 348 ? -5.961 1.044 -17.759 1.00 91.69 348 GLU A N 1
ATOM 2765 C CA . GLU A 1 348 ? -7.123 0.447 -17.106 1.00 91.69 348 GLU A CA 1
ATOM 2766 C C . GLU A 1 348 ? -7.204 0.858 -15.635 1.00 91.69 348 GLU A C 1
ATOM 2768 O O . GLU A 1 348 ? -8.233 1.386 -15.228 1.00 91.69 348 GLU A O 1
ATOM 2773 N N . LYS A 1 349 ? -6.086 0.786 -14.900 1.00 93.88 349 LYS A N 1
ATOM 2774 C CA . LYS A 1 349 ? -5.967 1.321 -13.537 1.00 93.88 349 LYS A CA 1
ATOM 2775 C C . LYS A 1 349 ? -6.414 2.771 -13.455 1.00 93.88 349 LYS A C 1
ATOM 2777 O O . LYS A 1 349 ? -7.256 3.103 -12.629 1.00 93.88 349 LYS A O 1
ATOM 2782 N N . GLN A 1 350 ? -5.873 3.628 -14.319 1.00 93.75 350 GLN A N 1
ATOM 2783 C CA . GLN A 1 350 ? -6.226 5.043 -14.320 1.00 93.75 350 GLN A CA 1
ATOM 2784 C C . GLN A 1 350 ? -7.733 5.244 -14.545 1.00 93.75 350 GLN A C 1
ATOM 2786 O O . GLN A 1 350 ? -8.372 5.954 -13.776 1.00 93.75 350 GLN A O 1
ATOM 2791 N N . ARG A 1 351 ? -8.314 4.577 -15.551 1.00 91.69 351 ARG A N 1
ATOM 2792 C CA . ARG A 1 351 ? -9.753 4.665 -15.849 1.00 91.69 351 ARG A CA 1
ATOM 2793 C C . ARG A 1 351 ? -10.619 4.160 -14.703 1.00 91.69 351 ARG A C 1
ATOM 2795 O O . ARG A 1 351 ? -11.653 4.753 -14.416 1.00 91.69 351 ARG A O 1
ATOM 2802 N N . THR A 1 352 ? -10.218 3.064 -14.068 1.00 91.12 352 THR A N 1
ATOM 2803 C CA . THR A 1 352 ? -10.938 2.511 -12.924 1.00 91.12 352 THR A CA 1
ATOM 2804 C C . THR A 1 352 ? -10.897 3.458 -11.737 1.00 91.12 352 THR A C 1
ATOM 2806 O O . THR A 1 352 ? -11.950 3.740 -11.178 1.00 91.12 352 THR A O 1
ATOM 2809 N N . LEU A 1 353 ? -9.733 4.009 -11.389 1.00 94.00 353 LEU A N 1
ATOM 2810 C CA . LEU A 1 353 ? -9.622 4.965 -10.285 1.00 94.00 353 LEU A CA 1
ATOM 2811 C C . LEU A 1 353 ? -10.419 6.248 -10.556 1.00 94.00 353 LEU A C 1
ATOM 2813 O O . LEU A 1 353 ? -11.137 6.705 -9.673 1.00 94.00 353 LEU A O 1
ATOM 2817 N N . GLU A 1 354 ? -10.371 6.783 -11.780 1.00 92.25 354 GLU A N 1
ATOM 2818 C CA . GLU A 1 354 ? -11.191 7.936 -12.179 1.00 92.25 354 GLU A CA 1
ATOM 2819 C C . GLU A 1 354 ? -12.693 7.646 -12.016 1.00 92.25 354 GLU A C 1
ATOM 2821 O O . GLU A 1 354 ? -13.422 8.468 -11.461 1.00 92.25 354 GLU A O 1
ATOM 2826 N N . ARG A 1 355 ? -13.159 6.460 -12.432 1.00 90.19 355 ARG A N 1
ATOM 2827 C CA . ARG A 1 355 ? -14.564 6.055 -12.268 1.00 90.19 355 ARG A CA 1
ATOM 2828 C C . ARG A 1 355 ? -14.953 5.831 -10.810 1.00 90.19 355 ARG A C 1
ATOM 2830 O O . ARG A 1 355 ? -16.019 6.276 -10.404 1.00 90.19 355 ARG A O 1
ATOM 2837 N N . VAL A 1 356 ? -14.102 5.180 -10.019 1.00 91.19 356 VAL A N 1
ATOM 2838 C CA . VAL A 1 356 ? -14.333 4.959 -8.583 1.00 91.19 356 VAL A CA 1
ATOM 2839 C C . VAL A 1 356 ? -14.466 6.292 -7.850 1.00 91.19 356 VAL A C 1
ATOM 2841 O O . VAL A 1 356 ? -15.419 6.479 -7.096 1.00 91.19 356 VAL A O 1
ATOM 2844 N N . LEU A 1 357 ? -13.551 7.234 -8.097 1.00 89.44 357 LEU A N 1
ATOM 2845 C CA . LEU A 1 357 ? -13.600 8.564 -7.491 1.00 89.44 357 LEU A CA 1
ATOM 2846 C C . LEU A 1 357 ? -14.844 9.335 -7.940 1.00 89.44 357 LEU A C 1
ATOM 2848 O O . LEU A 1 357 ? -15.525 9.925 -7.104 1.00 89.44 357 LEU A O 1
ATOM 2852 N N . TYR A 1 358 ? -15.202 9.252 -9.224 1.00 87.06 358 TYR A N 1
ATOM 2853 C CA . TYR A 1 358 ? -16.444 9.835 -9.723 1.00 87.06 358 TYR A CA 1
ATOM 2854 C C . TYR A 1 358 ? -17.680 9.254 -9.024 1.00 87.06 358 TYR A C 1
ATOM 2856 O O . TYR A 1 358 ? -18.544 10.015 -8.604 1.00 87.06 358 TYR A O 1
ATOM 2864 N N . PHE A 1 359 ? -17.774 7.932 -8.840 1.00 82.62 359 PHE A N 1
ATOM 2865 C CA . PHE A 1 359 ? -18.905 7.316 -8.135 1.00 82.62 359 PHE A CA 1
ATOM 2866 C C . PHE A 1 359 ? -18.987 7.748 -6.671 1.00 82.62 359 PHE A C 1
ATOM 2868 O O . PHE A 1 359 ? -20.078 8.025 -6.171 1.00 82.62 359 PHE A O 1
ATOM 2875 N N . VAL A 1 360 ? -17.840 7.847 -6.001 1.00 82.00 360 VAL A N 1
ATOM 2876 C CA . VAL A 1 360 ? -17.745 8.353 -4.628 1.00 82.00 360 VAL A CA 1
ATOM 2877 C C . VAL A 1 360 ? -18.246 9.797 -4.533 1.00 82.00 360 VAL A C 1
ATOM 2879 O O . VAL A 1 360 ? -18.991 10.128 -3.610 1.00 82.00 360 VAL A O 1
ATOM 2882 N N . GLU A 1 361 ? -17.892 10.650 -5.494 1.00 80.50 361 GLU A N 1
ATOM 2883 C CA . GLU A 1 361 ? -18.353 12.039 -5.546 1.00 80.50 361 GLU A CA 1
ATOM 2884 C C . GLU A 1 361 ? -19.840 12.148 -5.933 1.00 80.50 361 GLU A C 1
ATOM 2886 O O . GLU A 1 361 ? -20.594 12.872 -5.280 1.00 80.50 361 GLU A O 1
ATOM 2891 N N . ALA A 1 362 ? -20.294 11.398 -6.941 1.00 70.88 362 ALA A N 1
ATOM 2892 C CA . ALA A 1 362 ? -21.651 11.454 -7.495 1.00 70.88 362 ALA A CA 1
ATOM 2893 C C . ALA A 1 362 ? -22.726 10.896 -6.550 1.00 70.88 362 ALA A C 1
ATOM 2895 O O . ALA A 1 362 ? -23.850 11.395 -6.525 1.00 70.88 362 ALA A O 1
ATOM 2896 N N . ARG A 1 363 ? -22.394 9.920 -5.695 1.00 65.88 363 ARG A N 1
ATOM 2897 C CA . ARG A 1 363 ? -23.307 9.422 -4.645 1.00 65.88 363 ARG A CA 1
ATOM 2898 C C . ARG A 1 363 ? -23.683 10.482 -3.601 1.00 65.88 363 ARG A C 1
ATOM 2900 O O . ARG A 1 363 ? -24.609 10.269 -2.822 1.00 65.88 363 ARG A O 1
ATOM 2907 N N . SER A 1 364 ? -23.027 11.644 -3.619 1.00 59.25 364 SER A N 1
ATOM 2908 C CA . SER A 1 364 ? -23.403 12.826 -2.833 1.00 59.25 364 SER A CA 1
ATOM 2909 C C . SER A 1 364 ? -24.631 13.575 -3.380 1.00 59.25 364 SER A C 1
ATOM 2911 O O . SER A 1 364 ? -25.152 14.445 -2.684 1.00 59.25 364 SER A O 1
ATOM 2913 N N . GLY A 1 365 ? -25.092 13.282 -4.604 1.00 49.75 365 GLY A N 1
ATOM 2914 C CA . GLY A 1 365 ? -26.210 13.982 -5.241 1.00 49.75 365 GLY A CA 1
ATOM 2915 C C . GLY A 1 365 ? -26.682 13.308 -6.533 1.00 49.75 365 GLY A C 1
ATOM 2916 O O . GLY A 1 365 ? -26.143 13.581 -7.593 1.00 49.75 365 GLY A O 1
ATOM 2917 N N . ASP A 1 366 ? -27.688 12.439 -6.409 1.00 49.12 366 ASP A N 1
ATOM 2918 C CA . ASP A 1 366 ? -28.564 11.853 -7.444 1.00 49.12 366 ASP A CA 1
ATOM 2919 C C . ASP A 1 366 ? -28.092 11.779 -8.920 1.00 49.12 366 ASP A C 1
ATOM 2921 O O . ASP A 1 366 ? -28.095 12.774 -9.648 1.00 49.12 366 ASP A O 1
ATOM 2925 N N . LYS A 1 367 ? -27.888 10.525 -9.372 1.00 50.72 367 LYS A N 1
ATOM 2926 C CA . LYS A 1 367 ? -28.294 9.859 -10.644 1.00 50.72 367 LYS A CA 1
ATOM 2927 C C . LYS A 1 367 ? -27.185 8.930 -11.154 1.00 50.72 367 LYS A C 1
ATOM 2929 O O . LYS A 1 367 ? -26.167 9.394 -11.653 1.00 50.72 367 LYS A O 1
ATOM 2934 N N . LEU A 1 368 ? -27.416 7.614 -11.111 1.00 52.00 368 LEU A N 1
ATOM 2935 C CA . LEU A 1 368 ? -26.478 6.606 -11.624 1.00 52.00 368 LEU A CA 1
ATOM 2936 C C . LEU A 1 368 ? -27.156 5.678 -12.641 1.00 52.00 368 LEU A C 1
ATOM 2938 O O . LEU A 1 368 ? -27.524 4.551 -12.336 1.00 52.00 368 LEU A O 1
ATOM 2942 N N . GLU A 1 369 ? -27.281 6.142 -13.887 1.00 53.59 369 GLU A N 1
ATOM 2943 C CA . GLU A 1 369 ? -27.469 5.237 -15.038 1.00 53.59 369 GLU A CA 1
ATOM 2944 C C . GLU A 1 369 ? -26.142 4.547 -15.446 1.00 53.59 369 GLU A C 1
ATOM 2946 O O . GLU A 1 369 ? -26.159 3.560 -16.180 1.00 53.59 369 GLU A O 1
ATOM 2951 N N . GLU A 1 370 ? -24.986 4.997 -14.932 1.00 56.66 370 GLU A N 1
ATOM 2952 C CA . GLU A 1 370 ? -23.660 4.432 -15.248 1.00 56.66 370 GLU A CA 1
ATOM 2953 C C . GLU A 1 370 ? -23.206 3.269 -14.344 1.00 56.66 370 GLU A C 1
ATOM 2955 O O . GLU A 1 370 ? -22.326 2.505 -14.749 1.00 56.66 370 GLU A O 1
ATOM 2960 N N . GLU A 1 371 ? -23.828 3.048 -13.177 1.00 58.50 371 GLU A N 1
ATOM 2961 C CA . GLU A 1 371 ? -23.489 1.917 -12.283 1.00 58.50 371 GLU A CA 1
ATOM 2962 C C . GLU A 1 371 ? -23.683 0.545 -12.958 1.00 58.50 371 GLU A C 1
ATOM 2964 O O . GLU A 1 371 ? -22.995 -0.430 -12.635 1.00 58.50 371 GLU A O 1
ATOM 2969 N N . ALA A 1 372 ? -24.584 0.462 -13.944 1.00 62.38 372 ALA A N 1
ATOM 2970 C CA . ALA A 1 372 ? -24.852 -0.767 -14.683 1.00 62.38 372 ALA A CA 1
ATOM 2971 C C . ALA A 1 372 ? -23.627 -1.269 -15.473 1.00 62.38 372 ALA A C 1
ATOM 2973 O O . ALA A 1 372 ? -23.447 -2.480 -15.600 1.00 62.38 372 ALA A O 1
ATOM 2974 N N . ASN A 1 373 ? -22.761 -0.361 -15.943 1.00 75.00 373 ASN A N 1
ATOM 2975 C CA . ASN A 1 373 ? -21.594 -0.685 -16.774 1.00 75.00 373 ASN A CA 1
ATOM 2976 C C . ASN A 1 373 ? -20.272 -0.755 -15.992 1.00 75.00 373 ASN A C 1
ATOM 2978 O O . ASN A 1 373 ? -19.221 -0.975 -16.598 1.00 75.00 373 ASN A O 1
ATOM 2982 N N . ALA A 1 374 ? -20.302 -0.558 -14.671 1.00 82.12 374 ALA A N 1
ATOM 2983 C CA . ALA A 1 374 ? -19.113 -0.682 -13.839 1.00 82.12 374 ALA A CA 1
ATOM 2984 C C . ALA A 1 374 ? -18.645 -2.144 -13.767 1.00 82.12 374 ALA A C 1
ATOM 2986 O O . ALA A 1 374 ? -19.445 -3.080 -13.626 1.00 82.12 374 ALA A O 1
ATOM 2987 N N . THR A 1 375 ? -17.331 -2.330 -13.858 1.00 88.06 375 THR A N 1
ATOM 2988 C CA . THR A 1 375 ? -16.672 -3.626 -13.678 1.00 88.06 375 THR A CA 1
ATOM 2989 C C . THR A 1 375 ? -16.899 -4.157 -12.261 1.00 88.06 375 THR A C 1
ATOM 2991 O O . THR A 1 375 ? -17.223 -3.408 -11.339 1.00 88.06 375 THR A O 1
ATOM 2994 N N . VAL A 1 376 ? -16.713 -5.465 -12.067 1.00 89.50 376 VAL A N 1
ATOM 2995 C CA . VAL A 1 376 ? -16.826 -6.083 -10.734 1.00 89.50 376 VAL A CA 1
ATOM 2996 C C . VAL A 1 376 ? -15.841 -5.438 -9.753 1.00 89.50 376 VAL A C 1
ATOM 2998 O O . VAL A 1 376 ? -16.237 -5.080 -8.651 1.00 89.50 376 VAL A O 1
ATOM 3001 N N . LEU A 1 377 ? -14.598 -5.207 -10.188 1.00 91.62 377 LEU A N 1
ATOM 3002 C CA . LEU A 1 377 ? -13.563 -4.561 -9.378 1.00 91.62 377 LEU A CA 1
ATOM 3003 C C . LEU A 1 377 ? -13.949 -3.132 -8.964 1.00 91.62 377 LEU A C 1
ATOM 3005 O O . LEU A 1 377 ? -13.797 -2.765 -7.805 1.00 91.62 377 LEU A O 1
ATOM 3009 N N . GLU A 1 378 ? -14.486 -2.331 -9.889 1.00 93.06 378 GLU A N 1
ATOM 3010 C CA . GLU A 1 378 ? -14.973 -0.977 -9.579 1.00 93.06 378 GLU A CA 1
ATOM 3011 C C . GLU A 1 378 ? -16.063 -1.007 -8.505 1.00 93.06 378 GLU A C 1
ATOM 3013 O O . GLU A 1 378 ? -16.005 -0.237 -7.549 1.00 93.06 378 GLU A O 1
ATOM 3018 N N . LYS A 1 379 ? -17.025 -1.930 -8.628 1.00 91.69 379 LYS A N 1
ATOM 3019 C CA . LYS A 1 379 ? -18.119 -2.081 -7.659 1.00 91.69 379 LYS A CA 1
ATOM 3020 C C . LYS A 1 379 ? -17.605 -2.468 -6.276 1.00 91.69 379 LYS A C 1
ATOM 3022 O O . LYS A 1 379 ? -18.050 -1.889 -5.291 1.00 91.69 379 LYS A O 1
ATOM 3027 N N . GLU A 1 380 ? -16.666 -3.405 -6.197 1.00 93.19 380 GLU A N 1
ATOM 3028 C CA . GLU A 1 380 ? -16.072 -3.829 -4.925 1.00 93.19 380 GLU A CA 1
ATOM 3029 C C . GLU A 1 380 ? -15.319 -2.688 -4.241 1.00 93.19 380 GLU A C 1
ATOM 3031 O O . GLU A 1 380 ? -15.547 -2.429 -3.061 1.00 93.19 380 GLU A O 1
ATOM 3036 N N . ILE A 1 381 ? -14.480 -1.952 -4.979 1.00 95.50 381 ILE A N 1
ATOM 3037 C CA . ILE A 1 381 ? -13.758 -0.802 -4.417 1.00 95.50 381 ILE A CA 1
ATOM 3038 C C . ILE A 1 381 ? -14.751 0.255 -3.922 1.00 95.50 381 ILE A C 1
ATOM 3040 O O . ILE A 1 381 ? -14.587 0.770 -2.817 1.00 95.50 381 ILE A O 1
ATOM 3044 N N . CYS A 1 382 ? -15.810 0.551 -4.682 1.00 94.06 382 CYS A N 1
ATOM 3045 C CA . CYS A 1 382 ? -16.848 1.483 -4.242 1.00 94.06 382 CYS A CA 1
ATOM 3046 C C . CYS A 1 382 ? -17.542 1.020 -2.950 1.00 94.06 382 CYS A C 1
ATOM 3048 O O . CYS A 1 382 ? -17.698 1.829 -2.041 1.00 94.06 382 CYS A O 1
ATOM 3050 N N . VAL A 1 383 ? -17.895 -0.265 -2.825 1.00 94.19 383 VAL A N 1
ATOM 3051 C CA . VAL A 1 383 ? -18.513 -0.824 -1.604 1.00 94.19 383 VAL A CA 1
ATOM 3052 C C . VAL A 1 383 ? -17.585 -0.710 -0.391 1.00 94.19 383 VAL A C 1
ATOM 3054 O O . VAL A 1 383 ? -18.039 -0.428 0.719 1.00 94.19 383 VAL A O 1
ATOM 3057 N N . ILE A 1 384 ? -16.279 -0.898 -0.584 1.00 96.00 384 ILE A N 1
ATOM 3058 C CA . ILE A 1 384 ? -15.286 -0.714 0.479 1.00 96.00 384 ILE A CA 1
ATOM 3059 C C . ILE A 1 384 ? -15.208 0.768 0.880 1.00 96.00 384 ILE A C 1
ATOM 3061 O O . ILE A 1 384 ? -15.261 1.099 2.068 1.00 96.00 384 ILE A O 1
ATOM 3065 N N . LEU A 1 385 ? -15.138 1.678 -0.098 1.00 96.12 385 LEU A N 1
ATOM 3066 C CA . LEU A 1 385 ? -15.082 3.121 0.151 1.00 96.12 385 LEU A CA 1
ATOM 3067 C C . LEU A 1 385 ? -16.356 3.659 0.816 1.00 96.12 385 LEU A C 1
ATOM 3069 O O . LEU A 1 385 ? -16.252 4.535 1.675 1.00 96.12 385 LEU A O 1
ATOM 3073 N N . ASP A 1 386 ? -17.529 3.096 0.521 1.00 94.31 386 ASP A N 1
ATOM 3074 C CA . ASP A 1 386 ? -18.794 3.450 1.183 1.00 94.31 386 ASP A CA 1
ATOM 3075 C C . ASP A 1 386 ? -18.759 3.218 2.700 1.00 94.31 386 ASP A C 1
ATOM 3077 O O . ASP A 1 386 ? -19.490 3.874 3.439 1.00 94.31 386 ASP A O 1
ATOM 3081 N N . GLN A 1 387 ? -17.912 2.306 3.185 1.00 95.56 387 GLN A N 1
ATOM 3082 C CA . GLN A 1 387 ? -17.718 2.074 4.619 1.00 95.56 387 GLN A CA 1
ATOM 3083 C C . GLN A 1 387 ? -16.674 3.023 5.218 1.00 95.56 387 GLN A C 1
ATOM 3085 O O . GLN A 1 387 ? -16.800 3.455 6.365 1.00 95.56 387 GLN A O 1
ATOM 3090 N N . ILE A 1 388 ? -15.656 3.379 4.434 1.00 96.56 388 ILE A N 1
ATOM 3091 C CA . ILE A 1 388 ? -14.535 4.221 4.865 1.00 96.56 388 ILE A CA 1
ATOM 3092 C C . ILE A 1 388 ? -14.938 5.694 4.946 1.00 96.56 388 ILE A C 1
ATOM 3094 O O . ILE A 1 388 ? -14.598 6.376 5.911 1.00 96.56 388 ILE A O 1
ATOM 3098 N N . ILE A 1 389 ? -15.681 6.200 3.960 1.00 95.38 389 ILE A N 1
ATOM 3099 C CA . ILE A 1 389 ? -16.056 7.618 3.879 1.00 95.38 389 ILE A CA 1
ATOM 3100 C C . ILE A 1 389 ? -16.861 8.073 5.110 1.00 95.38 389 ILE A C 1
ATOM 3102 O O . ILE A 1 389 ? -16.522 9.112 5.681 1.00 95.38 389 ILE A O 1
ATOM 3106 N N . PRO A 1 390 ? -17.891 7.342 5.588 1.00 96.00 390 PRO A N 1
ATOM 3107 C CA . PRO A 1 390 ? -18.593 7.704 6.817 1.00 96.00 390 PRO A CA 1
ATOM 3108 C C . PRO A 1 390 ? -17.684 7.711 8.048 1.00 96.00 390 PRO A C 1
ATOM 3110 O O . PRO A 1 390 ? -17.840 8.575 8.910 1.00 96.00 390 PRO A O 1
ATOM 3113 N N . TRP A 1 391 ? -16.728 6.778 8.128 1.00 97.56 391 TRP A N 1
ATOM 3114 C CA . TRP A 1 391 ? -15.750 6.750 9.214 1.00 97.56 391 TRP A CA 1
ATOM 3115 C C . TRP A 1 391 ? -14.867 8.001 9.179 1.00 97.56 391 TRP A C 1
ATOM 3117 O O . TRP A 1 391 ? -14.738 8.685 10.189 1.00 97.56 391 TRP A O 1
ATOM 3127 N N . LEU A 1 392 ? -14.351 8.378 8.007 1.00 96.81 392 LEU A N 1
ATOM 3128 C CA . LEU A 1 392 ? -13.538 9.587 7.868 1.00 96.81 392 LEU A CA 1
ATOM 3129 C C . LEU A 1 392 ? -14.322 10.861 8.206 1.00 96.81 392 LEU A C 1
ATOM 3131 O O . LEU A 1 392 ? -13.803 11.720 8.913 1.00 96.81 392 LEU A O 1
ATOM 3135 N N . LYS A 1 393 ? -15.585 10.964 7.769 1.00 95.50 393 LYS A N 1
ATOM 3136 C CA . LYS A 1 393 ? -16.472 12.087 8.121 1.00 95.50 393 LYS A CA 1
ATOM 3137 C C . LYS A 1 393 ? -16.706 12.188 9.627 1.00 95.50 393 LYS A C 1
ATOM 3139 O O . LYS A 1 393 ? -16.740 13.283 10.173 1.00 95.50 393 LYS A O 1
ATOM 3144 N N . LYS A 1 394 ? -16.842 11.054 10.319 1.00 97.44 394 LYS A N 1
ATOM 3145 C CA . LYS A 1 394 ? -17.016 11.021 11.779 1.00 97.44 394 LYS A CA 1
ATOM 3146 C C . LYS A 1 394 ? -15.803 11.591 12.528 1.00 97.44 394 LYS A C 1
ATOM 3148 O O . LYS A 1 394 ? -15.983 12.158 13.601 1.00 97.44 394 LYS A O 1
ATOM 3153 N N . HIS A 1 395 ? -14.605 11.447 11.964 1.00 97.06 395 HIS A N 1
ATOM 3154 C CA . HIS A 1 395 ? -13.336 11.849 12.573 1.00 97.06 395 HIS A CA 1
ATOM 3155 C C . HIS A 1 395 ? -12.712 13.093 11.907 1.00 97.06 395 HIS A C 1
ATOM 3157 O O . HIS A 1 395 ? -11.532 13.368 12.102 1.00 97.06 395 HIS A O 1
ATOM 3163 N N . GLU A 1 396 ? -13.476 13.866 11.124 1.00 95.19 396 GLU A N 1
ATOM 3164 C CA . GLU A 1 396 ? -12.937 14.928 10.256 1.00 95.19 396 GLU A CA 1
ATOM 3165 C C . GLU A 1 396 ? -12.193 16.048 11.009 1.00 95.19 396 GLU A C 1
ATOM 3167 O O . GLU A 1 396 ? -11.185 16.574 10.525 1.00 95.19 396 GLU A O 1
ATOM 3172 N N . ASP A 1 397 ? -12.649 16.380 12.218 1.00 97.06 397 ASP A N 1
ATOM 3173 C CA . ASP A 1 397 ? -12.045 17.399 13.082 1.00 97.06 397 ASP A CA 1
ATOM 3174 C C . ASP A 1 397 ? -10.942 16.858 14.001 1.00 97.06 397 ASP A C 1
ATOM 3176 O O . ASP A 1 397 ? -10.320 17.619 14.748 1.00 97.06 397 ASP A O 1
ATOM 3180 N N . GLU A 1 398 ? -10.657 15.559 13.938 1.00 97.44 398 GLU A N 1
ATOM 3181 C CA . GLU A 1 398 ? -9.581 14.938 14.695 1.00 97.44 398 GLU A CA 1
ATOM 3182 C C . GLU A 1 398 ? -8.273 14.944 13.898 1.00 97.44 398 GLU A C 1
ATOM 3184 O O . GLU A 1 398 ? -8.236 14.875 12.663 1.00 97.44 398 GLU A O 1
ATOM 3189 N N . LYS A 1 399 ? -7.160 15.026 14.627 1.00 97.06 399 LYS A N 1
ATOM 3190 C CA . LYS A 1 399 ? -5.841 14.774 14.055 1.00 97.06 399 LYS A CA 1
ATOM 3191 C C . LYS A 1 399 ? -5.606 13.276 13.982 1.00 97.06 399 LYS A C 1
ATOM 3193 O O . LYS A 1 399 ? -5.790 12.576 14.977 1.00 97.06 399 LYS A O 1
ATOM 3198 N N . ALA A 1 400 ? -5.114 12.812 12.843 1.00 96.62 400 ALA A N 1
ATOM 3199 C CA . ALA A 1 400 ? -4.659 11.448 12.668 1.00 96.62 400 ALA A CA 1
ATOM 3200 C C . ALA A 1 400 ? -3.555 11.121 13.684 1.00 96.62 400 ALA A C 1
ATOM 3202 O O . ALA A 1 400 ? -2.455 11.676 13.651 1.00 96.62 400 ALA A O 1
ATOM 3203 N N . ASN A 1 401 ? -3.867 10.211 14.596 1.00 96.69 401 ASN A N 1
ATOM 3204 C CA . ASN A 1 401 ? -2.937 9.629 15.554 1.00 96.69 401 ASN A CA 1
ATOM 3205 C C . ASN A 1 401 ? -2.775 8.129 15.252 1.00 96.69 401 ASN A C 1
ATOM 3207 O O . ASN A 1 401 ? -3.430 7.596 14.357 1.00 96.69 401 ASN A O 1
ATOM 3211 N N . ILE A 1 402 ? -1.886 7.449 15.978 1.00 96.50 402 ILE A N 1
ATOM 3212 C CA . ILE A 1 402 ? -1.591 6.028 15.730 1.00 96.50 402 ILE A CA 1
ATOM 3213 C C . ILE A 1 402 ? -2.853 5.167 15.881 1.00 96.50 402 ILE A C 1
ATOM 3215 O O . ILE A 1 402 ? -3.081 4.289 15.052 1.00 96.50 402 ILE A O 1
ATOM 3219 N N . ASP A 1 403 ? -3.690 5.447 16.881 1.00 97.44 403 ASP A N 1
ATOM 3220 C CA . ASP A 1 403 ? -4.891 4.660 17.172 1.00 97.44 403 ASP A CA 1
ATOM 3221 C C . ASP A 1 403 ? -5.952 4.815 16.069 1.00 97.44 403 ASP A C 1
ATOM 3223 O O . ASP A 1 403 ? -6.474 3.824 15.568 1.00 97.44 403 ASP A O 1
ATOM 3227 N N . LEU A 1 404 ? -6.208 6.041 15.606 1.00 97.81 404 LEU A N 1
ATOM 3228 C CA . LEU A 1 404 ? -7.155 6.321 14.522 1.00 97.81 404 LEU A CA 1
ATOM 3229 C C . LEU A 1 404 ? -6.678 5.750 13.182 1.00 97.81 404 LEU A C 1
ATOM 3231 O O . LEU A 1 404 ? -7.477 5.207 12.424 1.00 97.81 404 LEU A O 1
ATOM 3235 N N . LEU A 1 405 ? -5.379 5.831 12.879 1.00 97.81 405 LEU A N 1
ATOM 3236 C CA . LEU A 1 405 ? -4.827 5.217 11.666 1.00 97.81 405 LEU A CA 1
ATOM 3237 C C . LEU A 1 405 ? -4.886 3.684 11.735 1.00 97.81 405 LEU A C 1
ATOM 3239 O O . LEU A 1 405 ? -5.198 3.037 10.735 1.00 97.81 405 LEU A O 1
ATOM 3243 N N . PHE A 1 406 ? -4.657 3.106 12.918 1.00 97.50 406 PHE A N 1
ATOM 3244 C CA . PHE A 1 406 ? -4.848 1.680 13.166 1.00 97.50 406 PHE A CA 1
ATOM 3245 C C . PHE A 1 406 ? -6.314 1.274 12.960 1.00 97.50 406 PHE A C 1
ATOM 3247 O O . PHE A 1 406 ? -6.580 0.286 12.277 1.00 97.50 406 PHE A O 1
ATOM 3254 N N . GLU A 1 407 ? -7.271 2.027 13.508 1.00 98.06 407 GLU A N 1
ATOM 3255 C CA . GLU A 1 407 ? -8.707 1.780 13.326 1.00 98.06 407 GLU A CA 1
ATOM 3256 C C . GLU A 1 407 ? -9.122 1.858 11.855 1.00 98.06 407 GLU A C 1
ATOM 3258 O O . GLU A 1 407 ? -9.790 0.944 11.362 1.00 98.06 407 GLU A O 1
ATOM 3263 N N . LEU A 1 408 ? -8.674 2.896 11.141 1.00 98.19 408 LEU A N 1
ATOM 3264 C CA . LEU A 1 408 ? -8.912 3.051 9.710 1.00 98.19 408 LEU A CA 1
ATOM 3265 C C . LEU A 1 408 ? -8.370 1.849 8.936 1.00 98.19 408 LEU A C 1
ATOM 3267 O O . LEU A 1 408 ? -9.100 1.253 8.150 1.00 98.19 408 LEU A O 1
ATOM 3271 N N . ARG A 1 409 ? -7.126 1.433 9.193 1.00 97.88 409 ARG A N 1
ATOM 3272 C CA . ARG A 1 409 ? -6.537 0.250 8.554 1.00 97.88 409 ARG A CA 1
ATOM 3273 C C . ARG A 1 409 ? -7.380 -1.001 8.791 1.00 97.88 409 ARG A C 1
ATOM 3275 O O . ARG A 1 409 ? -7.667 -1.726 7.842 1.00 97.88 409 ARG A O 1
ATOM 3282 N N . GLN A 1 410 ? -7.796 -1.252 10.034 1.00 97.75 410 GLN A N 1
ATOM 3283 C CA . GLN A 1 410 ? -8.627 -2.418 10.351 1.00 97.75 410 GLN A CA 1
ATOM 3284 C C . GLN A 1 410 ? -9.984 -2.373 9.649 1.00 97.75 410 GLN A C 1
ATOM 3286 O O . GLN A 1 410 ? -10.509 -3.417 9.262 1.00 97.75 410 GLN A O 1
ATOM 3291 N N . LEU A 1 411 ? -10.546 -1.177 9.469 1.00 97.81 411 LEU A N 1
ATOM 3292 C CA . LEU A 1 411 ? -11.760 -0.988 8.688 1.00 97.81 411 LEU A CA 1
ATOM 3293 C C . LEU A 1 411 ? -11.531 -1.326 7.210 1.00 97.81 411 LEU A C 1
ATOM 3295 O O . LEU A 1 411 ? -12.309 -2.103 6.666 1.00 97.81 411 LEU A O 1
ATOM 3299 N N . VAL A 1 412 ? -10.463 -0.811 6.583 1.00 97.62 412 VAL A N 1
ATOM 3300 C CA . VAL A 1 412 ? -10.144 -1.113 5.174 1.00 97.62 412 VAL A CA 1
ATOM 3301 C C . VAL A 1 412 ? -9.947 -2.614 4.972 1.00 97.62 412 VAL A C 1
ATOM 3303 O O . VAL A 1 412 ? -10.545 -3.186 4.064 1.00 97.62 412 VAL A O 1
ATOM 3306 N N . VAL A 1 413 ? -9.147 -3.265 5.820 1.00 95.81 413 VAL A N 1
ATOM 3307 C CA . VAL A 1 413 ? -8.845 -4.701 5.706 1.00 95.81 413 VAL A CA 1
ATOM 3308 C C . VAL A 1 413 ? -10.113 -5.538 5.844 1.00 95.81 413 VAL A C 1
ATOM 3310 O O . VAL A 1 413 ? -10.384 -6.378 4.989 1.00 95.81 413 VAL A O 1
ATOM 3313 N N . ARG A 1 414 ? -10.932 -5.268 6.869 1.00 94.88 414 ARG A N 1
ATOM 3314 C CA . ARG A 1 414 ? -12.200 -5.977 7.085 1.00 94.88 414 ARG A CA 1
ATOM 3315 C C . ARG A 1 414 ? -13.164 -5.779 5.918 1.00 94.88 414 ARG A C 1
ATOM 3317 O O . ARG A 1 414 ? -13.650 -6.759 5.369 1.00 94.88 414 ARG A O 1
ATOM 3324 N N . ALA A 1 415 ? -13.388 -4.530 5.507 1.00 95.19 415 ALA A N 1
ATOM 3325 C CA . ALA A 1 415 ? -14.288 -4.213 4.403 1.00 95.19 415 ALA A CA 1
ATOM 3326 C C . ALA A 1 415 ? -13.826 -4.865 3.092 1.00 95.19 415 ALA A C 1
ATOM 3328 O O . ALA A 1 415 ? -14.651 -5.374 2.335 1.00 95.19 415 ALA A O 1
ATOM 3329 N N . SER A 1 416 ? -12.513 -4.898 2.843 1.00 93.88 416 SER A N 1
ATOM 3330 C CA . SER A 1 416 ? -11.935 -5.560 1.670 1.00 93.88 416 SER A CA 1
ATOM 3331 C C . SER A 1 416 ? -12.184 -7.060 1.691 1.00 93.88 416 SER A C 1
ATOM 3333 O O . SER A 1 416 ? -12.583 -7.623 0.674 1.00 93.88 416 SER A O 1
ATOM 3335 N N . ASN A 1 417 ? -11.994 -7.691 2.849 1.00 90.00 417 ASN A N 1
ATOM 3336 C CA . ASN A 1 417 ? -12.198 -9.121 3.006 1.00 90.00 417 ASN A CA 1
ATOM 3337 C C . ASN A 1 417 ? -13.667 -9.517 2.808 1.00 90.00 417 ASN A C 1
ATOM 3339 O O . ASN A 1 417 ? -13.977 -10.364 1.973 1.00 90.00 417 ASN A O 1
ATOM 3343 N N . ASP A 1 418 ? -14.571 -8.824 3.503 1.00 89.94 418 ASP A N 1
ATOM 3344 C CA . ASP A 1 418 ? -16.013 -9.074 3.439 1.00 89.94 418 ASP A CA 1
ATOM 3345 C C . ASP A 1 418 ? -16.564 -8.876 2.016 1.00 89.94 418 ASP A C 1
ATOM 3347 O O . ASP A 1 418 ? -17.483 -9.579 1.593 1.00 89.94 418 ASP A O 1
ATOM 3351 N N . THR A 1 419 ? -15.990 -7.931 1.263 1.00 90.56 419 THR A N 1
ATOM 3352 C CA . THR A 1 419 ? -16.438 -7.591 -0.094 1.00 90.56 419 THR A CA 1
ATOM 3353 C C . THR A 1 419 ? -15.855 -8.525 -1.155 1.00 90.56 419 THR A C 1
ATOM 3355 O O . THR A 1 419 ? -16.582 -8.977 -2.037 1.00 90.56 419 THR A O 1
ATOM 3358 N N . CYS A 1 420 ? -14.553 -8.816 -1.094 1.00 86.69 420 CYS A N 1
ATOM 3359 C CA . CYS A 1 420 ? -13.845 -9.524 -2.168 1.00 86.69 420 CYS A CA 1
ATOM 3360 C C . CYS A 1 420 ? -13.781 -11.042 -1.952 1.00 86.69 420 CYS A C 1
ATOM 3362 O O . CYS A 1 420 ? -13.641 -11.791 -2.918 1.00 86.69 420 CYS A O 1
ATOM 3364 N N . PHE A 1 421 ? -13.890 -11.506 -0.703 1.00 82.75 421 PHE A N 1
ATOM 3365 C CA . PHE A 1 421 ? -13.740 -12.915 -0.333 1.00 82.75 421 PHE A CA 1
ATOM 3366 C C . PHE A 1 421 ? -14.909 -13.410 0.549 1.00 82.75 421 PHE A C 1
ATOM 3368 O O . PHE A 1 421 ? -14.692 -13.959 1.631 1.00 82.75 421 PHE A O 1
ATOM 3375 N N . PRO A 1 422 ? -16.175 -13.294 0.088 1.00 73.69 422 PRO A N 1
ATOM 3376 C CA . PRO A 1 422 ? -17.365 -13.609 0.891 1.00 73.69 422 PRO A CA 1
ATOM 3377 C C . PRO A 1 422 ? -17.492 -15.093 1.279 1.00 73.69 422 PRO A C 1
ATOM 3379 O O . PRO A 1 422 ? -18.246 -15.436 2.186 1.00 73.69 422 PRO A O 1
ATOM 3382 N N . SER A 1 423 ? -16.753 -15.990 0.618 1.00 67.69 423 SER A N 1
ATOM 3383 C CA . SER A 1 423 ? -16.661 -17.411 0.983 1.00 67.69 423 SER A CA 1
ATOM 3384 C C . SER A 1 423 ? -15.834 -17.663 2.251 1.00 67.69 423 SER A C 1
ATOM 3386 O O . SER A 1 423 ? -15.726 -18.808 2.687 1.00 67.69 423 SER A O 1
ATOM 3388 N N . GLY A 1 424 ? -15.227 -16.622 2.836 1.00 60.44 424 GLY A N 1
ATOM 3389 C CA . GLY A 1 424 ? -14.344 -16.733 3.997 1.00 60.44 424 GLY A CA 1
ATOM 3390 C C . GLY A 1 424 ? -12.967 -17.309 3.664 1.00 60.44 424 GLY A C 1
ATOM 3391 O O . GLY A 1 424 ? -12.138 -17.461 4.559 1.00 60.44 424 GLY A O 1
ATOM 3392 N N . ILE A 1 425 ? -12.687 -17.590 2.386 1.00 60.31 425 ILE A N 1
ATOM 3393 C CA . ILE A 1 425 ? -11.350 -17.940 1.895 1.00 60.31 425 ILE A CA 1
ATOM 3394 C C . ILE A 1 425 ? -10.587 -16.632 1.657 1.00 60.31 425 ILE A C 1
ATOM 3396 O O . ILE A 1 425 ? -10.154 -16.315 0.551 1.00 60.31 425 ILE A O 1
ATOM 3400 N N . SER A 1 426 ? -10.462 -15.841 2.720 1.00 55.94 426 SER A N 1
ATOM 3401 C CA . SER A 1 426 ? -9.428 -14.824 2.778 1.00 55.94 426 SER A CA 1
ATOM 3402 C C . SER A 1 426 ? -8.097 -15.543 2.688 1.00 55.94 426 SER A C 1
ATOM 3404 O O . SER A 1 426 ? -7.826 -16.470 3.462 1.00 55.94 426 SER A O 1
ATOM 3406 N N . THR A 1 427 ? -7.241 -15.147 1.754 1.00 69.75 427 THR A N 1
ATOM 3407 C CA . THR A 1 427 ? -5.855 -15.574 1.881 1.00 69.75 427 THR A CA 1
ATOM 3408 C C . THR A 1 427 ? -5.267 -14.757 3.028 1.00 69.75 427 THR A C 1
ATOM 3410 O O . THR A 1 427 ? -5.174 -13.538 2.938 1.00 69.75 427 THR A O 1
ATOM 3413 N N . ASN A 1 428 ? -4.825 -15.413 4.109 1.00 81.12 428 ASN A N 1
ATOM 3414 C CA . ASN A 1 428 ? -4.049 -14.754 5.177 1.00 81.12 428 ASN A CA 1
ATOM 3415 C C . ASN A 1 428 ? -2.894 -13.901 4.599 1.00 81.12 428 ASN A C 1
ATOM 3417 O O . ASN A 1 428 ? -2.452 -12.928 5.205 1.00 81.12 428 ASN A O 1
ATOM 3421 N N . LEU A 1 429 ? -2.425 -14.274 3.401 1.00 83.38 429 LEU A N 1
ATOM 3422 C CA . LEU A 1 429 ? -1.496 -13.514 2.576 1.00 83.38 429 LEU A CA 1
ATOM 3423 C C . LEU A 1 429 ? -2.036 -12.126 2.178 1.00 83.38 429 LEU A C 1
ATOM 3425 O O . LEU A 1 429 ? -1.330 -11.148 2.406 1.00 83.38 429 LEU A O 1
ATOM 3429 N N . PHE A 1 430 ? -3.251 -12.026 1.621 1.00 89.06 430 PHE A N 1
ATOM 3430 C CA . PHE A 1 430 ? -3.883 -10.755 1.242 1.00 89.06 430 PHE A CA 1
ATOM 3431 C C . PHE A 1 430 ? -4.017 -9.821 2.439 1.00 89.06 430 PHE A C 1
ATOM 3433 O O . PHE A 1 430 ? -3.558 -8.685 2.377 1.00 89.06 430 PHE A O 1
ATOM 3440 N N . GLU A 1 431 ? -4.571 -10.306 3.553 1.00 90.69 431 GLU A N 1
ATOM 3441 C CA . GLU A 1 431 ? -4.733 -9.485 4.758 1.00 90.69 431 GLU A CA 1
ATOM 3442 C C . GLU A 1 431 ? -3.386 -8.986 5.286 1.00 90.69 431 GLU A C 1
ATOM 3444 O O . GLU A 1 431 ? -3.223 -7.793 5.542 1.00 90.69 431 GLU A O 1
ATOM 3449 N N . SER A 1 432 ? -2.392 -9.873 5.400 1.00 91.44 432 SER A N 1
ATOM 3450 C CA . SER A 1 432 ? -1.064 -9.504 5.895 1.00 91.44 432 SER A CA 1
ATOM 3451 C C . SER A 1 432 ? -0.352 -8.499 4.984 1.00 91.44 432 SER A C 1
ATOM 3453 O O . SER A 1 432 ? 0.332 -7.600 5.482 1.00 91.44 432 SER A O 1
ATOM 3455 N N . GLN A 1 433 ? -0.478 -8.647 3.663 1.00 92.94 433 GLN A N 1
ATOM 3456 C CA . GLN A 1 433 ? 0.115 -7.723 2.695 1.00 92.94 433 GLN A CA 1
ATOM 3457 C C . GLN A 1 433 ? -0.595 -6.371 2.724 1.00 92.94 433 GLN A C 1
ATOM 3459 O O . GLN A 1 433 ? 0.067 -5.341 2.855 1.00 92.94 433 GLN A O 1
ATOM 3464 N N . LEU A 1 434 ? -1.928 -6.377 2.709 1.00 95.31 434 LEU A N 1
ATOM 3465 C CA . LEU A 1 434 ? -2.737 -5.167 2.747 1.00 95.31 434 LEU A CA 1
ATOM 3466 C C . LEU A 1 434 ? -2.494 -4.367 4.033 1.00 95.31 434 LEU A C 1
ATOM 3468 O O . LEU A 1 434 ? -2.324 -3.154 3.960 1.00 95.31 434 LEU A O 1
ATOM 3472 N N . VAL A 1 435 ? -2.390 -5.027 5.195 1.00 96.25 435 VAL A N 1
ATOM 3473 C CA . VAL A 1 435 ? -2.003 -4.379 6.464 1.00 96.25 435 VAL A CA 1
ATOM 3474 C C . VAL A 1 435 ? -0.660 -3.667 6.329 1.00 96.25 435 VAL A C 1
ATOM 3476 O O . VAL A 1 435 ? -0.557 -2.497 6.684 1.00 96.25 435 VAL A O 1
ATOM 3479 N N . THR A 1 436 ? 0.347 -4.350 5.781 1.00 96.38 436 THR A N 1
ATOM 3480 C CA . THR A 1 436 ? 1.711 -3.813 5.657 1.00 96.38 436 THR A CA 1
ATOM 3481 C C . THR A 1 436 ? 1.751 -2.585 4.746 1.00 96.38 436 THR A C 1
ATOM 3483 O O . THR A 1 436 ? 2.373 -1.580 5.085 1.00 96.38 436 THR A O 1
ATOM 3486 N N . ILE A 1 437 ? 1.071 -2.653 3.598 1.00 97.06 437 ILE A N 1
ATOM 3487 C CA . ILE A 1 437 ? 1.022 -1.556 2.623 1.00 97.06 437 ILE A CA 1
ATOM 3488 C C . ILE A 1 437 ? 0.243 -0.369 3.192 1.00 97.06 437 ILE A C 1
ATOM 3490 O O . ILE A 1 437 ? 0.684 0.773 3.069 1.00 97.06 437 ILE A O 1
ATOM 3494 N N . LEU A 1 438 ? -0.890 -0.628 3.851 1.00 97.81 438 LEU A N 1
ATOM 3495 C CA . LEU A 1 438 ? -1.687 0.420 4.480 1.00 97.81 438 LEU A CA 1
ATOM 3496 C C . LEU A 1 438 ? -0.953 1.083 5.644 1.00 97.81 438 LEU A C 1
ATOM 3498 O O . LEU A 1 438 ? -1.073 2.290 5.789 1.00 97.81 438 LEU A O 1
ATOM 3502 N N . ASP A 1 439 ? -0.196 0.348 6.461 1.00 95.69 439 ASP A N 1
ATOM 3503 C CA . ASP A 1 439 ? 0.586 0.950 7.549 1.00 95.69 439 ASP A CA 1
ATOM 3504 C C . ASP A 1 439 ? 1.613 1.956 7.014 1.00 95.69 439 ASP A C 1
ATOM 3506 O O . ASP A 1 439 ? 1.705 3.076 7.524 1.00 95.69 439 ASP A O 1
ATOM 3510 N N . ASP A 1 440 ? 2.336 1.594 5.950 1.00 97.38 440 ASP A N 1
ATOM 3511 C CA . ASP A 1 440 ? 3.298 2.492 5.306 1.00 97.38 440 ASP A CA 1
ATOM 3512 C C . ASP A 1 440 ? 2.586 3.708 4.690 1.00 97.38 440 ASP A C 1
ATOM 3514 O O . ASP A 1 440 ? 2.911 4.858 5.000 1.00 97.38 440 ASP A O 1
ATOM 3518 N N . ALA A 1 441 ? 1.534 3.467 3.903 1.00 97.12 441 ALA A N 1
ATOM 3519 C CA . ALA A 1 441 ? 0.797 4.514 3.203 1.00 97.12 441 ALA A CA 1
ATOM 3520 C C . ALA A 1 441 ? 0.025 5.455 4.138 1.00 97.12 441 ALA A C 1
ATOM 3522 O O . ALA A 1 441 ? -0.067 6.652 3.867 1.00 97.12 441 ALA A O 1
ATOM 3523 N N . LEU A 1 442 ? -0.527 4.955 5.247 1.00 97.44 442 LEU A N 1
ATOM 3524 C CA . LEU A 1 442 ? -1.282 5.763 6.203 1.00 97.44 442 LEU A CA 1
ATOM 3525 C C . LEU A 1 442 ? -0.370 6.563 7.141 1.00 97.44 442 LEU A C 1
ATOM 3527 O O . LEU A 1 442 ? -0.764 7.637 7.604 1.00 97.44 442 LEU A O 1
ATOM 3531 N N . SER A 1 443 ? 0.864 6.101 7.379 1.00 96.75 443 SER A N 1
ATOM 3532 C CA . SER A 1 443 ? 1.832 6.787 8.248 1.00 96.75 443 SER A CA 1
ATOM 3533 C C . SER A 1 443 ? 2.110 8.234 7.818 1.00 96.75 443 SER A C 1
ATOM 3535 O O . SER A 1 443 ? 2.312 9.111 8.661 1.00 96.75 443 SER A O 1
ATOM 3537 N N . GLN A 1 444 ? 2.028 8.526 6.513 1.00 97.00 444 GLN A N 1
ATOM 3538 C CA . GLN A 1 444 ? 2.233 9.870 5.968 1.00 97.00 444 GLN A CA 1
ATOM 3539 C C . GLN A 1 444 ? 1.161 10.883 6.404 1.00 97.00 444 GLN A C 1
ATOM 3541 O O . GLN A 1 444 ? 1.338 12.092 6.206 1.00 97.00 444 GLN A O 1
ATOM 3546 N N . PHE A 1 445 ? 0.032 10.415 6.944 1.00 97.44 445 PHE A N 1
ATOM 3547 C CA . PHE A 1 445 ? -1.053 11.263 7.433 1.00 97.44 445 PHE A CA 1
ATOM 3548 C C . PHE A 1 445 ? -0.964 11.556 8.929 1.00 97.44 445 PHE A C 1
ATOM 3550 O O . PHE A 1 445 ? -1.745 12.368 9.410 1.00 97.44 445 PHE A O 1
ATOM 3557 N N . TYR A 1 446 ? -0.005 10.971 9.651 1.00 97.06 446 TYR A N 1
ATOM 3558 C CA . TYR A 1 446 ? 0.189 11.229 11.075 1.00 97.06 446 TYR A CA 1
ATOM 3559 C C . TYR A 1 446 ? 0.309 12.735 11.386 1.00 97.06 446 TYR A C 1
ATOM 3561 O O . TYR A 1 446 ? 1.010 13.473 10.692 1.00 97.06 446 TYR A O 1
ATOM 3569 N N . ASP A 1 447 ? -0.389 13.179 12.434 1.00 96.81 447 ASP A N 1
ATOM 3570 C CA . ASP A 1 447 ? -0.511 14.571 12.903 1.00 96.81 447 ASP A CA 1
ATOM 3571 C C . ASP A 1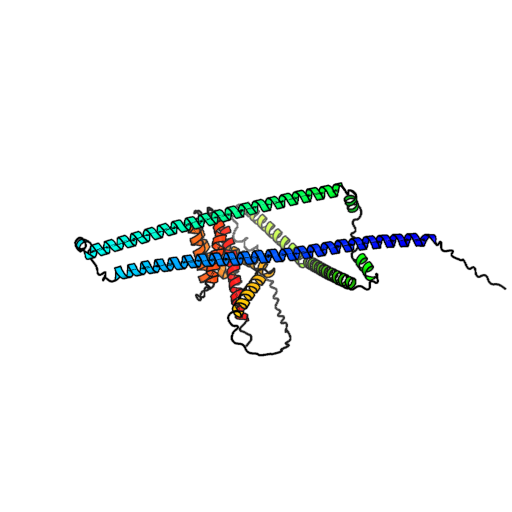 447 ? -1.192 15.554 11.918 1.00 96.81 447 ASP A C 1
ATOM 3573 O O . ASP A 1 447 ? -1.241 16.762 12.170 1.00 96.81 447 ASP A O 1
ATOM 3577 N N . LYS A 1 448 ? -1.785 15.060 10.820 1.00 97.19 448 LYS A N 1
ATOM 3578 C CA . LYS A 1 448 ? -2.644 15.854 9.921 1.00 97.19 448 LYS A CA 1
ATOM 3579 C C . LYS A 1 448 ? -4.112 15.730 10.323 1.00 97.19 448 LYS A C 1
ATOM 3581 O O . LYS A 1 448 ? -4.537 14.691 10.820 1.00 97.19 448 LYS A O 1
ATOM 3586 N N . PHE A 1 449 ? -4.903 16.775 10.094 1.00 96.81 449 PHE A N 1
ATOM 3587 C CA . PHE A 1 449 ? -6.352 16.704 10.296 1.00 96.81 449 PHE A CA 1
ATOM 3588 C C . PHE A 1 449 ? -7.021 15.906 9.178 1.00 96.81 449 PHE A C 1
ATOM 3590 O O . PHE A 1 449 ? -6.738 16.150 8.003 1.00 96.81 449 PHE A O 1
ATOM 3597 N N . PHE A 1 450 ? -7.951 15.015 9.530 1.00 95.62 450 PHE A N 1
ATOM 3598 C CA . PHE A 1 450 ? -8.656 14.193 8.543 1.00 95.62 450 PHE A CA 1
ATOM 3599 C C . PHE A 1 450 ? -9.443 15.027 7.525 1.00 95.62 450 PHE A C 1
ATOM 3601 O O . PHE A 1 450 ? -9.456 14.674 6.350 1.00 95.62 450 PHE A O 1
ATOM 3608 N N . LYS A 1 451 ? -10.019 16.176 7.908 1.00 95.19 451 LYS A N 1
ATOM 3609 C CA . LYS A 1 451 ? -10.698 17.079 6.957 1.00 95.19 451 LYS A CA 1
ATOM 3610 C C . LYS A 1 451 ? -9.788 17.640 5.864 1.00 95.19 451 LYS A C 1
ATOM 3612 O O . LYS A 1 451 ? -10.253 17.920 4.765 1.00 95.19 451 LYS A O 1
ATOM 3617 N N . GLU A 1 452 ? -8.498 17.809 6.151 1.00 94.56 452 GLU A N 1
ATOM 3618 C CA . GLU A 1 452 ? -7.522 18.344 5.194 1.00 94.56 452 GLU A CA 1
ATOM 3619 C C . GLU A 1 452 ? -6.953 17.240 4.297 1.00 94.56 452 GLU A C 1
ATOM 3621 O O . GLU A 1 452 ? -6.564 17.496 3.159 1.00 94.56 452 GLU A O 1
ATOM 3626 N N . SER A 1 453 ? -6.912 16.003 4.799 1.00 95.81 453 SER A N 1
ATOM 3627 C CA . SER A 1 453 ? -6.379 14.838 4.095 1.00 95.81 453 SER A CA 1
ATOM 3628 C C . SER A 1 453 ? -7.450 13.911 3.517 1.00 95.81 453 SER A C 1
ATOM 3630 O O . SER A 1 453 ? -7.088 12.920 2.894 1.00 95.81 453 SER A O 1
ATOM 3632 N N . HIS A 1 454 ? -8.741 14.225 3.659 1.00 93.00 454 HIS A N 1
ATOM 3633 C CA . HIS A 1 454 ? -9.855 13.339 3.306 1.00 93.00 454 HIS A CA 1
ATOM 3634 C C . HIS A 1 454 ? -9.747 12.765 1.886 1.00 93.00 454 HIS A C 1
ATOM 3636 O O . HIS A 1 454 ? -9.676 11.552 1.697 1.00 93.00 454 HIS A O 1
ATOM 3642 N N . THR A 1 455 ? -9.647 13.641 0.884 1.00 93.81 455 THR A N 1
ATOM 3643 C CA . THR A 1 455 ? -9.514 13.244 -0.525 1.00 93.81 455 THR A CA 1
ATOM 3644 C C . THR A 1 455 ? -8.214 12.488 -0.787 1.00 93.81 455 THR A C 1
ATOM 3646 O O . THR A 1 455 ? -8.205 11.534 -1.561 1.00 93.81 455 THR A O 1
ATOM 3649 N N . ALA A 1 456 ? -7.117 12.876 -0.128 1.00 96.19 456 ALA A N 1
ATOM 3650 C CA . ALA A 1 456 ? -5.827 12.212 -0.287 1.00 96.19 456 ALA A CA 1
ATOM 3651 C C . ALA A 1 456 ? -5.851 10.786 0.284 1.00 96.19 456 ALA A C 1
ATOM 3653 O O . ALA A 1 456 ? -5.359 9.872 -0.366 1.00 96.19 456 ALA A O 1
ATOM 3654 N N . ILE A 1 457 ? -6.482 10.582 1.443 1.00 96.81 457 ILE A N 1
ATOM 3655 C CA . ILE A 1 457 ? -6.660 9.263 2.061 1.00 96.81 457 ILE A CA 1
ATOM 3656 C C . ILE A 1 457 ? -7.539 8.372 1.182 1.00 96.81 457 ILE A C 1
ATOM 3658 O O . ILE A 1 457 ? -7.175 7.228 0.930 1.00 96.81 457 ILE A O 1
ATOM 3662 N N . ILE A 1 458 ? -8.668 8.887 0.678 1.00 96.44 458 ILE A N 1
ATOM 3663 C CA . ILE A 1 458 ? -9.546 8.130 -0.230 1.00 96.44 458 ILE A CA 1
ATOM 3664 C C . ILE A 1 458 ? -8.788 7.724 -1.494 1.00 96.44 458 ILE A C 1
ATOM 3666 O O . ILE A 1 458 ? -8.873 6.572 -1.912 1.00 96.44 458 ILE A O 1
ATOM 3670 N N . THR A 1 459 ? -8.025 8.649 -2.079 1.00 96.25 459 THR A N 1
ATOM 3671 C CA . THR A 1 459 ? -7.231 8.381 -3.283 1.00 96.25 459 THR A CA 1
ATOM 3672 C C . THR A 1 459 ? -6.190 7.296 -3.013 1.00 96.25 459 THR A C 1
ATOM 3674 O O . THR A 1 459 ? -6.153 6.303 -3.737 1.00 96.25 459 THR A O 1
ATOM 3677 N N . GLU A 1 460 ? -5.415 7.431 -1.935 1.00 97.81 460 GLU A N 1
ATOM 3678 C CA . GLU A 1 460 ? -4.378 6.469 -1.548 1.00 97.81 460 GLU A CA 1
ATOM 3679 C C . GLU A 1 460 ? -4.968 5.073 -1.309 1.00 97.81 460 GLU A C 1
ATOM 3681 O O . GLU A 1 460 ? -4.507 4.087 -1.881 1.00 97.81 460 GLU A O 1
ATOM 3686 N N . ILE A 1 461 ? -6.050 4.987 -0.529 1.00 97.69 461 ILE A N 1
ATOM 3687 C CA . ILE A 1 461 ? -6.722 3.715 -0.265 1.00 97.69 461 ILE A CA 1
ATOM 3688 C C . ILE A 1 461 ? -7.283 3.128 -1.562 1.00 97.69 461 ILE A C 1
ATOM 3690 O O . ILE A 1 461 ? -7.101 1.942 -1.806 1.00 97.69 461 ILE A O 1
ATOM 3694 N N . SER A 1 462 ? -7.923 3.925 -2.423 1.00 97.06 462 SER A N 1
ATOM 3695 C CA . SER A 1 462 ? -8.471 3.428 -3.692 1.00 97.06 462 SER A CA 1
ATOM 3696 C C . SER A 1 462 ? -7.388 2.858 -4.613 1.00 97.06 462 SER A C 1
ATOM 3698 O O . SER A 1 462 ? -7.598 1.820 -5.243 1.00 97.06 462 SER A O 1
ATOM 3700 N N . GLU A 1 463 ? -6.208 3.483 -4.648 1.00 97.19 463 GLU A N 1
ATOM 3701 C CA . GLU A 1 463 ? -5.071 3.008 -5.429 1.00 97.19 463 GLU A CA 1
ATOM 3702 C C . GLU A 1 463 ? -4.511 1.693 -4.878 1.00 97.19 463 GLU A C 1
ATOM 3704 O O . GLU A 1 463 ? -4.242 0.770 -5.655 1.00 97.19 463 GLU A O 1
ATOM 3709 N N . ILE A 1 464 ? -4.367 1.592 -3.554 1.00 97.69 464 ILE A N 1
ATOM 3710 C CA . ILE A 1 464 ? -3.936 0.365 -2.877 1.00 97.69 464 ILE A CA 1
ATOM 3711 C C . ILE A 1 464 ? -4.940 -0.757 -3.143 1.00 97.69 464 ILE A C 1
ATOM 3713 O O . ILE A 1 464 ? -4.551 -1.819 -3.623 1.00 97.69 464 ILE A O 1
ATOM 3717 N N . LEU A 1 465 ? -6.233 -0.510 -2.916 1.00 96.62 465 LEU A N 1
ATOM 3718 C CA . LEU A 1 465 ? -7.296 -1.489 -3.143 1.00 96.62 465 LEU A CA 1
ATOM 3719 C C . LEU A 1 465 ? -7.310 -1.980 -4.588 1.00 96.62 465 LEU A C 1
ATOM 3721 O O . LEU A 1 465 ? -7.399 -3.183 -4.814 1.00 96.62 465 LEU A O 1
ATOM 3725 N N . TYR A 1 466 ? -7.166 -1.083 -5.566 1.00 96.25 466 TYR A N 1
ATOM 3726 C CA . TYR A 1 466 ? -7.069 -1.494 -6.962 1.00 96.25 466 TYR A CA 1
ATOM 3727 C C . TYR A 1 466 ? -5.892 -2.442 -7.187 1.00 96.25 466 TYR A C 1
ATOM 3729 O O . TYR A 1 466 ? -6.079 -3.508 -7.768 1.00 96.25 466 TYR A O 1
ATOM 3737 N N . ASN A 1 467 ? -4.686 -2.063 -6.749 1.00 95.38 467 ASN A N 1
ATOM 3738 C CA . ASN A 1 467 ? -3.488 -2.862 -7.002 1.00 95.38 467 ASN A CA 1
ATOM 3739 C C . ASN A 1 467 ? -3.605 -4.245 -6.360 1.00 95.38 467 ASN A C 1
ATOM 3741 O O . ASN A 1 467 ? -3.373 -5.244 -7.038 1.00 95.38 467 ASN A O 1
ATOM 3745 N N . GLU A 1 468 ? -4.000 -4.296 -5.088 1.00 94.56 468 GLU A N 1
ATOM 3746 C CA . GLU A 1 468 ? -4.046 -5.538 -4.325 1.00 94.56 468 GLU A CA 1
ATOM 3747 C C . GLU A 1 468 ? -5.196 -6.434 -4.794 1.00 94.56 468 GLU A C 1
ATOM 3749 O O . GLU A 1 468 ? -4.975 -7.597 -5.124 1.00 94.56 468 GLU A O 1
ATOM 3754 N N . ILE A 1 469 ? -6.418 -5.910 -4.932 1.00 93.06 469 ILE A N 1
ATOM 3755 C CA . ILE A 1 469 ? -7.561 -6.729 -5.360 1.00 93.06 469 ILE A CA 1
ATOM 3756 C C . ILE A 1 469 ? -7.361 -7.212 -6.802 1.00 93.06 469 ILE A C 1
ATOM 3758 O O . ILE A 1 469 ? -7.578 -8.391 -7.083 1.00 93.06 469 ILE A O 1
ATOM 3762 N N . ALA A 1 470 ? -6.903 -6.350 -7.720 1.00 92.19 470 ALA A N 1
ATOM 3763 C CA . ALA A 1 470 ? -6.644 -6.767 -9.098 1.00 92.19 470 ALA A CA 1
ATOM 3764 C C . ALA A 1 470 ? -5.532 -7.822 -9.170 1.00 92.19 470 ALA A C 1
ATOM 3766 O O . ALA A 1 470 ? -5.655 -8.786 -9.923 1.00 92.19 470 ALA A O 1
ATOM 3767 N N . PHE A 1 471 ? -4.466 -7.672 -8.379 1.00 91.50 471 PHE A N 1
ATOM 3768 C CA . PHE A 1 471 ? -3.387 -8.655 -8.318 1.00 91.50 471 PHE A CA 1
ATOM 3769 C C . PHE A 1 471 ? -3.877 -10.012 -7.810 1.00 91.50 471 PHE A C 1
ATOM 3771 O O . PHE A 1 471 ? -3.608 -11.030 -8.447 1.00 91.50 471 PHE A O 1
ATOM 3778 N N . PHE A 1 472 ? -4.629 -10.037 -6.709 1.00 88.44 472 PHE A N 1
ATOM 3779 C CA . PHE A 1 472 ? -5.150 -11.281 -6.143 1.00 88.44 472 PHE A CA 1
ATOM 3780 C C . PHE A 1 472 ? -6.185 -11.952 -7.044 1.00 88.44 472 PHE A C 1
ATOM 3782 O O . PHE A 1 472 ? -6.180 -13.175 -7.169 1.00 88.44 472 PHE A O 1
ATOM 3789 N N . LYS A 1 473 ? -7.025 -11.173 -7.734 1.00 86.62 473 LYS A N 1
ATOM 3790 C CA . LYS A 1 473 ? -7.932 -11.714 -8.751 1.00 86.62 473 LYS A CA 1
ATOM 3791 C C . LYS A 1 473 ? -7.180 -12.326 -9.919 1.00 86.62 473 LYS A C 1
ATOM 3793 O O . LYS A 1 473 ? -7.463 -13.460 -10.263 1.00 86.62 473 LYS A O 1
ATOM 3798 N N . LEU A 1 474 ? -6.167 -11.643 -10.456 1.00 86.56 474 LEU A N 1
ATOM 3799 C CA . LEU A 1 474 ? -5.332 -12.206 -11.520 1.00 86.56 474 LEU A CA 1
ATOM 3800 C C . LEU A 1 474 ? -4.611 -13.478 -11.065 1.00 86.56 474 LEU A C 1
ATOM 3802 O O . LEU A 1 474 ? -4.561 -14.443 -11.815 1.00 86.56 474 LEU A O 1
ATOM 3806 N N . MET A 1 475 ? -4.088 -13.506 -9.839 1.00 83.44 475 MET A N 1
ATOM 3807 C CA . MET A 1 475 ? -3.477 -14.705 -9.258 1.00 83.44 475 MET A CA 1
ATOM 3808 C C . MET A 1 475 ? -4.456 -15.885 -9.196 1.00 83.44 475 MET A C 1
ATOM 3810 O O . MET A 1 475 ? -4.087 -16.983 -9.603 1.00 83.44 475 MET A O 1
ATOM 3814 N N . ASN A 1 476 ? -5.691 -15.651 -8.742 1.00 76.75 476 ASN A N 1
ATOM 3815 C CA . ASN A 1 476 ? -6.726 -16.683 -8.631 1.00 76.75 476 ASN A CA 1
ATOM 3816 C C . ASN A 1 476 ? -7.313 -17.086 -9.996 1.00 76.75 476 ASN A C 1
ATOM 3818 O O . ASN A 1 476 ? -7.636 -18.249 -10.214 1.00 76.75 476 ASN A O 1
ATOM 3822 N N . ASP A 1 477 ? -7.440 -16.149 -10.935 1.00 69.06 477 ASP A N 1
ATOM 3823 C CA . ASP A 1 477 ? -7.957 -16.417 -12.278 1.00 69.06 477 ASP A CA 1
ATOM 3824 C C . ASP A 1 477 ? -6.970 -17.253 -13.103 1.00 69.06 477 ASP A C 1
ATOM 3826 O O . ASP A 1 477 ? -7.397 -18.072 -13.915 1.00 69.06 477 ASP A O 1
ATOM 3830 N N . ILE A 1 478 ? -5.656 -17.122 -12.866 1.00 59.31 478 ILE A N 1
ATOM 3831 C CA . ILE A 1 478 ? -4.655 -17.991 -13.507 1.00 59.31 478 ILE A CA 1
ATOM 3832 C C . ILE A 1 478 ? -4.851 -19.462 -13.100 1.00 59.31 478 ILE A C 1
ATOM 3834 O O . ILE A 1 478 ? -4.597 -20.348 -13.915 1.00 59.31 478 ILE A O 1
ATOM 3838 N N . ASP A 1 479 ? -5.344 -19.741 -11.889 1.00 51.44 479 ASP A N 1
ATOM 3839 C CA . ASP A 1 479 ? -5.659 -21.111 -11.463 1.00 51.44 479 ASP A CA 1
ATOM 3840 C C . ASP A 1 479 ? -6.848 -21.685 -12.244 1.00 51.44 479 ASP A C 1
ATOM 3842 O O . ASP A 1 479 ? -6.820 -22.850 -12.641 1.00 51.44 479 ASP A O 1
ATOM 3846 N N . ASN A 1 480 ? -7.846 -20.854 -12.551 1.00 44.91 480 ASN A N 1
ATOM 3847 C CA . ASN A 1 480 ? -9.039 -21.267 -13.295 1.00 44.91 480 ASN A CA 1
ATOM 3848 C C . ASN A 1 480 ? -8.783 -21.461 -14.798 1.00 44.91 480 ASN A C 1
ATOM 3850 O O . ASN A 1 480 ? -9.501 -22.216 -15.439 1.00 44.91 480 ASN A O 1
ATOM 3854 N N . ILE A 1 481 ? -7.751 -20.826 -15.364 1.00 42.62 481 ILE A N 1
ATOM 3855 C CA . ILE A 1 481 ? -7.363 -21.025 -16.773 1.00 42.62 481 ILE A CA 1
ATOM 3856 C C . ILE A 1 481 ? -6.692 -22.396 -16.981 1.00 42.62 481 ILE A C 1
ATOM 3858 O O . ILE A 1 481 ? -6.675 -22.907 -18.094 1.00 42.62 481 ILE A O 1
ATOM 3862 N N . SER A 1 482 ? -6.162 -23.017 -15.921 1.00 41.28 482 SER A N 1
ATOM 3863 C CA . SER A 1 482 ? -5.425 -24.288 -16.005 1.00 41.28 482 SER A CA 1
ATOM 3864 C C . SER A 1 482 ? -6.272 -25.565 -15.881 1.00 41.28 482 SER A C 1
ATOM 3866 O O . SER A 1 482 ? -5.695 -26.643 -15.781 1.00 41.28 482 SER A O 1
ATOM 3868 N N . VAL A 1 483 ? -7.608 -25.468 -15.853 1.00 40.56 483 VAL A N 1
ATOM 3869 C CA . VAL A 1 483 ? -8.509 -26.613 -15.571 1.00 40.56 483 VAL A CA 1
ATOM 3870 C C . VAL A 1 483 ? -9.471 -26.942 -16.729 1.00 40.56 483 VAL A C 1
ATOM 3872 O O . VAL A 1 483 ? -10.188 -27.931 -16.650 1.00 40.56 483 VAL A O 1
ATOM 3875 N N . ASP A 1 484 ? -9.458 -26.187 -17.832 1.00 34.34 484 ASP A N 1
ATOM 3876 C CA . ASP A 1 484 ? -10.351 -26.432 -18.984 1.00 34.34 484 ASP A CA 1
ATOM 3877 C C . ASP A 1 484 ? -9.687 -27.201 -20.154 1.00 34.34 484 ASP A C 1
ATOM 3879 O O . ASP A 1 484 ? -10.266 -27.280 -21.237 1.00 34.34 484 ASP A O 1
ATOM 3883 N N . ASP A 1 485 ? -8.508 -27.798 -19.938 1.00 35.03 485 ASP A N 1
ATOM 3884 C CA . ASP A 1 485 ? -7.799 -28.650 -20.911 1.00 35.03 485 ASP A CA 1
ATOM 3885 C C . ASP A 1 485 ? -7.782 -30.135 -20.465 1.00 35.03 485 ASP A C 1
ATOM 3887 O O . ASP A 1 485 ? -6.711 -30.712 -20.291 1.00 35.03 485 ASP A O 1
ATOM 3891 N N . ASP A 1 486 ? -8.961 -30.747 -20.280 1.00 33.47 486 ASP A N 1
ATOM 3892 C CA . ASP A 1 486 ? -9.147 -32.215 -20.194 1.00 33.47 486 ASP A CA 1
ATOM 3893 C C . ASP A 1 486 ? -10.239 -32.710 -21.164 1.00 33.47 486 ASP A C 1
ATOM 3895 O O . ASP A 1 486 ? -11.377 -32.172 -21.132 1.00 33.47 486 ASP A O 1
#

Radius of gyration: 40.22 Å; chains: 1; bounding box: 102×82×161 Å

Secondary structure (DSSP, 8-state):
-------------GGGHHHHHHHHHHHHHHHHHHHHHHHHHHHHHHHHHHHHHHHHHHHHHHHHHHHHHHHHHHHHHHHHHHHHHHHHHHHHHHHHTS------TTTGGG-HHHHHHHHHHHHHHHHHHHHHHHHHHHHHHHHHHHHHHHHHHHHHHHHHHHHHHHHHHHHHHHHHHHHHH-THHHHTTTT--SPPPHHHHHHHHHTS----HHHHHHHHHHHHHHHHHHHHHHHHHHHHHHHS-HHHHHHHHHHHHHHHHHHHHHHHHHHHHTS-S---TTSGGGS-S-SS-------------------------TT-TTHHHHHHHHHHHHHHHHHHHSHHHHHHHHHHHHHHHHHHHHTTSS--SSGGG--HHHHHHHHHHHHHHHHHHHTTTSB--HHHHHHHHHHHHHHHHHHH-TTS---HHHHHHHHHHHHHHHHTTTTSBHHHHHHHHHHHHHHHHHHHHHHHHHHHHHHHHTSS--

pLDDT: mean 73.09, std 18.91, range [25.25, 98.19]

Sequence (486 aa):
MTENNQQSDPTIDASIVDDKDKAVEDEIKKTANSIELQTKALDRLKTIKTGKRKILDILRKNSEMMDKKLMEQLNERYNDFVRQEAEILELLKRTTGLPIASVDPNKMKNDPEAQEMMSEIVEINSKLAKLRARNIELEKEAASKDLKAAIEQRDALSKRVQNIQQNNIQKKQLLCKLMFENPDLIKNKQKNKVSPNFEACMEAVQNTPGTSAEYDEIVKRLEQIKSRRNRMNDLCERLSQATSSQKMDDAYHSALQRLEKLSSLRKALEEANQKDGEMTEKEEQKLDPEAQTTRPVLTSTTSVQLVNDSDEEEDENDDQKSTDKISTEESKKAAALSQLNSVRGKLEKQRTLERVLYFVEARSGDKLEEEANATVLEKEICVILDQIIPWLKKHEDEKANIDLLFELRQLVVRASNDTCFPSGISTNLFESQLVTILDDALSQFYDKFFKESHTAIITEISEILYNEIAFFKLMNDIDNISVDDD